Protein AF-A0A7S4S940-F1 (afdb_monomer_lite)

Sequence (431 aa):
SSNTNAGLVAYIKERRNKSLSKHGIVYELLHEGRHLAYKLRLAVQRGPHLPGPLRQLGRDTVDEEYGRVTMSMDFREGGGGRKRLHKMCDLLEEYGVPYVVRELKISDYVFFVGDKLAPILIERKSVDDVANSLADGRWERQQRNMRKAQYVLGGGQDRRCQLCYLIEGDASQRMVHGGNVGRRSWNQTLEDVENAIESLPSKGFSVMRTKSIMGSMVLLSKIARDVSWKAKNGSIDATLTYENFLGQWRRCNDEVGDEPTLRRHQYPAAPIVDSTNIQFEHPTDSLDRNGITGDNDADVSANGNVPNEEEKECCTVAMDISPNRPAHVRAAGSDDAEELNKLSIAELKKKCKDRDEKQSGTKKELIFCLLKPRKPEILITRSRRKQYVPKVPSCNAALMVALLLNHKPGIDGLSKEKLMMLAEETGVSKD

InterPro domains:
  IPR003034 SAP domain [PF02037] (340-367)
  IPR006166 ERCC4 domain [PF02732] (87-216)
  IPR006166 ERCC4 domain [SM00891] (70-171)
  IPR011335 Restriction endonuclease type II-like [SSF52980] (69-224)
  IPR033309 Crossover junction endonuclease Mus81 [PTHR13451] (64-362)
  IPR036361 SAP domain superfamily [G3DSA:1.10.720.30] (325-376)

Radius of gyration: 28.76 Å; chains: 1; bounding box: 80×59×68 Å

Secondary structure (DSSP, 8-state):
---THHHHTTTEEEEE-TTTSTTSEEEEEPHHHHHHHHHHHHHHHT-S---TT-SS--TT---GGGTTEEEEEETTTTTSSSHHHHHHHHHHHHTT--EEEE--SS-SEEEEETTEEEEEEEEEEEHHHHHHHHHTTHHHHHHHHHHHHHHHHTTGGG--SEEEEEEES-SGGGB-TTSBBS-TT---BHHHHHHHHHTTTTTT-EEEEESSHHHHHHHHHHHHHHHHHHHHTT------BHHHHHHHHHHS-GGGGSPP-SGGGSSPPPP---GGG-----S-S-S-----------------------------------------S-S-SSHHHHHHHHS-HHHHHHHHHHTT----S-HHHHHHHHHSPPPPHHHHHHHHTT----SSHHHHHHHHHHHHHH--TTSPPPPHHHHHHHHHHTT----

Organism: NCBI:txid49249

pLDDT: mean 76.96, std 22.17, range [28.0, 98.31]

Foldseek 3Di:
DPDPCVVVVQFKDWDQAVVPDVVRIDIDTDPVNVVVVVVVVVCVVVPPPPCQLDLAPDPFDDDPVLQQKEKEFEPCPPPVPPPVVVVLVVLCSVLVGHYYYDHDPAAGIWMGRGQFTWLEGEHEAELLRLLVCVQVVVLLVNLLLVLLLLCLFVVHPNSPRAAEYEYEADQVVQADPPQAGPDPPRPHHSCNSVVSQVCVQQQQHHYHYYHDSSRVSVQVSLLSSLSSVCSVVVNTDGDDGPVRSVVVSVVDDSVSSDGDPDCVSGRDDDRDRPPVPPPPPDPDPPDDDDDDDDDDPDDDDDDDDDDDDDDDDDDDDDDDDDDDDDDDPPPPDDPLLVVLVVDDLVVLLVLCVQLVHDSDDDSVVSSVSVSDDRDPVVLVVCVVVVADHDPQPLVNVLLVVLCVVDDDPPDDDDHPVVSVVSSVVVVSDSD

Structure (mmCIF, N/CA/C/O backbone):
data_AF-A0A7S4S940-F1
#
_entry.id   AF-A0A7S4S940-F1
#
loop_
_atom_site.group_PDB
_atom_site.id
_atom_site.type_symbol
_atom_site.label_atom_id
_atom_site.label_alt_id
_atom_site.label_comp_id
_atom_site.label_asym_id
_atom_site.label_entity_id
_atom_site.label_seq_id
_atom_site.pdbx_PDB_ins_code
_atom_site.Cartn_x
_atom_site.Cartn_y
_atom_site.Cartn_z
_atom_site.occupancy
_atom_site.B_iso_or_equiv
_atom_site.auth_seq_id
_atom_site.auth_comp_id
_atom_site.auth_asym_id
_atom_site.auth_atom_id
_atom_site.pdbx_PDB_model_num
ATOM 1 N N . SER A 1 1 ? 26.728 16.597 -3.918 1.00 38.91 1 SER A N 1
ATOM 2 C CA . SER A 1 1 ? 26.581 16.508 -2.448 1.00 38.91 1 SER A CA 1
ATOM 3 C C . SER A 1 1 ? 25.917 17.778 -1.941 1.00 38.91 1 SER A C 1
ATOM 5 O O . SER A 1 1 ? 26.564 18.813 -1.852 1.00 38.91 1 SER A O 1
ATOM 7 N N . SER A 1 2 ? 24.609 17.731 -1.676 1.00 33.34 2 SER A N 1
ATOM 8 C CA . SER A 1 2 ? 23.869 18.841 -1.065 1.00 33.34 2 SER A CA 1
ATOM 9 C C . SER A 1 2 ? 24.488 19.164 0.293 1.00 33.34 2 SER A C 1
ATOM 11 O O . SER A 1 2 ? 24.544 18.305 1.174 1.00 33.34 2 SER A O 1
ATOM 13 N N . ASN A 1 3 ? 25.016 20.376 0.427 1.00 35.91 3 ASN A N 1
ATOM 14 C CA . ASN A 1 3 ? 25.698 20.854 1.618 1.00 35.91 3 ASN A CA 1
ATOM 15 C C . ASN A 1 3 ? 24.693 20.885 2.783 1.00 35.91 3 ASN A C 1
ATOM 17 O O . ASN A 1 3 ? 23.912 21.824 2.898 1.00 35.91 3 ASN A O 1
ATOM 21 N N . THR A 1 4 ? 24.687 19.857 3.634 1.00 39.31 4 THR A N 1
ATOM 22 C CA . THR A 1 4 ? 23.830 19.764 4.832 1.00 39.31 4 THR A CA 1
ATOM 23 C C . THR A 1 4 ? 24.023 20.949 5.783 1.00 39.31 4 THR A C 1
ATOM 25 O O . THR A 1 4 ? 23.141 21.248 6.582 1.00 39.31 4 THR A O 1
ATOM 28 N N . ASN A 1 5 ? 25.123 21.696 5.643 1.00 45.31 5 ASN A N 1
ATOM 29 C CA . ASN A 1 5 ? 25.350 22.935 6.378 1.00 45.31 5 ASN A CA 1
ATOM 30 C C . ASN A 1 5 ? 24.513 24.122 5.881 1.00 45.31 5 ASN A C 1
ATOM 32 O O . ASN A 1 5 ? 24.368 25.084 6.627 1.00 45.31 5 ASN A O 1
ATOM 36 N N . ALA A 1 6 ? 23.944 24.091 4.670 1.00 48.34 6 ALA A N 1
ATOM 37 C CA . ALA A 1 6 ? 23.208 25.237 4.129 1.00 48.34 6 ALA A CA 1
ATOM 38 C C . ALA A 1 6 ? 21.984 25.607 4.989 1.00 48.34 6 ALA A C 1
ATOM 40 O O . ALA A 1 6 ? 21.700 26.787 5.165 1.00 48.34 6 ALA A O 1
ATOM 41 N N . GLY A 1 7 ? 21.314 24.614 5.589 1.00 54.25 7 GLY A N 1
ATOM 42 C CA . GLY A 1 7 ? 20.216 24.854 6.531 1.00 54.25 7 GLY A CA 1
ATOM 43 C C . GLY A 1 7 ? 20.695 25.293 7.918 1.00 54.25 7 GLY A C 1
ATOM 44 O O . GLY A 1 7 ? 20.137 26.211 8.505 1.00 54.25 7 GLY A O 1
ATOM 45 N N . LEU A 1 8 ? 21.770 24.689 8.435 1.00 56.78 8 LEU A N 1
ATOM 46 C CA . LEU A 1 8 ? 22.303 24.985 9.775 1.00 56.78 8 LEU A CA 1
ATOM 47 C C . LEU A 1 8 ? 22.871 26.406 9.897 1.00 56.78 8 LEU A C 1
ATOM 49 O O . LEU A 1 8 ? 22.696 27.045 10.935 1.00 56.78 8 LEU A O 1
ATOM 53 N N . VAL A 1 9 ? 23.495 26.922 8.833 1.00 74.06 9 VAL A N 1
ATOM 54 C CA . VAL A 1 9 ? 24.082 28.274 8.810 1.00 74.06 9 VAL A CA 1
ATOM 55 C C . VAL A 1 9 ? 23.017 29.370 8.961 1.00 74.06 9 VAL A C 1
ATOM 57 O O . VAL A 1 9 ? 23.338 30.457 9.435 1.00 74.06 9 VAL A O 1
ATOM 60 N N . ALA A 1 10 ? 21.748 29.096 8.636 1.00 77.31 10 ALA A N 1
ATOM 61 C CA . ALA A 1 10 ? 20.656 30.049 8.845 1.00 77.31 10 ALA A CA 1
ATOM 62 C C . ALA A 1 10 ? 20.304 30.243 10.335 1.00 77.31 10 ALA A C 1
ATOM 64 O O . ALA A 1 10 ? 19.824 31.306 10.727 1.00 77.31 10 ALA A O 1
ATOM 65 N N . TYR A 1 11 ? 20.572 29.244 11.183 1.00 78.44 11 TYR A N 1
ATOM 66 C CA . TYR A 1 11 ? 20.115 29.226 12.576 1.00 78.44 11 TYR A CA 1
ATOM 67 C C . TYR A 1 11 ? 21.240 29.432 13.592 1.00 78.44 11 TYR A C 1
ATOM 69 O O . TYR A 1 11 ? 21.019 30.054 14.633 1.00 78.44 11 TYR A O 1
ATOM 77 N N . ILE A 1 12 ? 22.447 28.938 13.310 1.00 83.62 12 ILE A N 1
ATOM 78 C CA . ILE A 1 12 ? 23.584 28.999 14.233 1.00 83.62 12 ILE A CA 1
ATOM 79 C C . ILE A 1 12 ? 24.844 29.520 13.547 1.00 83.62 12 ILE A C 1
ATOM 81 O O . ILE A 1 12 ? 25.134 29.209 12.395 1.00 83.62 12 ILE A O 1
ATOM 85 N N . LYS A 1 13 ? 25.630 30.295 14.294 1.00 90.62 13 LYS A N 1
ATOM 86 C CA . LYS A 1 13 ? 26.921 30.831 13.870 1.00 90.62 13 LYS A CA 1
ATOM 87 C C . LYS A 1 13 ? 28.009 30.412 14.843 1.00 90.62 13 LYS A C 1
ATOM 89 O O . LYS A 1 13 ? 27.939 30.705 16.033 1.00 90.62 13 LYS A O 1
ATOM 94 N N . GLU A 1 14 ? 29.046 29.765 14.332 1.00 89.88 14 GLU A N 1
ATOM 95 C CA . GLU A 1 14 ? 30.241 29.463 15.115 1.00 89.88 14 GLU A CA 1
ATOM 96 C C . GLU A 1 14 ? 31.013 30.755 15.448 1.00 89.88 14 GLU A C 1
ATOM 98 O O . GLU A 1 14 ? 31.216 31.631 14.602 1.00 89.88 14 GLU A O 1
ATOM 103 N N . ARG A 1 15 ? 31.459 30.882 16.696 1.00 89.38 15 ARG A N 1
ATOM 104 C CA . ARG A 1 15 ? 32.305 31.961 17.206 1.00 89.38 15 ARG A CA 1
ATOM 105 C C . ARG A 1 15 ? 33.505 31.359 17.919 1.00 89.38 15 ARG A C 1
ATOM 107 O O . ARG A 1 15 ? 33.391 30.363 18.630 1.00 89.38 15 ARG A O 1
ATOM 114 N N . ARG A 1 16 ? 34.660 32.009 17.788 1.00 89.94 16 ARG A N 1
ATOM 115 C CA . ARG A 1 16 ? 35.858 31.626 18.534 1.00 89.94 16 ARG A CA 1
ATOM 116 C C . ARG A 1 16 ? 35.975 32.466 19.798 1.00 89.94 16 ARG A C 1
ATOM 118 O O . ARG A 1 16 ? 36.214 33.665 19.711 1.00 89.94 16 ARG A O 1
ATOM 125 N N . ASN A 1 17 ? 35.803 31.847 20.962 1.00 87.75 17 ASN A N 1
ATOM 126 C CA . ASN A 1 17 ? 35.999 32.496 22.252 1.00 87.75 17 ASN A CA 1
ATOM 127 C C . ASN A 1 17 ? 36.615 31.533 23.282 1.00 87.75 17 ASN A C 1
ATOM 129 O O . ASN A 1 17 ? 35.937 30.657 23.818 1.00 87.75 17 ASN A O 1
ATOM 133 N N . LYS A 1 18 ? 37.912 31.720 23.565 1.00 87.44 18 LYS A N 1
ATOM 134 C CA . LYS A 1 18 ? 38.718 30.873 24.464 1.00 87.44 18 LYS A CA 1
ATOM 135 C C . LYS A 1 18 ? 38.322 30.969 25.940 1.00 87.44 18 LYS A C 1
ATOM 137 O O . LYS A 1 18 ? 38.663 30.060 26.688 1.00 87.44 18 LYS A O 1
ATOM 142 N N . SER A 1 19 ? 37.623 32.024 26.366 1.00 91.56 19 SER A N 1
ATOM 143 C CA . SER A 1 19 ? 37.204 32.164 27.769 1.00 91.56 19 SER A CA 1
ATOM 144 C C . SER A 1 19 ? 35.919 31.400 28.093 1.00 91.56 19 SER A C 1
ATOM 146 O O . SER A 1 19 ? 35.710 31.025 29.241 1.00 91.56 19 SER A O 1
ATOM 148 N N . LEU A 1 20 ? 35.071 31.141 27.091 1.00 80.38 20 LEU A N 1
ATOM 149 C CA . LEU A 1 20 ? 33.745 30.543 27.283 1.00 80.38 20 LEU A CA 1
ATOM 150 C C . LEU A 1 20 ? 33.705 29.028 27.041 1.00 80.38 20 LEU A C 1
ATOM 152 O O . LEU A 1 20 ? 32.759 28.368 27.464 1.00 80.38 20 LEU A O 1
ATOM 156 N N . SER A 1 21 ? 34.707 28.451 26.372 1.00 85.94 21 SER A N 1
ATOM 157 C CA . SER A 1 21 ? 34.823 26.996 26.244 1.00 85.94 21 SER A CA 1
ATOM 158 C C . SER A 1 21 ? 36.278 26.539 26.207 1.00 85.94 21 SER A C 1
ATOM 160 O O . SER A 1 21 ? 37.148 27.230 25.677 1.00 85.94 21 SER A O 1
ATOM 162 N N . LYS A 1 22 ? 36.547 25.329 26.721 1.00 82.19 22 LYS A N 1
ATOM 163 C CA . LYS A 1 22 ? 37.895 24.722 26.744 1.00 82.19 22 LYS A CA 1
ATOM 164 C C . LYS A 1 22 ? 38.525 24.585 25.352 1.00 82.19 22 LYS A C 1
ATOM 166 O O . LYS A 1 22 ? 39.744 24.529 25.234 1.00 82.19 22 LYS A O 1
ATOM 171 N N . HIS A 1 23 ? 37.701 24.522 24.308 1.00 83.75 23 HIS A N 1
ATOM 172 C CA . HIS A 1 23 ? 38.142 24.402 22.917 1.00 83.75 23 HIS A CA 1
ATOM 173 C C . HIS A 1 23 ? 38.136 25.741 22.171 1.00 83.75 23 HIS A C 1
ATOM 175 O O . HIS A 1 23 ? 38.530 25.799 21.010 1.00 83.75 23 HIS A O 1
ATOM 181 N N . GLY A 1 24 ? 37.702 26.819 22.827 1.00 87.12 24 GLY A N 1
ATOM 182 C CA . GLY A 1 24 ? 37.613 28.149 22.248 1.00 87.12 24 GLY A CA 1
ATOM 183 C C . GLY A 1 24 ? 36.595 28.285 21.126 1.00 87.12 24 GLY A C 1
ATOM 184 O O . GLY A 1 24 ? 36.670 29.261 20.392 1.00 87.12 24 GLY A O 1
ATOM 185 N N . ILE A 1 25 ? 35.668 27.339 20.987 1.00 84.62 25 ILE A N 1
ATOM 186 C CA . ILE A 1 25 ? 34.563 27.376 20.027 1.00 84.62 25 ILE A CA 1
ATOM 187 C C . ILE A 1 25 ? 33.259 27.467 20.816 1.00 84.62 25 ILE A C 1
ATOM 189 O O . ILE A 1 25 ? 33.042 26.686 21.747 1.00 84.62 25 ILE A O 1
ATOM 193 N N . VAL A 1 26 ? 32.411 28.424 20.455 1.00 83.44 26 VAL A N 1
ATOM 194 C CA . VAL A 1 26 ? 31.050 28.595 20.973 1.00 83.44 26 VAL A CA 1
ATOM 195 C C . VAL A 1 26 ? 30.100 28.831 19.804 1.00 83.44 26 VAL A C 1
ATOM 197 O O . VAL A 1 26 ? 30.498 29.399 18.792 1.00 83.44 26 VAL A O 1
ATOM 200 N N . TYR A 1 27 ? 28.849 28.397 19.920 1.00 87.19 27 TYR A N 1
ATOM 201 C CA . TYR A 1 27 ? 27.835 28.614 18.887 1.00 87.19 27 TYR A CA 1
ATOM 202 C C . TYR A 1 27 ? 26.854 29.685 19.354 1.00 87.19 27 TYR A C 1
ATOM 204 O O . TYR A 1 27 ? 26.337 29.630 20.468 1.00 87.19 27 TYR A O 1
ATOM 212 N N . GLU A 1 28 ? 26.619 30.671 18.500 1.00 89.94 28 GLU A N 1
ATOM 213 C CA . GLU A 1 28 ? 25.654 31.741 18.707 1.00 89.94 28 GLU A CA 1
ATOM 214 C C . GLU A 1 28 ? 24.396 31.446 17.885 1.00 89.94 28 GLU A C 1
ATOM 216 O O . GLU A 1 28 ? 24.482 31.220 16.678 1.00 89.94 28 GLU A O 1
ATOM 221 N N . LEU A 1 29 ? 23.221 31.479 18.515 1.00 87.25 29 LEU A N 1
ATOM 222 C CA . LEU A 1 29 ? 21.956 31.442 17.781 1.00 87.25 29 LEU A CA 1
ATOM 223 C C . LEU A 1 29 ? 21.755 32.766 17.030 1.00 87.25 29 LEU A C 1
ATOM 225 O O . LEU A 1 29 ? 21.718 33.844 17.641 1.00 87.25 29 LEU A O 1
ATOM 229 N N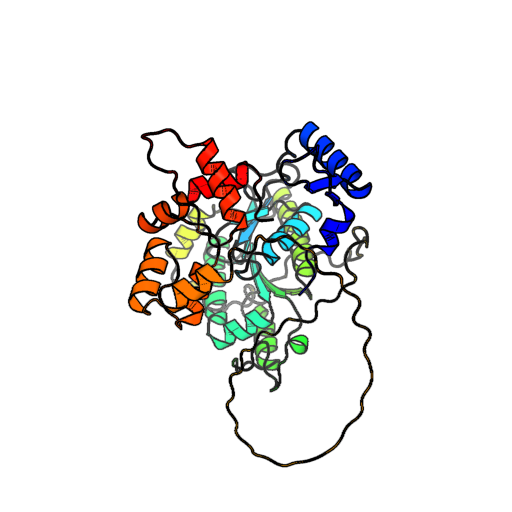 . LEU A 1 30 ? 21.589 32.674 15.711 1.00 90.44 30 LEU A N 1
ATOM 230 C CA . LEU A 1 30 ? 21.181 33.786 14.851 1.00 90.44 30 LEU A CA 1
ATOM 231 C C . LEU A 1 30 ? 19.705 34.131 15.078 1.00 90.44 30 LEU A C 1
ATOM 233 O O . LEU A 1 30 ? 19.009 33.422 15.799 1.00 90.44 30 LEU A O 1
ATOM 237 N N . HIS A 1 31 ? 19.217 35.223 14.484 1.00 88.38 31 HIS A N 1
ATOM 238 C CA . HIS A 1 31 ? 17.835 35.681 14.676 1.00 88.38 31 HIS A CA 1
ATOM 239 C C . HIS A 1 31 ? 16.807 34.569 14.402 1.00 88.38 31 HIS A C 1
ATOM 241 O O . HIS A 1 31 ? 16.006 34.254 15.282 1.00 88.38 31 HIS A O 1
ATOM 247 N N . GLU A 1 32 ? 16.920 33.890 13.257 1.00 78.50 32 GLU A N 1
ATOM 248 C CA . GLU A 1 32 ? 16.057 32.753 12.912 1.00 78.50 32 GLU A CA 1
ATOM 249 C C . GLU A 1 32 ? 16.215 31.580 13.882 1.00 78.50 32 GLU A C 1
ATOM 251 O O . GLU A 1 32 ? 15.236 30.953 14.280 1.00 78.50 32 GLU A O 1
ATOM 256 N N . GLY A 1 33 ? 17.444 31.309 14.335 1.00 86.12 33 GLY A N 1
ATOM 257 C CA . GLY A 1 33 ? 17.711 30.279 15.338 1.00 86.12 33 GLY A CA 1
ATOM 258 C C . GLY A 1 33 ? 17.087 30.599 16.693 1.00 86.12 33 GLY A C 1
ATOM 259 O O . GLY A 1 33 ? 16.549 29.708 17.342 1.00 86.12 33 GLY A O 1
ATOM 260 N N . ARG A 1 34 ? 17.098 31.868 17.116 1.00 88.19 34 ARG A N 1
ATOM 261 C CA . ARG A 1 34 ? 16.435 32.325 18.349 1.00 88.19 34 ARG A CA 1
ATOM 262 C C . ARG A 1 34 ? 14.922 32.239 18.221 1.00 88.19 34 ARG A C 1
ATOM 264 O O . ARG A 1 34 ? 14.274 31.812 19.169 1.00 88.19 34 ARG A O 1
ATOM 271 N N . HIS A 1 35 ? 14.369 32.610 17.069 1.00 79.12 35 HIS A N 1
ATOM 272 C CA . HIS A 1 35 ? 12.938 32.508 16.803 1.00 79.12 35 HIS A CA 1
ATOM 273 C C . HIS A 1 35 ? 12.472 31.043 16.800 1.00 79.12 35 HIS A C 1
ATOM 275 O O . HIS A 1 35 ? 11.492 30.709 17.467 1.00 79.12 35 HIS A O 1
ATOM 281 N N . LEU A 1 36 ? 13.223 30.146 16.153 1.00 72.69 36 LEU A N 1
ATOM 282 C CA . LEU A 1 36 ? 12.973 28.705 16.192 1.00 72.69 36 LEU A CA 1
ATOM 283 C C . LEU A 1 36 ? 13.134 28.135 17.607 1.00 72.69 36 LEU A C 1
ATOM 285 O O . LEU A 1 36 ? 12.258 27.415 18.073 1.00 72.69 36 LEU A O 1
ATOM 289 N N . ALA A 1 37 ? 14.199 28.495 18.327 1.00 72.94 37 ALA A N 1
ATOM 290 C CA . ALA A 1 37 ? 14.409 28.071 19.711 1.00 72.94 37 ALA A CA 1
ATOM 291 C C . ALA A 1 37 ? 13.297 28.576 20.642 1.00 72.94 37 ALA A C 1
ATOM 293 O O . ALA A 1 37 ? 12.869 27.851 21.535 1.00 72.94 37 ALA A O 1
ATOM 294 N N . TYR A 1 38 ? 12.787 29.790 20.424 1.00 79.81 38 TYR A N 1
ATOM 295 C CA . TYR A 1 38 ? 11.638 30.331 21.146 1.00 79.81 38 TYR A CA 1
ATOM 296 C C . TYR A 1 38 ? 10.358 29.551 20.829 1.00 79.81 38 TYR A C 1
ATOM 298 O O . TYR A 1 38 ? 9.648 29.175 21.760 1.00 79.81 38 TYR A O 1
ATOM 306 N N . LYS A 1 39 ? 10.098 29.227 19.554 1.00 69.00 39 LYS A N 1
ATOM 307 C CA . LYS A 1 39 ? 8.984 28.355 19.146 1.00 69.00 39 LYS A CA 1
ATOM 308 C C . LYS A 1 39 ? 9.089 26.963 19.768 1.00 69.00 39 LYS A C 1
ATOM 310 O O . LYS A 1 39 ? 8.105 26.486 20.318 1.00 69.00 39 LYS A O 1
ATOM 315 N N . LEU A 1 40 ? 10.272 26.348 19.751 1.00 67.56 40 LEU A N 1
ATOM 316 C CA . LEU A 1 40 ? 10.533 25.050 20.382 1.00 67.56 40 LEU A CA 1
ATOM 317 C C . LEU A 1 40 ? 10.362 25.119 21.900 1.00 67.56 40 LEU A C 1
ATOM 319 O O . LEU A 1 40 ? 9.756 24.235 22.490 1.00 67.56 40 LEU A O 1
ATOM 323 N N . ARG A 1 41 ? 10.832 26.191 22.545 1.00 72.56 41 ARG A N 1
ATOM 324 C CA . ARG A 1 41 ? 10.642 26.403 23.983 1.00 72.56 41 ARG A CA 1
ATOM 325 C C . ARG A 1 41 ? 9.167 26.572 24.333 1.00 72.56 41 ARG A C 1
ATOM 327 O O . ARG A 1 41 ? 8.723 25.982 25.308 1.00 72.56 41 ARG A O 1
ATOM 334 N N . LEU A 1 42 ? 8.416 27.343 23.544 1.00 71.44 42 LEU A N 1
ATOM 335 C CA . LEU A 1 42 ? 6.964 27.463 23.689 1.00 71.44 42 LEU A CA 1
ATOM 336 C C . LEU A 1 42 ? 6.267 26.118 23.459 1.00 71.44 42 LEU A C 1
ATOM 338 O O . LEU A 1 42 ? 5.341 25.798 24.195 1.00 71.44 42 LEU A O 1
ATOM 342 N N . ALA A 1 43 ? 6.717 25.328 22.482 1.00 54.19 43 ALA A N 1
ATOM 343 C CA . ALA A 1 43 ? 6.194 23.991 22.225 1.00 54.19 43 ALA A CA 1
ATOM 344 C C . ALA A 1 43 ? 6.441 23.059 23.421 1.00 54.19 43 ALA A C 1
ATOM 346 O O . ALA A 1 43 ? 5.498 22.454 23.898 1.00 54.19 43 ALA A O 1
ATOM 347 N N . VAL A 1 44 ? 7.655 23.029 23.982 1.00 59.06 44 VAL A N 1
ATOM 348 C CA . VAL A 1 44 ? 8.000 22.226 25.173 1.00 59.06 44 VAL A CA 1
ATOM 349 C C . VAL A 1 44 ? 7.262 22.702 26.432 1.00 59.06 44 VAL A C 1
ATOM 351 O O . VAL A 1 44 ? 6.846 21.887 27.251 1.00 59.06 44 VAL A O 1
ATOM 354 N N . GLN A 1 45 ? 7.076 24.017 26.605 1.00 66.75 45 GLN A N 1
ATOM 355 C CA . GLN A 1 45 ? 6.324 24.593 27.732 1.00 66.75 45 GLN A CA 1
ATOM 356 C C . GLN A 1 45 ? 4.827 24.284 27.673 1.00 66.75 45 GLN A C 1
ATOM 358 O O . GLN A 1 45 ? 4.179 24.236 28.715 1.00 66.75 45 GLN A O 1
ATOM 363 N N . ARG A 1 46 ? 4.282 24.040 26.477 1.00 61.78 46 ARG A N 1
ATOM 364 C CA . ARG A 1 46 ? 2.914 23.540 26.283 1.00 61.78 46 ARG A CA 1
ATOM 365 C C . ARG A 1 46 ? 2.774 22.050 26.644 1.00 61.78 46 ARG A C 1
ATOM 367 O O . ARG A 1 46 ? 1.702 21.489 26.450 1.00 61.78 46 ARG A O 1
ATOM 374 N N . GLY A 1 47 ? 3.821 21.441 27.210 1.00 49.81 47 GLY A N 1
ATOM 375 C CA . GLY A 1 47 ? 3.953 19.999 27.388 1.00 49.81 47 GLY A CA 1
ATOM 376 C C . GLY A 1 47 ? 4.491 19.351 26.111 1.00 49.81 47 GLY A C 1
ATOM 377 O O . GLY A 1 47 ? 4.667 20.038 25.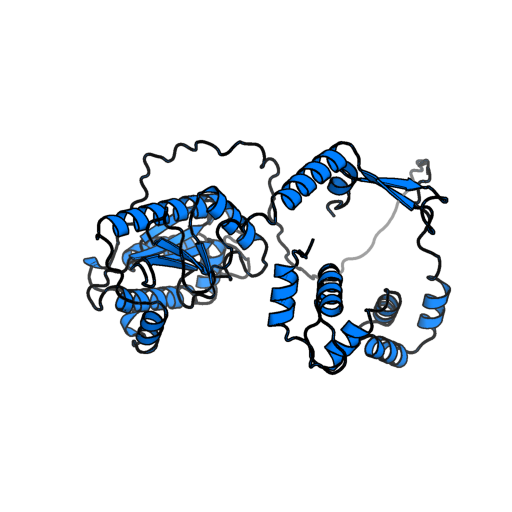107 1.00 49.81 47 GLY A O 1
ATOM 378 N N . PRO A 1 48 ? 4.772 18.036 26.092 1.00 52.50 48 PRO A N 1
ATOM 379 C CA . PRO A 1 48 ? 4.867 17.345 24.811 1.00 52.50 48 PRO A CA 1
ATOM 380 C C . PRO A 1 48 ? 3.625 17.728 24.001 1.00 52.50 48 PRO A C 1
ATOM 382 O O . PRO A 1 48 ? 2.522 17.741 24.556 1.00 52.50 48 PRO A O 1
ATOM 385 N N . HIS A 1 49 ? 3.784 18.058 22.714 1.00 41.66 49 HIS A N 1
ATOM 386 C CA . HIS A 1 49 ? 2.633 17.981 21.822 1.00 41.66 49 HIS A CA 1
ATOM 387 C C . HIS A 1 49 ? 1.999 16.625 22.120 1.00 41.66 49 HIS A C 1
ATOM 389 O O . HIS A 1 49 ? 2.704 15.613 22.038 1.00 41.66 49 HIS A O 1
ATOM 395 N N . LEU A 1 50 ? 0.729 16.616 22.557 1.00 39.53 50 LEU A N 1
ATOM 396 C CA . LEU A 1 50 ? -0.056 15.385 22.555 1.00 39.53 50 LEU A CA 1
ATOM 397 C C . LEU A 1 50 ? 0.270 14.750 21.210 1.00 39.53 50 LEU A C 1
ATOM 399 O O . LEU A 1 50 ? 0.137 15.479 20.220 1.00 39.53 50 LEU A O 1
ATOM 403 N N . PRO A 1 51 ? 0.835 13.528 21.169 1.00 40.78 51 PRO A N 1
ATOM 404 C CA . PRO A 1 51 ? 1.208 12.915 19.908 1.00 40.78 51 PRO A CA 1
ATOM 405 C C . PRO A 1 51 ? 0.006 13.093 18.990 1.00 40.78 51 PRO A C 1
ATOM 407 O O . PRO A 1 51 ? -1.070 12.577 19.300 1.00 40.78 51 PRO A O 1
ATOM 410 N N . GLY A 1 52 ? 0.157 13.938 17.958 1.00 42.22 52 GLY A N 1
ATOM 411 C CA . GLY A 1 52 ? -0.922 14.197 17.007 1.00 42.22 52 GLY A CA 1
ATOM 412 C C . GLY A 1 52 ? -1.423 12.837 16.539 1.00 42.22 52 GLY A C 1
ATOM 413 O O . GLY A 1 52 ? -0.575 11.947 16.453 1.00 42.22 52 GLY A O 1
ATOM 414 N N . PRO A 1 53 ? -2.744 12.645 16.369 1.00 39.78 53 PRO A N 1
ATOM 415 C CA . PRO A 1 53 ? -3.448 11.360 16.409 1.00 39.78 53 PRO A CA 1
ATOM 416 C C . PRO A 1 53 ? -2.629 10.210 15.800 1.00 39.78 53 PRO A C 1
ATOM 418 O O . PRO A 1 53 ? -2.655 9.908 14.617 1.00 39.78 53 PRO A O 1
ATOM 421 N N . LEU A 1 54 ? -1.825 9.663 16.704 1.00 46.09 54 LEU A N 1
ATOM 422 C CA . LEU A 1 54 ? -0.839 8.599 16.687 1.00 46.09 54 LEU A CA 1
ATOM 423 C C . LEU A 1 54 ? -0.515 7.865 15.369 1.00 46.09 54 LEU A C 1
ATOM 425 O O . LEU A 1 54 ? -1.258 7.012 14.893 1.00 46.09 54 LEU A O 1
ATOM 429 N N . ARG A 1 55 ? 0.779 7.933 15.022 1.00 50.09 55 ARG A N 1
ATOM 430 C CA . ARG A 1 55 ? 1.551 6.903 14.290 1.00 50.09 55 ARG A CA 1
ATOM 431 C C . ARG A 1 55 ? 1.630 5.522 14.977 1.00 50.09 55 ARG A C 1
ATOM 433 O O . ARG A 1 55 ? 2.313 4.634 14.477 1.00 50.09 55 ARG A O 1
ATOM 440 N N . GLN A 1 56 ? 0.920 5.298 16.079 1.00 47.75 56 GLN A N 1
ATOM 441 C CA . GLN A 1 56 ? 0.575 3.979 16.619 1.00 47.75 56 GLN A CA 1
ATOM 442 C C . GLN A 1 56 ? -0.435 4.172 17.757 1.00 47.75 56 GLN A C 1
ATOM 444 O O . GLN A 1 56 ? -0.046 4.492 18.877 1.00 47.75 56 GLN A O 1
ATOM 449 N N . LEU A 1 57 ? -1.738 4.013 17.505 1.00 41.50 57 LEU A N 1
ATOM 450 C CA . LEU A 1 57 ? -2.685 3.872 18.613 1.00 41.50 57 LEU A CA 1
ATOM 451 C C . LEU A 1 57 ? -2.356 2.565 19.338 1.00 41.50 57 LEU A C 1
ATOM 453 O O . LEU A 1 57 ? -2.346 1.487 18.732 1.00 41.50 57 LEU A O 1
ATOM 457 N N . GLY A 1 58 ? -2.059 2.679 20.639 1.00 41.91 58 GLY A N 1
ATOM 458 C CA . GLY A 1 58 ? -2.157 1.558 21.570 1.00 41.91 58 GLY A CA 1
ATOM 459 C C . GLY A 1 58 ? -3.476 0.828 21.321 1.00 41.91 58 GLY A C 1
ATOM 460 O O . GLY A 1 58 ? -4.452 1.461 20.936 1.00 41.91 58 GLY A O 1
ATOM 461 N N . ARG A 1 59 ? -3.451 -0.499 21.452 1.00 43.00 59 ARG A N 1
ATOM 462 C CA . ARG A 1 59 ? -4.255 -1.478 20.699 1.00 43.00 59 ARG A CA 1
ATOM 463 C C . ARG A 1 59 ? -5.727 -1.173 20.349 1.00 43.00 59 ARG A C 1
ATOM 465 O O . ARG A 1 59 ? -6.172 -1.794 19.391 1.00 43.00 59 ARG A O 1
ATOM 472 N N . ASP A 1 60 ? -6.463 -0.263 20.989 1.00 42.59 60 ASP A N 1
ATOM 473 C CA . ASP A 1 60 ? -7.923 -0.394 21.058 1.00 42.59 60 ASP A CA 1
ATOM 474 C C . ASP A 1 60 ? -8.787 0.884 20.922 1.00 42.59 60 ASP A C 1
ATOM 476 O O . ASP A 1 60 ? -10.000 0.769 21.085 1.00 42.59 60 ASP A O 1
ATOM 480 N N . THR A 1 61 ? -8.275 2.088 20.618 1.00 45.22 61 THR A N 1
ATOM 481 C CA . THR A 1 61 ? -9.159 3.284 20.523 1.00 45.22 61 THR A CA 1
ATOM 482 C C . THR A 1 61 ? -8.903 4.176 19.309 1.00 45.22 61 THR A C 1
ATOM 484 O O . THR A 1 61 ? -7.791 4.244 18.809 1.00 45.22 61 THR A O 1
ATOM 487 N N . VAL A 1 62 ? -9.964 4.824 18.812 1.00 51.00 62 VAL A N 1
ATOM 488 C CA . VAL A 1 62 ? -10.020 5.706 17.628 1.00 51.00 62 VAL A CA 1
ATOM 489 C C . VAL A 1 62 ? -10.702 7.012 18.046 1.00 51.00 62 VAL A C 1
ATOM 491 O O . VAL A 1 62 ? -11.598 6.971 18.887 1.00 51.00 62 VAL A O 1
ATOM 494 N N . ASP A 1 63 ? -10.300 8.141 17.459 1.00 44.94 63 ASP A N 1
ATOM 495 C CA . ASP A 1 63 ? -10.915 9.460 17.670 1.00 44.94 63 ASP A CA 1
ATOM 496 C C . ASP A 1 63 ? -12.421 9.471 17.309 1.00 44.94 63 ASP A C 1
ATOM 498 O O . ASP A 1 63 ? -12.839 8.915 16.284 1.00 44.94 63 ASP A O 1
ATOM 502 N N . GLU A 1 64 ? -13.249 10.088 18.158 1.00 46.88 64 GLU A N 1
ATOM 503 C CA . GLU A 1 64 ? -14.715 10.073 18.058 1.00 46.88 64 GLU A CA 1
ATOM 504 C C . GLU A 1 64 ? -15.235 10.856 16.838 1.00 46.88 64 GLU A C 1
ATOM 506 O O . GLU A 1 64 ? -16.258 10.476 16.256 1.00 46.88 64 GLU A O 1
ATOM 511 N N . GLU A 1 65 ? -14.510 11.885 16.381 1.00 44.22 65 GLU A N 1
ATOM 512 C CA . GLU A 1 65 ? -14.930 12.759 15.270 1.00 44.22 65 GLU A CA 1
ATOM 513 C C . GLU A 1 65 ? -15.059 11.999 13.930 1.00 44.22 65 GLU A C 1
ATOM 515 O O . GLU A 1 65 ? -15.979 12.228 13.131 1.00 44.22 65 GLU A O 1
ATOM 520 N N . TYR A 1 66 ? -14.218 10.982 13.723 1.00 48.84 66 TYR A N 1
ATOM 521 C CA . TYR A 1 66 ? -14.200 10.165 12.504 1.00 48.84 66 TYR A CA 1
ATOM 522 C C . TYR A 1 66 ? -15.123 8.941 12.542 1.00 48.84 66 TYR A C 1
ATOM 524 O O . TYR A 1 66 ? -15.143 8.132 11.606 1.00 48.84 66 TYR A O 1
ATOM 532 N N . GLY A 1 67 ? -15.968 8.829 13.571 1.00 54.84 67 GLY A N 1
ATOM 533 C CA . GLY A 1 67 ? -17.108 7.912 13.571 1.00 54.84 67 GLY A CA 1
ATOM 534 C C . GLY A 1 67 ? -16.722 6.435 13.556 1.00 54.84 67 GLY A C 1
ATOM 535 O O . GLY A 1 67 ? -17.247 5.674 12.747 1.00 54.84 67 GLY A O 1
ATOM 536 N N . ARG A 1 68 ? -15.818 6.023 14.455 1.00 76.50 68 ARG A N 1
ATOM 537 C CA . ARG A 1 68 ? -15.288 4.648 14.569 1.00 76.50 68 ARG A CA 1
ATOM 538 C C . ARG A 1 68 ? -14.477 4.172 13.358 1.00 76.50 68 ARG A C 1
ATOM 540 O O . ARG A 1 68 ? -14.066 3.015 13.365 1.00 76.50 68 ARG A O 1
ATOM 547 N N . VAL A 1 69 ? -14.245 5.003 12.336 1.00 89.94 69 VAL A N 1
ATOM 548 C CA . VAL A 1 69 ? -13.499 4.582 11.145 1.00 89.94 69 VAL A CA 1
ATOM 549 C C . VAL A 1 69 ? -12.011 4.870 11.272 1.00 89.94 69 VAL A C 1
ATOM 551 O O . VAL A 1 69 ? -11.606 5.965 11.644 1.00 89.94 69 VAL A O 1
ATOM 554 N N . THR A 1 70 ? -11.174 3.884 10.953 1.00 90.75 70 THR A N 1
ATOM 555 C CA . THR A 1 70 ? -9.712 4.039 10.905 1.00 90.75 70 THR A CA 1
ATOM 556 C C . THR A 1 70 ? -9.132 3.310 9.714 1.00 90.75 70 THR A C 1
ATOM 558 O O . THR A 1 70 ? -9.417 2.133 9.497 1.00 90.75 70 THR A O 1
ATOM 561 N N . MET A 1 71 ? -8.275 3.991 8.962 1.00 94.25 71 MET A N 1
ATOM 562 C CA . MET A 1 71 ? -7.518 3.376 7.881 1.00 94.25 71 MET A CA 1
ATOM 563 C C . MET A 1 71 ? -6.281 2.672 8.448 1.00 94.25 71 MET A C 1
ATOM 565 O O . MET A 1 71 ? -5.469 3.279 9.130 1.00 94.25 71 MET A O 1
ATOM 569 N N . SER A 1 72 ? -6.080 1.389 8.176 1.00 92.12 72 SER A N 1
ATOM 570 C CA . SER A 1 72 ? -4.781 0.754 8.415 1.00 92.12 72 SER A CA 1
ATOM 571 C C . SER A 1 72 ? -3.985 0.696 7.121 1.00 92.12 72 SER A C 1
ATOM 573 O O . SER A 1 72 ? -4.517 0.269 6.100 1.00 92.12 72 SER A O 1
ATOM 575 N N . MET A 1 73 ? -2.722 1.109 7.186 1.00 93.25 73 MET A N 1
ATOM 576 C CA . MET A 1 73 ? -1.772 1.126 6.073 1.00 93.25 73 MET A CA 1
ATOM 577 C C . MET A 1 73 ? -0.616 0.162 6.360 1.00 93.25 73 MET A C 1
ATOM 579 O O . MET A 1 73 ? -0.121 0.106 7.491 1.00 93.25 73 MET A O 1
ATOM 583 N N . ASP A 1 74 ? -0.172 -0.593 5.356 1.00 92.06 74 ASP A N 1
ATOM 584 C CA . ASP A 1 74 ? 0.966 -1.502 5.4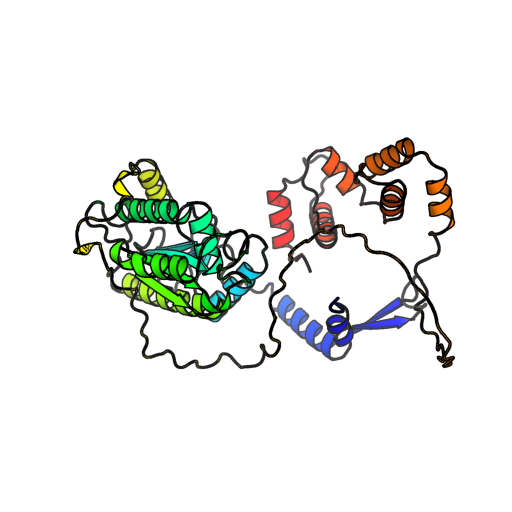95 1.00 92.06 74 ASP A CA 1
ATOM 585 C C . ASP A 1 74 ? 2.286 -0.731 5.691 1.00 92.06 74 ASP A C 1
ATOM 587 O O . ASP A 1 74 ? 2.582 0.230 4.987 1.00 92.06 74 ASP A O 1
ATOM 591 N N . PHE A 1 75 ? 3.128 -1.151 6.638 1.00 85.56 75 PHE A N 1
ATOM 592 C CA . PHE A 1 75 ? 4.393 -0.467 6.940 1.00 85.56 75 PHE A CA 1
ATOM 593 C C . PHE A 1 75 ? 5.436 -0.553 5.813 1.00 85.56 75 PHE A C 1
ATOM 595 O O . PHE A 1 75 ? 6.448 0.153 5.856 1.00 85.56 75 PHE A O 1
ATOM 602 N N . ARG A 1 76 ? 5.247 -1.451 4.837 1.00 85.75 76 ARG A N 1
ATOM 603 C CA . ARG A 1 76 ? 6.101 -1.556 3.648 1.00 85.75 76 ARG A CA 1
ATOM 604 C C . ARG A 1 76 ? 5.733 -0.515 2.595 1.00 85.75 76 ARG A C 1
ATOM 606 O O . ARG A 1 76 ? 6.533 -0.320 1.670 1.00 85.75 76 ARG A O 1
ATOM 613 N N . GLU A 1 77 ? 4.606 0.184 2.759 1.00 84.44 77 GLU A N 1
ATOM 614 C CA . GLU A 1 77 ? 4.247 1.314 1.911 1.00 84.44 77 GLU A CA 1
ATOM 615 C C . GLU A 1 77 ? 5.392 2.335 1.868 1.00 84.44 77 GLU A C 1
ATOM 617 O O . GLU A 1 77 ? 6.099 2.597 2.844 1.00 84.44 77 GLU A O 1
ATOM 622 N N . GLY A 1 78 ? 5.645 2.876 0.677 1.00 70.75 78 GLY A N 1
ATOM 623 C CA . GLY A 1 78 ? 6.767 3.786 0.454 1.00 70.75 78 GLY A CA 1
ATOM 624 C C . GLY A 1 78 ? 8.125 3.121 0.170 1.00 70.75 78 GLY A C 1
ATOM 625 O O . GLY A 1 78 ? 9.145 3.817 0.156 1.00 70.75 78 GLY A O 1
ATOM 626 N N . GLY A 1 79 ? 8.155 1.812 -0.110 1.00 63.59 79 GLY A N 1
ATOM 627 C CA . GLY A 1 79 ? 9.248 1.168 -0.853 1.00 63.59 79 GLY A CA 1
ATOM 628 C C . GLY A 1 79 ? 10.454 0.723 -0.025 1.00 63.59 79 GLY A C 1
ATOM 629 O O . GLY A 1 79 ? 11.587 0.853 -0.483 1.00 63.59 79 GLY A O 1
ATOM 630 N N . GLY A 1 80 ? 10.251 0.236 1.206 1.00 54.78 80 GLY A N 1
ATOM 631 C CA . GLY A 1 80 ? 11.296 -0.390 2.046 1.00 54.78 80 GLY A CA 1
ATOM 632 C C . GLY A 1 80 ? 12.419 0.543 2.540 1.00 54.78 80 GLY A C 1
ATOM 633 O O . GLY A 1 80 ? 13.109 0.238 3.513 1.00 54.78 80 GLY A O 1
ATOM 634 N N . GLY A 1 81 ? 12.564 1.718 1.927 1.00 52.25 81 GLY A N 1
ATOM 635 C CA . GLY A 1 81 ? 13.553 2.748 2.219 1.00 52.25 81 GLY A CA 1
ATOM 636 C C . GLY A 1 81 ? 13.038 3.880 3.106 1.00 52.25 81 GLY A C 1
ATOM 637 O O . GLY A 1 81 ? 13.554 4.979 2.987 1.00 52.25 81 GLY A O 1
ATOM 638 N N . ARG A 1 82 ? 12.029 3.650 3.961 1.00 55.25 82 ARG A N 1
ATOM 639 C CA . ARG A 1 82 ? 11.506 4.518 5.053 1.00 55.25 82 ARG A CA 1
ATOM 640 C C . ARG A 1 82 ? 11.130 5.985 4.750 1.00 55.25 82 ARG A C 1
ATOM 642 O O . ARG A 1 82 ? 10.418 6.573 5.547 1.00 55.25 82 ARG A O 1
ATOM 649 N N . LYS A 1 83 ? 11.553 6.608 3.646 1.00 65.19 83 LYS A N 1
ATOM 650 C CA . LYS A 1 83 ? 11.384 8.054 3.416 1.00 65.19 83 LYS A CA 1
ATOM 651 C C . LYS A 1 83 ? 9.983 8.433 2.933 1.00 65.19 83 LYS A C 1
ATOM 653 O O . LYS A 1 83 ? 9.492 9.492 3.297 1.00 65.19 83 LYS A O 1
ATOM 658 N N . ARG A 1 84 ? 9.337 7.593 2.116 1.00 81.94 84 ARG A N 1
ATOM 659 C CA . ARG A 1 84 ? 8.032 7.930 1.517 1.00 81.94 84 ARG A CA 1
ATOM 660 C C . ARG A 1 84 ? 6.858 7.702 2.466 1.00 81.94 84 ARG A C 1
ATOM 662 O O . ARG A 1 84 ? 5.925 8.491 2.433 1.00 81.94 84 ARG A O 1
ATOM 669 N N . LEU A 1 85 ? 6.944 6.695 3.337 1.00 85.25 85 LEU A N 1
ATOM 670 C CA . LEU A 1 85 ? 5.900 6.396 4.319 1.00 85.25 85 LEU A CA 1
ATOM 671 C C . LEU A 1 85 ? 5.611 7.594 5.228 1.00 85.25 85 LEU A C 1
ATOM 673 O O . LEU A 1 85 ? 4.458 7.945 5.423 1.00 85.25 85 LEU A O 1
ATOM 677 N N . HIS A 1 86 ? 6.657 8.263 5.723 1.00 83.88 86 HIS A N 1
ATOM 678 C CA . HIS A 1 86 ? 6.498 9.464 6.545 1.00 83.88 86 HIS A CA 1
ATOM 679 C C . HIS A 1 86 ? 5.772 10.581 5.790 1.00 83.88 86 HIS A C 1
ATOM 681 O O . HIS A 1 86 ? 4.827 11.134 6.325 1.00 83.88 86 HIS A O 1
ATOM 687 N N . LYS A 1 87 ? 6.119 10.826 4.519 1.00 87.06 87 LYS A N 1
ATOM 688 C CA . LYS A 1 87 ? 5.408 11.815 3.695 1.00 87.06 87 LYS A CA 1
ATOM 689 C C . LYS A 1 87 ? 3.929 11.452 3.498 1.00 87.06 87 LYS A C 1
ATOM 691 O O . LYS A 1 87 ? 3.084 12.333 3.464 1.00 87.06 87 LYS A O 1
ATOM 696 N N . MET A 1 88 ? 3.612 10.165 3.356 1.00 90.88 88 MET A N 1
ATOM 697 C CA . MET A 1 88 ? 2.227 9.690 3.240 1.00 90.88 88 MET A CA 1
ATOM 698 C C . MET A 1 88 ? 1.458 9.893 4.546 1.00 90.88 88 MET A C 1
ATOM 700 O O . MET A 1 88 ? 0.349 10.410 4.519 1.00 90.88 88 MET A O 1
ATOM 704 N N . CYS A 1 89 ? 2.073 9.553 5.679 1.00 88.25 89 CYS A N 1
ATOM 705 C CA . CYS A 1 89 ? 1.566 9.855 7.014 1.00 88.25 89 CYS A CA 1
ATOM 706 C C . CYS A 1 89 ? 1.270 11.348 7.191 1.00 88.25 89 CYS A C 1
ATOM 708 O O . CYS A 1 89 ? 0.155 11.690 7.559 1.00 88.25 89 CYS A O 1
ATOM 710 N N . ASP A 1 90 ? 2.228 12.217 6.866 1.00 85.06 90 ASP A N 1
ATOM 711 C CA . ASP A 1 90 ? 2.084 13.669 7.020 1.00 85.06 90 ASP A CA 1
ATOM 712 C C . ASP A 1 90 ? 0.906 14.203 6.185 1.00 85.06 90 ASP A C 1
ATOM 714 O O . ASP A 1 90 ? 0.110 15.000 6.669 1.00 85.06 90 ASP A O 1
ATOM 718 N N . LEU A 1 91 ? 0.732 13.700 4.956 1.00 88.81 91 LEU A N 1
ATOM 719 C CA . LEU A 1 91 ? -0.411 14.048 4.104 1.00 88.81 91 LEU A CA 1
ATOM 720 C C . LEU A 1 91 ? -1.747 13.562 4.685 1.00 88.81 91 LEU A C 1
ATOM 722 O O . LEU A 1 91 ? -2.754 14.255 4.591 1.00 88.81 91 LEU A O 1
ATOM 726 N N . LEU A 1 92 ? -1.791 12.364 5.271 1.00 88.12 92 LEU A N 1
ATOM 727 C CA . LEU A 1 92 ? -3.004 11.855 5.917 1.00 88.12 92 LEU A CA 1
ATOM 728 C C . LEU A 1 92 ? -3.353 12.652 7.179 1.00 88.12 92 LEU A C 1
ATOM 730 O O . LEU A 1 92 ? -4.534 12.883 7.427 1.00 88.12 92 LEU A O 1
ATOM 734 N N . GLU A 1 93 ? -2.349 13.102 7.936 1.00 83.38 93 GLU A N 1
ATOM 735 C CA . GLU A 1 93 ? -2.526 14.023 9.066 1.00 83.38 93 GLU A CA 1
ATOM 736 C C . GLU A 1 93 ? -3.087 15.366 8.585 1.00 83.38 93 GLU A C 1
ATOM 738 O O . GLU A 1 93 ? -4.076 15.846 9.135 1.00 83.38 93 GLU A O 1
ATOM 743 N N . GLU A 1 94 ? -2.524 15.924 7.511 1.00 81.75 94 GLU A N 1
ATOM 744 C CA . GLU A 1 94 ? -2.997 17.166 6.889 1.00 81.75 94 GLU A CA 1
ATOM 745 C C . GLU A 1 94 ? -4.451 17.059 6.405 1.00 81.75 94 GLU A C 1
ATOM 747 O O . GLU A 1 94 ? -5.244 17.981 6.596 1.00 81.75 94 GLU A O 1
ATOM 752 N N . TYR A 1 95 ? -4.841 15.917 5.829 1.00 84.00 95 TYR A N 1
ATOM 753 C CA . TYR A 1 95 ? -6.220 15.682 5.389 1.00 84.00 95 TYR A CA 1
ATOM 754 C C . TYR A 1 95 ? -7.190 15.306 6.510 1.00 84.00 95 TYR A C 1
ATOM 756 O O . TYR A 1 95 ? -8.385 15.135 6.222 1.00 84.00 95 TYR A O 1
ATOM 764 N N . GLY A 1 96 ? -6.697 15.161 7.744 1.00 81.62 96 GLY A N 1
ATOM 765 C CA . GLY A 1 96 ? -7.479 14.671 8.867 1.00 81.62 96 GLY A CA 1
ATOM 766 C C . GLY A 1 96 ? -8.014 13.272 8.572 1.00 81.62 96 GLY A C 1
ATOM 767 O O . GLY A 1 96 ? -9.208 13.068 8.413 1.00 81.62 96 GLY A O 1
ATOM 768 N N . VAL A 1 97 ? -7.146 12.288 8.382 1.00 86.38 97 VAL A N 1
ATOM 769 C CA . VAL A 1 97 ? -7.562 10.889 8.229 1.00 86.38 97 VAL A CA 1
ATOM 770 C C . VAL A 1 97 ? -7.022 10.116 9.421 1.00 86.38 97 VAL A C 1
ATOM 772 O O . VAL A 1 97 ? -5.807 10.067 9.578 1.00 86.38 97 VAL A O 1
ATOM 775 N N . PRO A 1 98 ? -7.855 9.460 10.244 1.00 86.94 98 PRO A N 1
ATOM 776 C CA . PRO A 1 98 ? -7.349 8.545 11.255 1.00 86.94 98 PRO A CA 1
ATOM 777 C C . PRO A 1 98 ? -6.719 7.353 10.562 1.00 86.94 98 PRO A C 1
ATOM 779 O O . PRO A 1 98 ? -7.389 6.626 9.813 1.00 86.94 98 PRO A O 1
ATOM 782 N N . TYR A 1 99 ? -5.439 7.132 10.829 1.00 88.56 99 TYR A N 1
ATOM 783 C CA . TYR A 1 99 ? -4.734 5.994 10.279 1.00 88.56 99 TYR A CA 1
ATOM 784 C C . TYR A 1 99 ? -3.861 5.292 11.317 1.00 88.56 99 TYR A C 1
ATOM 786 O O . TYR A 1 99 ? -3.462 5.868 12.323 1.00 88.56 99 TYR A O 1
ATOM 794 N N . VAL A 1 100 ? -3.545 4.023 11.059 1.00 83.38 100 VAL A N 1
ATOM 795 C CA . VAL A 1 100 ? -2.546 3.266 11.816 1.00 83.38 100 VAL A CA 1
ATOM 796 C C . VAL A 1 100 ? -1.642 2.519 10.848 1.00 83.38 100 VAL A C 1
ATOM 798 O O . VAL A 1 100 ? -2.109 1.843 9.934 1.00 83.38 100 VAL A O 1
ATOM 801 N N . VAL A 1 101 ? -0.335 2.595 11.072 1.00 84.56 101 VAL A N 1
ATOM 802 C CA . VAL A 1 101 ? 0.642 1.812 10.311 1.00 84.56 101 VAL A CA 1
ATOM 803 C C . VAL A 1 101 ? 0.812 0.441 10.962 1.00 84.56 101 VAL A C 1
ATOM 805 O O . VAL A 1 101 ? 1.089 0.345 12.159 1.00 84.56 101 VAL A O 1
ATOM 808 N N . ARG A 1 102 ? 0.629 -0.638 10.195 1.00 84.25 102 ARG A N 1
ATOM 809 C CA . ARG A 1 102 ? 0.682 -2.027 10.687 1.00 84.25 102 ARG A CA 1
ATOM 810 C C . ARG A 1 102 ? 1.360 -2.942 9.671 1.00 84.25 102 ARG A C 1
ATOM 812 O O . ARG A 1 102 ? 1.621 -2.552 8.544 1.00 84.25 102 ARG A O 1
ATOM 819 N N . GLU A 1 103 ? 1.640 -4.181 10.059 1.00 84.25 103 GLU A N 1
ATOM 820 C CA . GLU A 1 103 ? 1.924 -5.239 9.087 1.00 84.25 103 GLU A CA 1
ATOM 821 C C . GLU A 1 103 ? 0.606 -5.851 8.616 1.00 84.25 103 GLU A C 1
ATOM 823 O O . GLU A 1 103 ? -0.062 -6.555 9.378 1.00 84.25 103 GLU A O 1
ATOM 828 N N . LEU A 1 104 ? 0.242 -5.592 7.363 1.00 90.38 104 LEU A N 1
ATOM 829 C CA . LEU A 1 104 ? -0.931 -6.176 6.736 1.00 90.38 104 LEU A CA 1
ATOM 830 C C . LEU A 1 104 ? -0.516 -7.416 5.945 1.00 90.38 104 LEU A C 1
ATOM 832 O O . LEU A 1 104 ? 0.474 -7.449 5.214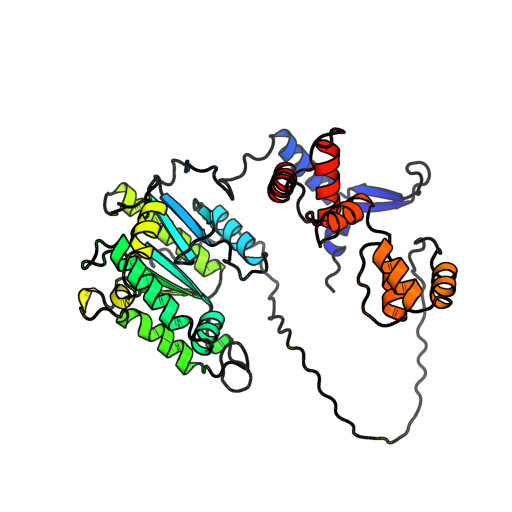 1.00 90.38 104 LEU A O 1
ATOM 836 N N . LYS A 1 105 ? -1.272 -8.500 6.109 1.00 94.19 105 LYS A N 1
ATOM 837 C CA . LYS A 1 105 ? -1.014 -9.743 5.366 1.00 94.19 105 LYS A CA 1
ATOM 838 C C . LYS A 1 105 ? -1.634 -9.731 3.972 1.00 94.19 105 LYS A C 1
ATOM 840 O O . LYS A 1 105 ? -1.229 -10.530 3.132 1.00 94.19 105 LYS A O 1
ATOM 845 N N . ILE A 1 106 ? -2.615 -8.860 3.749 1.00 95.06 106 ILE A N 1
ATOM 846 C CA . ILE A 1 106 ? -3.407 -8.753 2.525 1.00 95.06 106 ILE A CA 1
ATOM 847 C C . ILE A 1 106 ? -3.697 -7.273 2.305 1.00 95.06 106 ILE A C 1
ATOM 849 O O . ILE A 1 106 ? -4.194 -6.632 3.234 1.00 95.06 106 ILE A O 1
ATOM 853 N N . SER A 1 107 ? -3.477 -6.800 1.074 1.00 96.50 107 SER A N 1
ATOM 854 C CA . SER A 1 107 ? -3.663 -5.406 0.666 1.00 96.50 107 SER A CA 1
ATOM 855 C C . SER A 1 107 ? -2.714 -4.425 1.359 1.00 96.50 107 SER A C 1
ATOM 857 O O . SER A 1 107 ? -2.161 -4.713 2.423 1.00 96.50 107 SER A O 1
ATOM 859 N N . ASP A 1 108 ? -2.578 -3.238 0.778 1.00 97.12 108 ASP A N 1
ATOM 860 C CA . ASP A 1 108 ? -1.772 -2.155 1.351 1.00 97.12 108 ASP A CA 1
ATOM 861 C C . ASP A 1 108 ? -2.596 -1.241 2.264 1.00 97.12 108 ASP A C 1
ATOM 863 O O . ASP A 1 108 ? -2.058 -0.664 3.210 1.00 97.12 108 ASP A O 1
ATOM 867 N N . TYR A 1 109 ? -3.908 -1.142 2.016 1.00 97.75 109 TYR A N 1
ATOM 868 C CA . TYR A 1 109 ? -4.840 -0.372 2.837 1.00 97.75 109 TYR A CA 1
ATOM 869 C C . TYR A 1 109 ? -6.113 -1.163 3.115 1.00 97.75 109 TYR A C 1
ATOM 871 O O . TYR A 1 109 ? -6.718 -1.760 2.218 1.00 97.75 109 TYR A O 1
ATOM 879 N N . VAL A 1 110 ? -6.544 -1.112 4.371 1.00 96.94 110 VAL A N 1
ATOM 880 C CA . VAL A 1 110 ? -7.830 -1.635 4.843 1.00 96.94 110 VAL A CA 1
ATOM 881 C C . VAL A 1 110 ? -8.481 -0.614 5.765 1.00 96.94 110 VAL A C 1
ATOM 883 O O . VAL A 1 110 ? -7.800 0.238 6.333 1.00 96.94 110 VAL A O 1
ATOM 886 N N . PHE A 1 111 ? -9.792 -0.704 5.955 1.00 96.25 111 PHE A N 1
ATOM 887 C CA . PHE A 1 111 ? -10.520 0.190 6.853 1.00 96.25 111 PHE A CA 1
ATOM 888 C C . PHE A 1 111 ? -11.174 -0.609 7.972 1.00 96.25 111 PHE A C 1
ATOM 890 O O . PHE A 1 111 ? -11.676 -1.710 7.756 1.00 96.25 111 PHE A O 1
ATOM 897 N N . PHE A 1 112 ? -11.169 -0.043 9.169 1.00 93.38 112 PHE A N 1
ATOM 898 C CA . PHE A 1 112 ? -11.852 -0.572 10.338 1.00 93.38 112 PHE A CA 1
ATOM 899 C C . PHE A 1 112 ? -13.049 0.303 10.670 1.00 93.38 112 PHE A C 1
ATOM 901 O O . PHE A 1 112 ? -12.963 1.513 10.512 1.00 93.38 112 PHE A O 1
ATOM 908 N N . VAL A 1 113 ? -14.137 -0.311 11.130 1.00 92.88 113 VAL A N 1
ATOM 909 C CA . VAL A 1 113 ? -15.303 0.325 11.747 1.00 92.88 113 VAL A CA 1
ATOM 910 C C . VAL A 1 113 ? -15.411 -0.254 13.158 1.00 92.88 113 VAL A C 1
ATOM 912 O O . VAL A 1 113 ? -15.894 -1.370 13.351 1.00 92.88 113 VAL A O 1
ATOM 915 N N . GLY A 1 114 ? -14.896 0.472 14.148 1.00 88.69 114 GLY A N 1
ATOM 916 C CA . GLY A 1 114 ? -14.607 -0.075 15.473 1.00 88.69 114 GLY A CA 1
ATOM 917 C C . GLY A 1 114 ? -13.461 -1.084 15.391 1.00 88.69 114 GLY A C 1
ATOM 918 O O . GLY A 1 114 ? -12.396 -0.779 14.865 1.00 88.69 114 GLY A O 1
ATOM 919 N N . ASP A 1 115 ? -13.690 -2.301 15.875 1.00 85.94 115 ASP A N 1
ATOM 920 C CA . ASP A 1 115 ? -12.740 -3.421 15.843 1.00 85.94 115 ASP A CA 1
ATOM 921 C C . ASP A 1 115 ? -12.902 -4.336 14.610 1.00 85.94 115 ASP A C 1
ATOM 923 O O . ASP A 1 115 ? -12.141 -5.294 14.424 1.00 85.94 115 ASP A O 1
ATOM 927 N N . LYS A 1 116 ? -13.886 -4.051 13.748 1.00 93.38 116 LYS A N 1
ATOM 928 C CA . LYS A 1 116 ? -14.243 -4.881 12.590 1.00 93.38 116 LYS A CA 1
ATOM 929 C C . LYS A 1 116 ? -13.764 -4.273 11.283 1.00 93.38 116 LYS A C 1
ATOM 931 O O . LYS A 1 116 ? -13.751 -3.061 11.116 1.00 93.38 116 LYS A O 1
ATOM 936 N N . LEU A 1 117 ? -13.409 -5.124 10.332 1.00 94.81 117 LEU A N 1
ATOM 937 C CA . LEU A 1 117 ? -13.024 -4.734 8.986 1.00 94.81 117 LEU A CA 1
ATOM 938 C C . LEU A 1 117 ? -14.235 -4.295 8.168 1.00 94.81 117 LEU A C 1
ATOM 940 O O . LEU A 1 117 ? -15.213 -5.031 8.031 1.00 94.81 117 LEU A O 1
ATOM 944 N N . ALA A 1 118 ? -14.113 -3.127 7.553 1.00 96.62 118 ALA A N 1
ATOM 945 C CA . ALA A 1 118 ? -14.947 -2.733 6.436 1.00 96.62 118 ALA A CA 1
ATOM 946 C C . ALA A 1 118 ? -14.671 -3.650 5.227 1.00 96.62 118 ALA A C 1
ATOM 948 O O . ALA A 1 118 ? -13.508 -3.975 4.970 1.00 96.62 118 ALA A O 1
ATOM 949 N N . PRO A 1 119 ? -15.694 -4.031 4.440 1.00 96.88 119 PRO A N 1
ATOM 950 C CA . PRO A 1 119 ? -15.552 -4.891 3.269 1.00 96.88 119 PRO A CA 1
ATOM 951 C C . PRO A 1 119 ? -14.998 -4.118 2.055 1.00 96.88 119 PRO A C 1
ATOM 953 O O . PRO A 1 119 ? -15.627 -4.041 1.002 1.00 96.88 119 PRO A O 1
ATOM 956 N N . ILE A 1 120 ? -13.813 -3.525 2.212 1.00 97.56 120 ILE A N 1
ATOM 957 C CA . ILE A 1 120 ? -13.061 -2.808 1.178 1.00 97.56 120 ILE A CA 1
ATOM 958 C C . ILE A 1 120 ? -11.559 -3.074 1.351 1.00 97.56 120 ILE A C 1
ATOM 960 O O . ILE A 1 120 ? -11.003 -2.893 2.434 1.00 97.56 120 ILE A O 1
ATOM 964 N N . LEU A 1 121 ? -10.904 -3.506 0.273 1.00 97.94 121 LEU A N 1
ATOM 965 C CA . LEU A 1 121 ? -9.467 -3.781 0.214 1.00 97.94 121 LEU A CA 1
ATOM 966 C C . LEU A 1 121 ? -8.850 -2.963 -0.920 1.00 97.94 121 LEU A C 1
ATOM 968 O O . LEU A 1 121 ? -9.352 -3.010 -2.046 1.00 97.94 121 LEU A O 1
ATOM 972 N N . ILE A 1 122 ? -7.776 -2.226 -0.634 1.00 98.31 122 ILE A N 1
ATOM 973 C CA . ILE A 1 122 ? -7.072 -1.409 -1.631 1.00 98.31 122 ILE A CA 1
ATOM 974 C C . ILE A 1 122 ? -5.612 -1.855 -1.732 1.00 98.31 122 ILE A C 1
ATOM 976 O O . ILE A 1 122 ? -4.883 -1.839 -0.737 1.00 98.31 122 ILE A O 1
ATOM 980 N N . GLU A 1 123 ? -5.186 -2.276 -2.918 1.00 98.06 123 GLU A N 1
ATOM 981 C CA . GLU A 1 123 ? -3.778 -2.521 -3.259 1.00 98.06 123 GLU A CA 1
ATOM 982 C C . GLU A 1 123 ? -3.277 -1.308 -4.042 1.00 98.06 123 GLU A C 1
ATOM 984 O O . GLU A 1 123 ? -3.830 -0.959 -5.091 1.00 98.06 123 GLU A O 1
ATOM 989 N N . ARG A 1 124 ? -2.244 -0.636 -3.537 1.00 97.19 124 ARG A N 1
ATOM 990 C CA . ARG A 1 124 ? -1.601 0.466 -4.246 1.00 97.19 124 ARG A CA 1
ATOM 991 C C . ARG A 1 124 ? -0.412 -0.084 -5.008 1.00 97.19 124 ARG A C 1
ATOM 993 O O . ARG A 1 124 ? 0.444 -0.775 -4.471 1.00 97.19 124 ARG A O 1
ATOM 1000 N N . LYS A 1 125 ? -0.307 0.277 -6.280 1.00 96.31 125 LYS A N 1
ATOM 1001 C CA . LYS A 1 125 ? 0.794 -0.194 -7.110 1.00 96.31 125 LYS A CA 1
ATOM 1002 C C . LYS A 1 125 ? 1.271 0.911 -8.032 1.00 96.31 125 LYS A C 1
ATOM 1004 O O . LYS A 1 125 ? 0.479 1.492 -8.765 1.00 96.31 125 LYS A O 1
ATOM 1009 N N . SER A 1 126 ? 2.563 1.229 -7.983 1.00 95.56 126 SER A N 1
ATOM 1010 C CA . SER A 1 126 ? 3.129 2.116 -8.998 1.00 95.56 126 SER A CA 1
ATOM 1011 C C . SER A 1 126 ? 3.169 1.398 -10.347 1.00 95.56 126 SER A C 1
ATOM 1013 O O . SER A 1 126 ? 3.261 0.172 -10.383 1.00 95.56 126 SER A O 1
ATOM 1015 N N . VAL A 1 127 ? 3.132 2.132 -11.457 1.00 96.69 127 VAL A N 1
ATOM 1016 C CA . VAL A 1 127 ? 3.287 1.536 -12.800 1.00 96.69 127 VAL A CA 1
ATOM 1017 C C . VAL A 1 127 ? 4.598 0.739 -12.941 1.00 96.69 127 VAL A C 1
ATOM 1019 O O . VAL A 1 127 ? 4.608 -0.320 -13.565 1.00 96.69 127 VAL A O 1
ATOM 1022 N N . ASP A 1 128 ? 5.671 1.167 -12.263 1.00 94.38 128 ASP A N 1
ATOM 1023 C CA . ASP A 1 128 ? 6.941 0.427 -12.194 1.00 94.38 128 ASP A CA 1
ATOM 1024 C C . ASP A 1 128 ? 6.768 -0.901 -11.439 1.00 94.38 128 ASP A C 1
ATOM 1026 O O . ASP A 1 128 ? 7.291 -1.940 -11.841 1.00 94.38 128 ASP A O 1
ATOM 1030 N N . ASP A 1 129 ? 6.005 -0.886 -10.344 1.00 95.69 129 ASP A N 1
ATOM 1031 C CA . ASP A 1 129 ? 5.697 -2.084 -9.568 1.00 95.69 129 ASP A CA 1
ATOM 1032 C C . ASP A 1 129 ? 4.741 -3.029 -10.308 1.00 95.69 129 ASP A C 1
ATOM 1034 O O . ASP A 1 129 ? 4.831 -4.239 -10.088 1.00 95.69 129 ASP A O 1
ATOM 1038 N N . VAL A 1 130 ? 3.854 -2.524 -11.179 1.00 97.50 130 VAL A N 1
ATOM 1039 C CA . VAL A 1 130 ? 3.052 -3.361 -12.092 1.00 97.50 130 VAL A CA 1
ATOM 1040 C C . VAL A 1 130 ? 3.995 -4.117 -13.026 1.00 97.50 130 VAL A C 1
ATOM 1042 O O . VAL A 1 130 ? 3.987 -5.347 -13.008 1.00 97.50 130 VAL A O 1
ATOM 1045 N N . ALA A 1 131 ? 4.869 -3.409 -13.751 1.00 97.44 131 ALA A N 1
ATOM 1046 C CA . ALA A 1 131 ? 5.847 -4.015 -14.659 1.00 97.44 131 ALA A CA 1
ATOM 1047 C C . ALA A 1 131 ? 6.737 -5.050 -13.946 1.00 97.44 131 ALA A C 1
ATOM 1049 O O . ALA A 1 131 ? 6.896 -6.178 -14.413 1.00 97.44 131 ALA A O 1
ATOM 1050 N N . ASN A 1 132 ? 7.252 -4.714 -12.762 1.00 96.44 132 ASN A N 1
ATOM 1051 C CA . ASN A 1 132 ? 8.048 -5.636 -11.952 1.00 96.44 132 ASN A CA 1
ATOM 1052 C C . ASN A 1 132 ? 7.256 -6.891 -11.540 1.00 96.44 132 ASN A C 1
ATOM 1054 O O . ASN A 1 132 ? 7.783 -7.998 -11.575 1.00 96.44 132 ASN A O 1
ATOM 1058 N N . SER A 1 133 ? 5.984 -6.723 -11.160 1.00 97.31 133 SER A N 1
ATOM 1059 C CA . SER A 1 133 ? 5.126 -7.835 -10.722 1.00 97.31 133 SER A CA 1
ATOM 1060 C C . SER A 1 133 ? 4.673 -8.728 -11.880 1.00 97.31 133 SER A C 1
ATOM 1062 O O . SER A 1 133 ? 4.388 -9.905 -11.663 1.00 97.31 133 SER A O 1
ATOM 1064 N N . LEU A 1 134 ? 4.575 -8.181 -13.095 1.00 97.69 134 LEU A N 1
ATOM 1065 C CA . LEU A 1 134 ? 4.367 -8.956 -14.319 1.00 97.69 134 LEU A CA 1
ATOM 1066 C C . LEU A 1 134 ? 5.618 -9.778 -14.643 1.00 97.69 134 LEU A C 1
ATOM 1068 O O . LEU A 1 134 ? 5.522 -10.975 -14.893 1.00 97.69 134 LEU A O 1
ATOM 1072 N N . ALA A 1 135 ? 6.798 -9.157 -14.559 1.00 96.50 135 ALA A N 1
ATOM 1073 C CA . ALA A 1 135 ? 8.068 -9.810 -14.860 1.00 96.50 135 ALA A CA 1
ATOM 1074 C C . ALA A 1 135 ? 8.395 -10.991 -13.927 1.00 96.50 135 ALA A C 1
ATOM 1076 O O . ALA A 1 135 ? 9.016 -11.954 -14.371 1.00 96.50 135 ALA A O 1
ATOM 1077 N N . ASP A 1 136 ? 7.991 -10.935 -12.653 1.00 96.38 136 ASP A N 1
ATOM 1078 C CA . ASP A 1 136 ? 8.268 -11.988 -11.663 1.00 96.38 136 ASP A CA 1
ATOM 1079 C C . ASP A 1 136 ? 7.051 -12.860 -11.292 1.00 96.38 136 ASP A C 1
ATOM 1081 O O . ASP A 1 136 ? 7.128 -13.680 -10.372 1.00 96.38 136 ASP A O 1
ATOM 1085 N N . GLY A 1 137 ? 5.927 -12.695 -11.996 1.00 95.88 137 GLY A N 1
ATOM 1086 C CA . GLY A 1 137 ? 4.705 -13.481 -11.801 1.00 95.88 137 GLY A CA 1
ATOM 1087 C C . GLY A 1 137 ? 3.927 -13.173 -10.514 1.00 95.88 137 GLY A C 1
ATOM 1088 O O . GLY A 1 137 ? 2.933 -13.844 -10.218 1.00 95.88 137 GLY A O 1
ATOM 1089 N N . ARG A 1 138 ? 4.318 -12.163 -9.721 1.00 97.12 138 ARG A N 1
ATOM 1090 C CA . ARG A 1 138 ? 3.557 -11.773 -8.519 1.00 97.12 138 ARG A CA 1
ATOM 1091 C C . ARG A 1 138 ? 2.189 -11.182 -8.839 1.00 97.12 138 ARG A C 1
ATOM 1093 O O . ARG A 1 138 ? 1.304 -11.287 -7.990 1.00 97.12 138 ARG A O 1
ATOM 1100 N N . TRP A 1 139 ? 2.012 -10.583 -10.016 1.00 97.75 139 TRP A N 1
ATOM 1101 C CA . TRP A 1 139 ? 0.790 -9.871 -10.405 1.00 97.75 139 TRP A CA 1
ATOM 1102 C C . TRP A 1 139 ? -0.471 -10.729 -10.235 1.00 97.75 139 TRP A C 1
ATOM 1104 O O . TRP A 1 139 ? -1.382 -10.367 -9.488 1.00 97.75 139 TRP A O 1
ATOM 1114 N N . GLU A 1 140 ? -0.491 -11.918 -10.834 1.00 97.19 140 GLU A N 1
ATOM 1115 C CA . GLU A 1 140 ? -1.644 -12.823 -10.776 1.00 97.19 140 GLU A CA 1
ATOM 1116 C C . GLU A 1 140 ? -1.852 -13.406 -9.376 1.00 97.19 140 GLU A C 1
ATOM 1118 O O . GLU A 1 140 ? -2.979 -13.485 -8.880 1.00 97.19 140 GLU A O 1
ATOM 1123 N N . ARG A 1 141 ? -0.759 -13.766 -8.691 1.00 97.25 141 ARG A N 1
ATOM 1124 C CA . ARG A 1 141 ? -0.816 -14.319 -7.333 1.00 97.25 141 ARG A CA 1
ATOM 1125 C C . ARG A 1 141 ? -1.421 -13.327 -6.341 1.00 97.25 141 ARG A C 1
ATOM 1127 O O . ARG A 1 141 ? -2.200 -13.725 -5.474 1.00 97.25 141 ARG A O 1
ATOM 1134 N N . GLN A 1 142 ? -1.070 -12.048 -6.450 1.00 97.25 142 GLN A N 1
ATOM 1135 C CA . GLN A 1 142 ? -1.638 -10.998 -5.605 1.00 97.25 142 GLN A CA 1
ATOM 1136 C C . GLN A 1 142 ? -3.137 -10.823 -5.863 1.00 97.25 142 GLN A C 1
ATOM 1138 O O . GLN A 1 142 ? -3.913 -10.836 -4.907 1.00 97.25 142 GLN A O 1
ATOM 1143 N N . GLN A 1 143 ? -3.561 -10.772 -7.129 1.00 98.00 143 GLN A N 1
ATOM 1144 C CA . GLN A 1 143 ? -4.983 -10.700 -7.485 1.00 98.00 143 GLN A CA 1
ATOM 1145 C C . GLN A 1 143 ? -5.771 -11.897 -6.948 1.00 98.00 143 GLN A C 1
ATOM 1147 O O . GLN A 1 143 ? -6.835 -11.724 -6.348 1.00 98.00 143 GLN A O 1
ATOM 1152 N N . ARG A 1 144 ? -5.227 -13.112 -7.095 1.00 98.00 144 ARG A N 1
ATOM 1153 C CA . ARG A 1 144 ? -5.831 -14.337 -6.556 1.00 98.00 144 ARG A CA 1
ATOM 1154 C C . ARG A 1 144 ? -6.011 -14.250 -5.039 1.00 98.00 144 ARG A C 1
ATOM 1156 O O . ARG A 1 144 ? -7.088 -14.538 -4.519 1.00 98.00 144 ARG A O 1
ATOM 1163 N N . ASN A 1 145 ? -4.993 -13.770 -4.324 1.00 97.94 145 ASN A N 1
ATOM 1164 C CA . ASN A 1 145 ? -5.057 -13.578 -2.873 1.00 97.94 145 ASN A CA 1
ATOM 1165 C C . ASN A 1 145 ? -6.104 -12.535 -2.454 1.00 97.94 145 ASN A C 1
ATOM 1167 O O . ASN A 1 145 ? -6.807 -12.752 -1.463 1.00 97.94 145 ASN A O 1
ATOM 1171 N N . MET A 1 146 ? -6.239 -11.432 -3.199 1.00 98.12 146 MET A N 1
ATOM 1172 C CA . MET A 1 146 ? -7.269 -10.419 -2.947 1.00 98.12 146 MET A CA 1
ATOM 1173 C C . MET A 1 146 ? -8.678 -10.963 -3.203 1.00 98.12 146 MET A C 1
ATOM 1175 O O . MET A 1 146 ? -9.565 -10.756 -2.381 1.00 98.12 146 MET A O 1
ATOM 1179 N N . ARG A 1 147 ? -8.896 -11.736 -4.273 1.00 97.94 147 ARG A N 1
ATOM 1180 C CA . ARG A 1 147 ? -10.189 -12.400 -4.533 1.00 97.94 147 ARG A CA 1
ATOM 1181 C C . ARG A 1 147 ? -10.532 -13.460 -3.490 1.00 97.94 147 ARG A C 1
ATOM 1183 O O . ARG A 1 147 ? -11.697 -13.602 -3.121 1.00 97.94 147 ARG A O 1
ATOM 1190 N N . LYS A 1 148 ? -9.531 -14.163 -2.961 1.00 97.88 148 LYS A N 1
ATOM 1191 C CA . LYS A 1 148 ? -9.701 -15.069 -1.818 1.00 97.88 148 LYS A CA 1
ATOM 1192 C C . LYS A 1 148 ? -10.128 -14.301 -0.565 1.00 97.88 148 LYS A C 1
ATOM 1194 O O . LYS A 1 148 ? -11.022 -14.731 0.157 1.00 97.88 148 LYS A O 1
ATOM 1199 N N . ALA A 1 149 ? -9.527 -13.139 -0.319 1.00 97.75 149 ALA A N 1
ATOM 1200 C CA . ALA A 1 149 ? -9.927 -12.252 0.769 1.00 97.75 149 ALA A CA 1
ATOM 1201 C C . ALA A 1 149 ? -11.343 -11.689 0.578 1.00 97.75 149 ALA A C 1
ATOM 1203 O O . ALA A 1 149 ? -12.109 -11.637 1.538 1.00 97.75 149 ALA A O 1
ATOM 1204 N N . GLN A 1 150 ? -11.715 -11.358 -0.659 1.00 97.25 150 GLN A N 1
ATOM 1205 C CA . GLN A 1 150 ? -13.057 -10.912 -1.028 1.00 97.25 150 GLN A CA 1
ATOM 1206 C C . GLN A 1 150 ? -14.128 -11.942 -0.686 1.00 97.25 150 GLN A C 1
ATOM 1208 O O . GLN A 1 150 ? -15.196 -11.574 -0.211 1.00 97.25 150 GLN A O 1
ATOM 1213 N N . TYR A 1 151 ? -13.844 -13.223 -0.928 1.00 96.62 151 TYR A N 1
ATOM 1214 C CA . TYR A 1 151 ? -14.748 -14.313 -0.580 1.00 96.62 151 TYR A CA 1
ATOM 1215 C C . TYR A 1 151 ? -15.009 -14.338 0.930 1.00 96.62 151 TYR A C 1
ATOM 1217 O O . TYR A 1 151 ? -16.153 -14.363 1.364 1.00 96.62 151 TYR A O 1
ATOM 1225 N N . VAL A 1 152 ? -13.957 -14.252 1.747 1.00 97.06 152 VAL A N 1
ATOM 1226 C CA . VAL A 1 152 ? -14.092 -14.267 3.213 1.00 97.06 152 VAL A CA 1
ATOM 1227 C C . VAL A 1 152 ? -14.827 -13.030 3.723 1.00 97.06 152 VAL A C 1
ATOM 1229 O O . VAL A 1 152 ? -15.787 -13.144 4.479 1.00 97.06 152 VAL A O 1
ATOM 1232 N N . LEU A 1 153 ? -14.386 -11.844 3.306 1.00 95.44 153 LEU A N 1
ATOM 1233 C CA . LEU A 1 153 ? -14.896 -10.580 3.835 1.00 95.44 153 LEU A CA 1
ATOM 1234 C C . LEU A 1 153 ? -16.249 -10.181 3.220 1.00 95.44 153 LEU A C 1
ATOM 1236 O O . LEU A 1 153 ? -16.997 -9.409 3.805 1.00 95.44 153 LEU A O 1
ATOM 1240 N N . GLY A 1 154 ? -16.573 -10.713 2.042 1.00 94.06 154 GLY A N 1
ATOM 1241 C CA . GLY A 1 154 ? -17.768 -10.394 1.265 1.00 94.06 154 GLY A CA 1
ATOM 1242 C C . GLY A 1 154 ? -18.947 -11.351 1.449 1.00 94.06 154 GLY A C 1
ATOM 1243 O O . GLY A 1 154 ? -19.892 -11.269 0.666 1.00 94.06 154 GLY A O 1
ATOM 1244 N N . GLY A 1 155 ? -18.909 -12.251 2.437 1.00 93.25 155 GLY A N 1
ATOM 1245 C CA . GLY A 1 155 ? -20.004 -13.195 2.700 1.00 93.25 155 GLY A CA 1
ATOM 1246 C C . GLY A 1 155 ? -20.017 -14.415 1.773 1.00 93.25 155 GLY A C 1
ATOM 1247 O O . GLY A 1 155 ? -21.075 -14.870 1.353 1.00 93.25 155 GLY A O 1
ATOM 1248 N N . GLY A 1 156 ? -18.847 -14.945 1.424 1.00 93.25 156 GLY A N 1
ATOM 1249 C CA . GLY A 1 156 ? -18.704 -16.125 0.579 1.00 93.25 156 GLY A CA 1
ATOM 1250 C C . GLY A 1 156 ? -18.989 -15.825 -0.890 1.00 93.25 156 GLY A C 1
ATOM 1251 O O . GLY A 1 156 ? -18.330 -14.986 -1.508 1.00 93.25 156 GLY A O 1
ATOM 1252 N N . GLN A 1 157 ? -19.970 -16.529 -1.459 1.00 92.19 157 GLN A N 1
ATOM 1253 C CA . GLN A 1 157 ? -20.309 -16.444 -2.885 1.00 92.19 157 GLN A CA 1
ATOM 1254 C C . GLN A 1 157 ? -20.880 -15.084 -3.297 1.00 92.19 157 GLN A C 1
ATOM 1256 O O . GLN A 1 157 ? -20.817 -14.729 -4.472 1.00 92.19 157 GLN A O 1
ATOM 1261 N N . ASP A 1 158 ? -21.393 -14.299 -2.348 1.00 90.38 158 ASP A N 1
ATOM 1262 C CA . ASP A 1 158 ? -21.919 -12.968 -2.647 1.00 90.38 158 ASP A CA 1
ATOM 1263 C C . ASP A 1 158 ? -20.811 -11.952 -2.953 1.00 90.38 158 ASP A C 1
ATOM 1265 O O . ASP A 1 158 ? -21.070 -10.965 -3.643 1.00 90.38 158 ASP A O 1
ATOM 1269 N N . ARG A 1 159 ? -19.575 -12.195 -2.481 1.00 90.31 159 ARG A N 1
ATOM 1270 C CA . ARG A 1 159 ? -18.381 -11.371 -2.754 1.00 90.31 159 ARG A CA 1
ATOM 1271 C C . ARG A 1 159 ? -18.623 -9.863 -2.587 1.00 90.31 159 ARG A C 1
ATOM 1273 O O . ARG A 1 159 ? -18.107 -9.055 -3.352 1.00 90.31 159 ARG A O 1
ATOM 1280 N N . ARG A 1 160 ? -19.375 -9.464 -1.557 1.00 92.19 160 ARG A N 1
ATOM 1281 C CA . ARG A 1 160 ? -19.765 -8.060 -1.303 1.00 92.19 160 ARG A CA 1
ATOM 1282 C C . ARG A 1 160 ? -18.594 -7.131 -0.959 1.00 92.19 160 ARG A C 1
ATOM 1284 O O . ARG A 1 160 ? -18.772 -5.919 -0.908 1.00 92.19 160 ARG A O 1
ATOM 1291 N N . CYS A 1 161 ? -17.403 -7.684 -0.730 1.00 95.94 161 CYS A N 1
ATOM 1292 C CA . CYS A 1 161 ? -16.195 -6.906 -0.502 1.00 95.94 161 CYS A CA 1
ATOM 1293 C C . CYS A 1 161 ? -15.724 -6.221 -1.790 1.00 95.94 161 CYS A C 1
ATOM 1295 O O . CYS A 1 161 ? -15.564 -6.859 -2.832 1.00 95.94 161 CYS A O 1
ATOM 1297 N N . GLN A 1 162 ? -15.451 -4.924 -1.700 1.00 96.56 162 GLN A N 1
ATOM 1298 C CA . GLN A 1 162 ? -14.893 -4.139 -2.794 1.00 96.56 162 GLN A CA 1
ATOM 1299 C C . GLN A 1 162 ? -13.385 -4.378 -2.883 1.00 96.56 162 GLN A C 1
ATOM 1301 O O . GLN A 1 162 ? -12.673 -4.241 -1.889 1.00 96.56 162 GLN A O 1
ATOM 1306 N N . LEU A 1 163 ? -12.897 -4.737 -4.069 1.00 97.69 163 LEU A N 1
ATOM 1307 C CA . LEU A 1 163 ? -11.469 -4.851 -4.352 1.00 97.69 163 LEU A CA 1
ATOM 1308 C C . LEU A 1 163 ? -11.051 -3.685 -5.230 1.00 97.69 163 LEU A C 1
ATOM 1310 O O . LEU A 1 163 ? -11.626 -3.486 -6.296 1.00 97.69 163 LEU A O 1
ATOM 1314 N N . CYS A 1 164 ? -10.051 -2.932 -4.795 1.00 98.06 164 CYS A N 1
ATOM 1315 C CA . CYS A 1 164 ? -9.600 -1.744 -5.497 1.00 98.06 164 CYS A CA 1
ATOM 1316 C C . CYS A 1 164 ? -8.102 -1.818 -5.783 1.00 98.06 164 CYS A C 1
ATOM 1318 O O . CYS A 1 164 ? -7.313 -2.128 -4.893 1.00 98.06 164 CYS A O 1
ATOM 1320 N N . TYR A 1 165 ? -7.712 -1.460 -7.001 1.00 98.12 165 TYR A N 1
ATOM 1321 C CA . TYR A 1 165 ? -6.338 -1.115 -7.335 1.00 98.12 165 TYR A CA 1
ATOM 1322 C C . TYR A 1 165 ? -6.196 0.402 -7.412 1.00 98.12 165 TYR A C 1
ATOM 1324 O O . TYR A 1 165 ? -6.915 1.063 -8.162 1.00 98.12 165 TYR A O 1
ATOM 1332 N N . LEU A 1 166 ? -5.248 0.944 -6.652 1.00 97.75 166 LEU A N 1
ATOM 1333 C CA . LEU A 1 166 ? -4.793 2.324 -6.750 1.00 97.75 166 LEU A CA 1
ATOM 1334 C C . LEU A 1 166 ? -3.484 2.356 -7.545 1.00 97.75 166 LEU A C 1
ATOM 1336 O O . LEU A 1 166 ? -2.407 2.115 -7.001 1.00 97.75 166 LEU A O 1
ATOM 1340 N N . ILE A 1 167 ? -3.590 2.613 -8.846 1.00 97.75 167 ILE A N 1
ATOM 1341 C CA . ILE A 1 167 ? -2.456 2.650 -9.767 1.00 97.75 167 ILE A CA 1
ATOM 1342 C C . ILE A 1 167 ? -1.845 4.047 -9.778 1.00 97.75 167 ILE A C 1
ATOM 1344 O O . ILE A 1 167 ? -2.513 5.024 -10.111 1.00 97.75 167 ILE A O 1
ATOM 1348 N N . GLU A 1 168 ? -0.568 4.135 -9.426 1.00 96.00 168 GLU A N 1
ATOM 1349 C CA . GLU A 1 168 ? 0.150 5.401 -9.305 1.00 96.00 168 GLU A CA 1
ATOM 1350 C C . GLU A 1 168 ? 1.195 5.586 -10.413 1.00 96.00 168 GLU A C 1
ATOM 1352 O O . GLU A 1 168 ? 2.067 4.740 -10.628 1.00 96.00 168 GLU A O 1
ATOM 1357 N N . GLY A 1 169 ? 1.169 6.755 -11.047 1.00 95.44 169 GLY A N 1
ATOM 1358 C CA . GLY A 1 169 ? 2.094 7.168 -12.094 1.00 95.44 169 GLY A CA 1
ATOM 1359 C C . GLY A 1 169 ? 1.536 6.977 -13.502 1.00 95.44 169 GLY A C 1
ATOM 1360 O O . GLY A 1 169 ? 0.385 6.597 -13.699 1.00 95.44 169 GLY A O 1
ATOM 1361 N N . ASP A 1 170 ? 2.381 7.283 -14.479 1.00 94.44 170 ASP A N 1
ATOM 1362 C CA . ASP A 1 170 ? 2.097 7.167 -15.906 1.00 94.44 170 ASP A CA 1
ATOM 1363 C C . ASP A 1 170 ? 3.158 6.254 -16.527 1.00 94.44 170 ASP A C 1
ATOM 1365 O O . ASP A 1 170 ? 4.355 6.541 -16.431 1.00 94.44 170 ASP A O 1
ATOM 1369 N N . ALA A 1 171 ? 2.732 5.133 -17.114 1.00 94.69 171 ALA A N 1
ATOM 1370 C CA . ALA A 1 171 ? 3.641 4.137 -17.670 1.00 94.69 171 ALA A CA 1
ATOM 1371 C C . ALA A 1 171 ? 4.460 4.702 -18.843 1.00 94.69 171 ALA A C 1
ATOM 1373 O O . ALA A 1 171 ? 5.636 4.361 -18.989 1.00 94.69 171 ALA A O 1
ATOM 1374 N N . SER A 1 172 ? 3.896 5.639 -19.615 1.00 94.88 172 SER A N 1
ATOM 1375 C CA . SER A 1 172 ? 4.600 6.293 -20.726 1.00 94.88 172 SER A CA 1
ATOM 1376 C C . SER A 1 172 ? 5.796 7.123 -20.243 1.00 94.88 172 SER A C 1
ATOM 1378 O O . SER A 1 172 ? 6.849 7.145 -20.877 1.00 94.88 172 SER A O 1
ATOM 1380 N N . GLN A 1 173 ? 5.686 7.730 -19.056 1.00 94.44 173 GLN A N 1
ATOM 1381 C CA . GLN A 1 173 ? 6.762 8.501 -18.423 1.00 94.44 173 GLN A CA 1
ATOM 1382 C C . GLN A 1 173 ? 7.844 7.619 -17.786 1.00 94.44 173 GLN A C 1
ATOM 1384 O O . GLN A 1 173 ? 8.862 8.125 -17.309 1.00 94.44 173 GLN A O 1
ATOM 1389 N N . ARG A 1 174 ? 7.623 6.303 -17.744 1.00 91.94 174 ARG A N 1
ATOM 1390 C CA . ARG A 1 174 ? 8.508 5.308 -17.128 1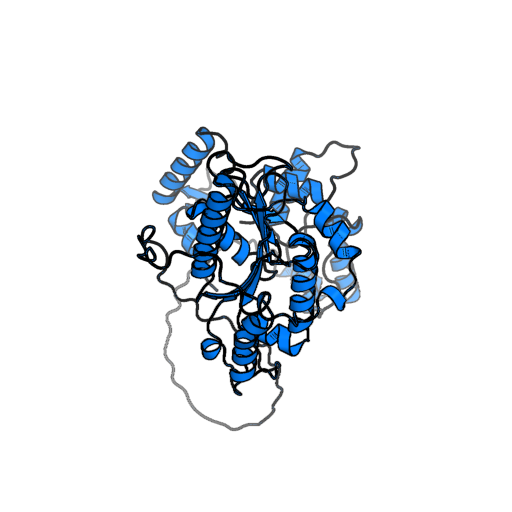.00 91.94 174 ARG A CA 1
ATOM 1391 C C . ARG A 1 174 ? 9.175 4.387 -18.141 1.00 91.94 174 ARG A C 1
ATOM 1393 O O . ARG A 1 174 ? 9.832 3.423 -17.751 1.00 91.94 174 ARG A O 1
ATOM 1400 N N . MET A 1 175 ? 9.034 4.675 -19.430 1.00 93.38 175 MET A N 1
ATOM 1401 C CA . MET A 1 175 ? 9.707 3.917 -20.475 1.00 93.38 175 MET A CA 1
ATOM 1402 C C . MET A 1 175 ? 11.225 4.126 -20.418 1.00 93.38 175 MET A C 1
ATOM 1404 O O . MET A 1 175 ? 11.717 5.252 -20.342 1.00 93.38 175 MET A O 1
ATOM 1408 N N . VAL A 1 176 ? 11.977 3.032 -20.493 1.00 92.12 176 VAL A N 1
ATOM 1409 C CA . VAL A 1 176 ? 13.435 3.041 -20.639 1.00 92.12 176 VAL A CA 1
ATOM 1410 C C . VAL A 1 176 ? 13.847 2.764 -22.083 1.00 92.12 176 VAL A C 1
ATOM 1412 O O . VAL A 1 176 ? 13.053 2.329 -22.920 1.00 92.12 176 VAL A O 1
ATOM 1415 N N . HIS A 1 177 ? 15.125 2.998 -22.391 1.00 85.44 177 HIS A N 1
ATOM 1416 C CA . HIS A 1 177 ? 15.677 2.729 -23.715 1.00 85.44 177 HIS A CA 1
ATOM 1417 C C . HIS A 1 177 ? 15.493 1.247 -24.104 1.00 85.44 177 HIS A C 1
ATOM 1419 O O . HIS A 1 177 ? 16.057 0.353 -23.464 1.00 85.44 177 HIS A O 1
ATOM 1425 N N . GLY A 1 178 ? 14.700 1.009 -25.153 1.00 86.56 178 GLY A N 1
ATOM 1426 C CA . GLY A 1 178 ? 14.252 -0.321 -25.585 1.00 86.56 178 GLY A CA 1
ATOM 1427 C C . GLY A 1 178 ? 12.736 -0.547 -25.513 1.00 86.56 178 GLY A C 1
ATOM 1428 O O . GLY A 1 178 ? 12.288 -1.605 -25.928 1.00 86.56 178 GLY A O 1
ATOM 1429 N N . GLY A 1 179 ? 11.949 0.420 -25.023 1.00 90.62 179 GLY A N 1
ATOM 1430 C CA . GLY A 1 179 ? 10.477 0.349 -25.024 1.00 90.62 179 GLY A CA 1
ATOM 1431 C C . GLY A 1 179 ? 9.854 -0.338 -23.802 1.00 90.62 179 GLY A C 1
ATOM 1432 O O . GLY A 1 179 ? 8.632 -0.367 -23.676 1.00 90.62 179 GLY A O 1
ATOM 1433 N N . ASN A 1 180 ? 10.683 -0.840 -22.883 1.00 94.25 180 ASN A N 1
ATOM 1434 C CA . ASN A 1 180 ? 10.239 -1.474 -21.642 1.00 94.25 180 ASN A CA 1
ATOM 1435 C C . ASN A 1 180 ? 9.869 -0.426 -20.580 1.00 94.25 180 ASN A C 1
ATOM 1437 O O . ASN A 1 180 ? 10.455 0.656 -20.552 1.00 94.25 180 ASN A O 1
ATOM 1441 N N . VAL A 1 181 ? 8.955 -0.754 -19.669 1.00 93.25 181 VAL A N 1
ATOM 1442 C CA . VAL A 1 181 ? 8.575 0.099 -18.529 1.00 93.25 181 VAL A CA 1
ATOM 1443 C C . VAL A 1 181 ? 9.426 -0.241 -17.299 1.00 93.25 181 VAL A C 1
ATOM 1445 O O . VAL A 1 181 ? 9.591 -1.407 -16.941 1.00 93.25 181 VAL A O 1
ATOM 1448 N N . GLY A 1 182 ? 9.965 0.775 -16.620 1.00 91.69 182 GLY A N 1
ATOM 1449 C CA . GLY A 1 182 ? 10.690 0.629 -15.357 1.00 91.69 182 GLY A CA 1
ATOM 1450 C C . GLY A 1 182 ? 12.170 0.278 -15.531 1.00 91.69 182 GLY A C 1
ATOM 1451 O O . GLY A 1 182 ? 13.015 1.168 -15.579 1.00 91.69 182 GLY A O 1
ATOM 1452 N N . ARG A 1 183 ? 12.532 -1.013 -15.582 1.00 89.81 183 ARG A N 1
ATOM 1453 C CA . ARG A 1 183 ? 13.933 -1.457 -15.753 1.00 89.81 183 ARG A CA 1
ATOM 1454 C C . ARG A 1 183 ? 14.146 -2.128 -17.097 1.00 89.81 183 ARG A C 1
ATOM 1456 O O . ARG A 1 183 ? 13.325 -2.914 -17.545 1.00 89.81 183 ARG A O 1
ATOM 1463 N N . ARG A 1 184 ? 15.337 -1.938 -17.673 1.00 88.56 184 ARG A N 1
ATOM 1464 C CA . ARG A 1 184 ? 15.726 -2.563 -18.950 1.00 88.56 184 ARG A CA 1
ATOM 1465 C C . ARG A 1 184 ? 15.693 -4.092 -18.910 1.00 88.56 184 ARG A C 1
ATOM 1467 O O . ARG A 1 184 ? 15.410 -4.716 -19.921 1.00 88.56 184 ARG A O 1
ATOM 1474 N N . SER A 1 185 ? 15.978 -4.676 -17.746 1.00 90.50 185 SER A N 1
ATOM 1475 C CA . SER A 1 185 ? 15.938 -6.125 -17.518 1.00 90.50 185 SER A CA 1
ATOM 1476 C C . SER A 1 185 ? 14.523 -6.705 -17.472 1.00 90.50 185 SER A C 1
ATOM 1478 O O . SER A 1 185 ? 14.377 -7.923 -17.464 1.00 90.50 185 SER A O 1
ATOM 1480 N N . TRP A 1 186 ? 13.490 -5.867 -17.356 1.00 91.00 186 TRP A N 1
ATOM 1481 C CA . TRP A 1 186 ? 12.103 -6.311 -17.407 1.00 91.00 186 TRP A CA 1
ATOM 1482 C C . TRP A 1 186 ? 11.654 -6.289 -18.865 1.00 91.00 186 TRP A C 1
ATOM 1484 O O . TRP A 1 186 ? 11.732 -5.252 -19.512 1.00 91.00 186 TRP A O 1
ATOM 1494 N N . ASN A 1 187 ? 11.180 -7.421 -19.383 1.00 93.38 187 ASN A N 1
ATOM 1495 C CA . ASN A 1 187 ? 10.681 -7.539 -20.760 1.00 93.38 187 ASN A CA 1
ATOM 1496 C C . ASN A 1 187 ? 9.207 -7.109 -20.876 1.00 93.38 187 ASN A C 1
ATOM 1498 O O . ASN A 1 187 ? 8.453 -7.735 -21.607 1.00 93.38 187 ASN A O 1
ATOM 1502 N N . GLN A 1 188 ? 8.781 -6.117 -20.089 1.00 97.06 188 GLN A N 1
ATOM 1503 C CA . GLN A 1 188 ? 7.393 -5.652 -20.050 1.00 97.06 188 GLN A CA 1
ATOM 1504 C C . GLN A 1 188 ? 7.293 -4.324 -20.786 1.00 97.06 188 GLN A C 1
ATOM 1506 O O . GLN A 1 188 ? 7.899 -3.332 -20.367 1.00 97.06 188 GLN A O 1
ATOM 1511 N N . THR A 1 189 ? 6.558 -4.322 -21.889 1.00 96.56 189 THR A N 1
ATOM 1512 C CA . THR A 1 189 ? 6.323 -3.144 -22.724 1.00 96.56 189 THR A CA 1
ATOM 1513 C C . THR A 1 189 ? 5.266 -2.224 -22.107 1.00 96.56 189 THR A C 1
ATOM 1515 O O . THR A 1 189 ? 4.585 -2.581 -21.142 1.00 96.56 189 THR A O 1
ATOM 1518 N N . LEU A 1 190 ? 5.115 -1.017 -22.664 1.00 96.62 190 LEU A N 1
ATOM 1519 C CA . LEU A 1 190 ? 4.009 -0.120 -22.306 1.00 96.62 190 LEU A CA 1
ATOM 1520 C C . LEU A 1 190 ? 2.648 -0.804 -22.500 1.00 96.62 190 LEU A C 1
ATOM 1522 O O . LEU A 1 190 ? 1.780 -0.700 -21.637 1.00 96.62 190 LEU A O 1
ATOM 1526 N N . GLU A 1 191 ? 2.493 -1.523 -23.611 1.00 97.38 191 GLU A N 1
ATOM 1527 C CA . GLU A 1 191 ? 1.269 -2.245 -23.950 1.00 97.38 191 GLU A CA 1
ATOM 1528 C C . GLU A 1 191 ? 0.977 -3.365 -22.944 1.00 97.38 191 GLU A C 1
ATOM 1530 O O . GLU A 1 191 ? -0.151 -3.468 -22.472 1.00 97.38 191 GLU A O 1
ATOM 1535 N N . ASP A 1 192 ? 1.986 -4.139 -22.528 1.00 97.56 192 ASP A N 1
ATOM 1536 C CA . ASP A 1 192 ? 1.805 -5.193 -21.518 1.00 97.56 192 ASP A CA 1
ATOM 1537 C C . ASP A 1 192 ? 1.279 -4.629 -20.190 1.00 97.56 192 ASP A C 1
ATOM 1539 O O . ASP A 1 192 ? 0.365 -5.188 -19.578 1.00 97.56 192 ASP A O 1
ATOM 1543 N N . VAL A 1 193 ? 1.841 -3.500 -19.746 1.00 97.88 193 VAL A N 1
ATOM 1544 C CA . VAL A 1 193 ? 1.455 -2.845 -18.488 1.00 97.88 193 VAL A CA 1
ATOM 1545 C C . VAL A 1 193 ? 0.044 -2.265 -18.576 1.00 97.88 193 VAL A C 1
ATOM 1547 O O . VAL A 1 193 ? -0.756 -2.487 -17.665 1.00 97.88 193 VAL A O 1
ATOM 1550 N N . GLU A 1 194 ? -0.284 -1.548 -19.652 1.00 97.56 194 GLU A N 1
ATOM 1551 C CA . GLU A 1 194 ? -1.618 -0.963 -19.822 1.00 97.56 194 GLU A CA 1
ATOM 1552 C C . GLU A 1 194 ? -2.686 -2.047 -19.997 1.00 97.56 194 GLU A C 1
ATOM 1554 O O . GLU A 1 194 ? -3.682 -2.015 -19.276 1.00 97.56 194 GLU A O 1
ATOM 1559 N N . ASN A 1 195 ? -2.442 -3.080 -20.811 1.00 98.19 195 ASN A N 1
ATOM 1560 C CA . ASN A 1 195 ? -3.349 -4.223 -20.955 1.00 98.19 195 ASN A CA 1
ATOM 1561 C C . ASN A 1 195 ? -3.574 -4.942 -19.615 1.00 98.19 195 ASN A C 1
ATOM 1563 O O . ASN A 1 195 ? -4.699 -5.320 -19.273 1.00 98.19 195 ASN A O 1
ATOM 1567 N N . ALA A 1 196 ? -2.519 -5.105 -18.807 1.00 98.19 196 ALA A N 1
ATOM 1568 C CA . ALA A 1 196 ? -2.641 -5.691 -17.478 1.00 98.19 196 ALA A CA 1
ATOM 1569 C C . ALA A 1 196 ? -3.551 -4.857 -16.563 1.00 98.19 196 ALA A C 1
ATOM 1571 O O . ALA A 1 196 ? -4.392 -5.434 -15.867 1.00 98.19 196 ALA A O 1
ATOM 1572 N N . ILE A 1 197 ? -3.422 -3.526 -16.579 1.00 97.88 197 ILE A N 1
ATOM 1573 C CA . ILE A 1 197 ? -4.265 -2.609 -15.797 1.00 97.88 197 ILE A CA 1
ATOM 1574 C C . ILE A 1 197 ? -5.704 -2.589 -16.337 1.00 97.88 197 ILE A C 1
ATOM 1576 O O . ILE A 1 197 ? -6.650 -2.663 -15.554 1.00 97.88 197 ILE A O 1
ATOM 1580 N N . GLU A 1 198 ? -5.890 -2.525 -17.655 1.00 97.19 198 GLU A N 1
ATOM 1581 C CA . GLU A 1 198 ? -7.199 -2.512 -18.322 1.00 97.19 198 GLU A CA 1
ATOM 1582 C C . GLU A 1 198 ? -7.975 -3.823 -18.142 1.00 97.19 198 GLU A C 1
ATOM 1584 O O . GLU A 1 198 ? -9.206 -3.817 -18.156 1.00 97.19 198 GLU A O 1
ATOM 1589 N N . SER A 1 199 ? -7.283 -4.939 -17.892 1.00 97.31 199 SER A N 1
ATOM 1590 C CA . SER A 1 199 ? -7.914 -6.228 -17.576 1.00 97.31 199 SER A CA 1
ATOM 1591 C C . SER A 1 199 ? -8.460 -6.329 -16.142 1.00 97.31 199 SER A C 1
ATOM 1593 O O . SER A 1 199 ? -9.247 -7.223 -15.841 1.00 97.31 199 SER A O 1
ATOM 1595 N N . LEU A 1 200 ? -8.069 -5.442 -15.220 1.00 97.31 200 LEU A N 1
ATOM 1596 C CA . LEU A 1 200 ? -8.468 -5.538 -13.808 1.00 97.31 200 LEU A CA 1
ATOM 1597 C C . LEU A 1 200 ? -9.996 -5.480 -13.582 1.00 97.31 200 LEU A C 1
ATOM 1599 O O . LEU A 1 200 ? -10.499 -6.288 -12.792 1.00 97.31 200 LEU A O 1
ATOM 1603 N N . PRO A 1 201 ? -10.773 -4.615 -14.267 1.00 96.00 201 PRO A N 1
ATOM 1604 C CA . PRO A 1 201 ? -12.227 -4.596 -14.133 1.00 96.00 201 PRO A CA 1
ATOM 1605 C C . PRO A 1 201 ? -12.898 -5.919 -14.495 1.00 96.00 201 PRO A C 1
ATOM 1607 O O . PRO A 1 201 ? -13.728 -6.397 -13.720 1.00 96.00 201 PRO A O 1
ATOM 1610 N N . SER A 1 202 ? -12.513 -6.570 -15.599 1.00 94.88 202 SER A N 1
ATOM 1611 C CA . SER A 1 202 ? -13.090 -7.874 -15.973 1.00 94.88 202 SER A CA 1
ATOM 1612 C C . SER A 1 202 ? -12.768 -8.966 -14.947 1.00 94.88 202 SER A C 1
ATOM 1614 O O . SER A 1 202 ? -13.530 -9.915 -14.789 1.00 94.88 202 SER A O 1
ATOM 1616 N N . LYS A 1 203 ? -11.694 -8.779 -14.175 1.00 96.19 203 LYS A N 1
ATOM 1617 C CA . LYS A 1 203 ? -11.256 -9.655 -13.081 1.00 96.19 203 LYS A CA 1
ATOM 1618 C C . LYS A 1 203 ? -11.878 -9.332 -11.719 1.00 96.19 203 LYS A C 1
ATOM 1620 O O . LYS A 1 203 ? -11.519 -9.976 -10.729 1.00 96.19 203 LYS A O 1
ATOM 1625 N N . GLY A 1 204 ? -12.795 -8.365 -11.660 1.00 95.81 204 GLY A N 1
ATOM 1626 C CA . GLY A 1 204 ? -13.532 -8.004 -10.449 1.00 95.81 204 GLY A CA 1
ATOM 1627 C C . GLY A 1 204 ? -12.857 -6.955 -9.565 1.00 95.81 204 GLY A C 1
ATOM 1628 O O . GLY A 1 204 ? -13.116 -6.931 -8.363 1.00 95.81 204 GLY A O 1
ATOM 1629 N N . PHE A 1 205 ? -12.004 -6.098 -10.133 1.00 97.62 205 PHE A N 1
ATOM 1630 C CA . PHE A 1 205 ? -11.355 -5.000 -9.411 1.00 97.62 205 PHE A CA 1
ATOM 1631 C C . PHE A 1 205 ? -11.819 -3.632 -9.907 1.00 97.62 205 PHE A C 1
ATOM 1633 O O . PHE A 1 205 ? -11.877 -3.377 -11.107 1.00 97.62 205 PHE A O 1
ATOM 1640 N N . SER A 1 206 ? -12.059 -2.712 -8.981 1.00 96.44 206 SER A N 1
ATOM 1641 C CA . SER A 1 206 ? -12.202 -1.293 -9.294 1.00 96.44 206 SER A CA 1
ATOM 1642 C C . SER A 1 206 ? -10.812 -0.686 -9.479 1.00 96.44 206 SER A C 1
ATOM 1644 O O . SER A 1 206 ? -9.928 -0.910 -8.654 1.00 96.44 206 SER A O 1
ATOM 1646 N N . VAL A 1 207 ? -10.598 0.093 -10.538 1.00 96.69 207 VAL A N 1
ATOM 1647 C CA . VAL A 1 207 ? -9.293 0.712 -10.820 1.00 96.69 207 VAL A CA 1
ATOM 1648 C C . VAL A 1 207 ? -9.380 2.216 -10.626 1.00 96.69 207 VAL A C 1
ATOM 1650 O O . VAL A 1 207 ? -10.233 2.883 -11.205 1.00 96.69 207 VAL A O 1
ATOM 1653 N N . MET A 1 208 ? -8.465 2.754 -9.831 1.00 96.75 208 MET A N 1
ATOM 1654 C CA . MET A 1 208 ? -8.279 4.182 -9.620 1.00 96.75 208 MET A CA 1
ATOM 1655 C C . MET A 1 208 ? -6.867 4.552 -10.057 1.00 96.75 208 MET A C 1
ATOM 1657 O O . MET A 1 208 ? -5.914 3.896 -9.647 1.00 96.75 208 MET A O 1
ATOM 1661 N N . ARG A 1 209 ? -6.719 5.594 -10.878 1.00 96.56 209 ARG A N 1
ATOM 1662 C CA . ARG A 1 209 ? -5.411 6.064 -11.353 1.00 96.56 209 ARG A CA 1
ATOM 1663 C C . ARG A 1 209 ? -5.062 7.406 -10.714 1.00 96.56 209 ARG A C 1
ATOM 1665 O O . ARG A 1 209 ? -5.890 8.313 -10.683 1.00 96.56 209 ARG A O 1
ATOM 1672 N N . THR A 1 210 ? -3.832 7.554 -10.242 1.00 96.69 210 THR A N 1
ATOM 1673 C CA . THR A 1 210 ? -3.288 8.810 -9.709 1.00 96.69 210 THR A CA 1
ATOM 1674 C C . THR A 1 210 ? -1.935 9.096 -10.343 1.00 96.69 210 THR A C 1
ATOM 1676 O O . THR A 1 210 ? -1.202 8.189 -10.715 1.00 96.69 210 THR A O 1
ATOM 1679 N N . LYS A 1 211 ? -1.569 10.374 -10.483 1.00 94.62 211 LYS A N 1
ATOM 1680 C CA . LYS A 1 211 ? -0.271 10.756 -11.073 1.00 94.62 211 LYS A CA 1
ATOM 1681 C C . LYS A 1 211 ? 0.872 10.781 -10.055 1.00 94.62 211 LYS A C 1
ATOM 1683 O O . LYS A 1 211 ? 2.036 10.824 -10.437 1.00 94.62 211 LYS A O 1
ATOM 1688 N N . SER A 1 212 ? 0.555 10.818 -8.761 1.00 92.62 212 SER A N 1
ATOM 1689 C CA . SER A 1 212 ? 1.531 11.034 -7.694 1.00 92.62 212 SER A CA 1
ATOM 1690 C C . SER A 1 212 ? 1.045 10.483 -6.357 1.00 92.62 212 SER A C 1
ATOM 1692 O O . SER A 1 212 ? -0.153 10.296 -6.150 1.00 92.62 212 SER A O 1
ATOM 1694 N N . ILE A 1 213 ? 1.984 10.323 -5.420 1.00 91.88 213 ILE A N 1
ATOM 1695 C CA . ILE A 1 213 ? 1.708 9.946 -4.024 1.00 91.88 213 ILE A CA 1
ATOM 1696 C C . ILE A 1 213 ? 0.716 10.913 -3.374 1.00 91.88 213 ILE A C 1
ATOM 1698 O O . ILE A 1 213 ? -0.180 10.481 -2.659 1.00 91.88 213 ILE A O 1
ATOM 1702 N N . MET A 1 214 ? 0.839 12.215 -3.645 1.00 93.81 214 MET A N 1
ATOM 1703 C CA . MET A 1 214 ? -0.102 13.212 -3.132 1.00 93.81 214 MET A CA 1
ATOM 1704 C C . MET A 1 214 ? -1.518 12.948 -3.649 1.00 93.81 214 MET A C 1
ATOM 1706 O O . MET A 1 214 ? -2.452 12.883 -2.857 1.00 93.81 214 MET A O 1
ATOM 1710 N N . GLY A 1 215 ? -1.671 12.692 -4.954 1.00 95.00 215 GLY A N 1
ATOM 1711 C CA . GLY A 1 215 ? -2.959 12.300 -5.531 1.00 95.00 215 GLY A CA 1
ATOM 1712 C C . GLY A 1 215 ? -3.514 11.013 -4.913 1.00 95.00 215 GLY A C 1
ATOM 1713 O O . GLY A 1 215 ? -4.706 10.937 -4.631 1.00 95.00 215 GLY A O 1
ATOM 1714 N N . SER A 1 216 ? -2.648 10.032 -4.640 1.00 95.69 216 SER A N 1
ATOM 1715 C CA . SER A 1 216 ? -3.005 8.799 -3.927 1.00 95.69 216 SER A CA 1
ATOM 1716 C C . SER A 1 216 ? -3.535 9.081 -2.518 1.00 95.69 216 SER A C 1
ATOM 1718 O O . SER A 1 216 ? -4.578 8.549 -2.150 1.00 95.69 216 SER A O 1
ATOM 1720 N N . MET A 1 217 ? -2.873 9.945 -1.742 1.00 95.50 217 MET A N 1
ATOM 1721 C CA . MET A 1 217 ? -3.307 10.277 -0.376 1.00 95.50 217 MET A CA 1
ATOM 1722 C C . MET A 1 217 ? -4.609 11.085 -0.359 1.00 95.50 217 MET A C 1
ATOM 1724 O O . MET A 1 217 ? -5.487 10.795 0.451 1.00 95.50 217 MET A O 1
ATOM 1728 N N . VAL A 1 218 ? -4.783 12.033 -1.289 1.00 94.44 218 VAL A N 1
ATOM 1729 C CA . VAL A 1 218 ? -6.059 12.751 -1.482 1.00 94.44 218 VAL A CA 1
ATOM 1730 C C . VAL A 1 218 ? -7.187 11.772 -1.792 1.00 94.44 218 VAL A C 1
ATOM 1732 O O . VAL A 1 218 ? -8.301 11.908 -1.293 1.00 94.44 218 VAL A O 1
ATOM 1735 N N . LEU A 1 219 ? -6.925 10.776 -2.636 1.00 95.75 219 LEU A N 1
ATOM 1736 C CA . LEU A 1 219 ? -7.944 9.804 -2.994 1.00 95.75 219 LEU A CA 1
ATOM 1737 C C . LEU A 1 219 ? -8.316 8.910 -1.807 1.00 95.75 219 LEU A C 1
ATOM 1739 O O . LEU A 1 219 ? -9.498 8.716 -1.531 1.00 95.75 219 LEU A O 1
ATOM 1743 N N . LEU A 1 220 ? -7.318 8.420 -1.070 1.00 96.12 220 LEU A N 1
ATOM 1744 C CA . LEU A 1 220 ? -7.534 7.626 0.139 1.00 96.12 220 LEU A CA 1
ATOM 1745 C C . LEU A 1 220 ? -8.287 8.408 1.220 1.00 96.12 220 LEU A C 1
ATOM 1747 O O . LEU A 1 220 ? -9.152 7.829 1.873 1.00 96.12 220 LEU A O 1
ATOM 1751 N N . SER A 1 221 ? -8.034 9.712 1.382 1.00 93.00 221 SER A N 1
ATOM 1752 C CA . SER A 1 221 ? -8.774 10.534 2.348 1.00 93.00 221 SER A CA 1
ATOM 1753 C C . SER A 1 221 ? -10.255 10.659 1.986 1.00 93.00 221 SER A C 1
ATOM 1755 O O . SER A 1 221 ? -11.119 10.575 2.860 1.00 93.00 221 SER A O 1
ATOM 1757 N N . LYS A 1 222 ? -10.580 10.760 0.693 1.00 93.75 222 LYS A N 1
ATOM 1758 C CA . LYS A 1 222 ? -11.971 10.735 0.216 1.00 93.75 222 LYS A CA 1
ATOM 1759 C C . LYS A 1 222 ? -12.636 9.384 0.455 1.00 93.75 222 LYS A C 1
ATOM 1761 O O . LYS A 1 222 ? -13.768 9.352 0.929 1.00 93.75 222 LYS A O 1
ATOM 1766 N N . ILE A 1 223 ? -11.927 8.284 0.199 1.00 95.38 223 ILE A N 1
ATOM 1767 C CA . ILE A 1 223 ? -12.433 6.936 0.488 1.00 95.38 223 ILE A CA 1
ATOM 1768 C C . ILE A 1 223 ? -12.674 6.768 1.992 1.00 95.38 223 ILE A C 1
ATOM 1770 O O . ILE A 1 223 ? -13.716 6.258 2.385 1.00 95.38 223 ILE A O 1
ATOM 1774 N N . ALA A 1 224 ? -11.769 7.255 2.846 1.00 93.62 224 ALA A N 1
ATOM 1775 C CA . ALA A 1 224 ? -11.951 7.221 4.296 1.00 93.62 224 ALA A CA 1
ATOM 1776 C C . ALA A 1 224 ? -13.236 7.948 4.734 1.00 93.62 224 ALA A C 1
ATOM 1778 O O . ALA A 1 224 ? -13.989 7.435 5.565 1.00 93.62 224 ALA A O 1
ATOM 1779 N N . ARG A 1 225 ? -13.522 9.116 4.140 1.00 90.56 225 ARG A N 1
ATOM 1780 C CA . ARG A 1 225 ? -14.756 9.879 4.390 1.00 90.56 225 ARG A CA 1
ATOM 1781 C C . ARG A 1 225 ? -16.004 9.138 3.904 1.00 90.56 225 ARG A C 1
ATOM 1783 O O . ARG A 1 225 ? -16.978 9.080 4.649 1.00 90.56 225 ARG A O 1
ATOM 1790 N N . ASP A 1 226 ? -15.966 8.529 2.718 1.00 93.56 226 ASP A N 1
ATOM 1791 C CA . ASP A 1 226 ? -17.060 7.692 2.195 1.00 93.56 226 ASP A CA 1
ATOM 1792 C C . ASP A 1 226 ? -17.331 6.481 3.104 1.00 93.56 226 ASP A C 1
ATOM 1794 O O . ASP A 1 226 ? -18.473 6.224 3.482 1.00 93.56 226 ASP A O 1
ATOM 1798 N N . VAL A 1 227 ? -16.282 5.782 3.550 1.00 94.25 227 VAL A N 1
ATOM 1799 C CA . VAL A 1 227 ? -16.398 4.668 4.505 1.00 94.25 227 VAL A CA 1
ATOM 1800 C C . VAL A 1 227 ? -17.005 5.142 5.830 1.00 94.25 227 VAL A C 1
ATOM 1802 O O . VAL A 1 227 ? -17.902 4.481 6.351 1.00 94.25 227 VAL A O 1
ATOM 1805 N N . SER A 1 228 ? -16.575 6.295 6.355 1.00 90.81 228 SER A N 1
ATOM 1806 C CA . SER A 1 228 ? -17.155 6.898 7.567 1.00 90.81 228 SER A CA 1
ATOM 1807 C C . SER A 1 228 ? -18.634 7.240 7.390 1.00 90.81 228 SER A C 1
ATOM 1809 O O . SER A 1 228 ? -19.455 6.897 8.241 1.00 90.81 228 SER A O 1
ATOM 1811 N N . TRP A 1 229 ? -19.011 7.839 6.259 1.00 91.94 229 TRP A N 1
ATOM 1812 C CA . TRP A 1 229 ? -20.407 8.141 5.942 1.00 91.94 229 TRP A CA 1
ATOM 1813 C C . TRP A 1 229 ? -21.259 6.867 5.836 1.00 91.94 229 TRP A C 1
ATOM 1815 O O . TRP A 1 229 ? -22.312 6.772 6.470 1.00 91.94 229 TRP A O 1
ATOM 1825 N N . LYS A 1 230 ? -20.775 5.840 5.122 1.00 93.44 230 LYS A N 1
ATOM 1826 C CA . LYS A 1 230 ? -21.446 4.532 5.017 1.00 93.44 230 LYS A CA 1
ATOM 1827 C C . LYS A 1 230 ? -21.594 3.858 6.378 1.00 93.44 230 LYS A C 1
ATOM 1829 O O . LYS A 1 230 ? -22.645 3.284 6.649 1.00 93.44 230 LYS A O 1
ATOM 1834 N N . ALA A 1 231 ? -20.580 3.950 7.238 1.00 92.50 231 ALA A N 1
ATOM 1835 C CA . ALA A 1 231 ? -20.634 3.426 8.598 1.00 92.50 231 ALA A CA 1
ATOM 1836 C C . ALA A 1 231 ? -21.703 4.124 9.445 1.00 92.50 231 ALA A C 1
ATOM 1838 O O . ALA A 1 231 ? -22.517 3.448 10.074 1.00 92.50 231 ALA A O 1
ATOM 1839 N N . LYS A 1 232 ? -21.754 5.461 9.411 1.00 90.94 232 LYS A N 1
ATOM 1840 C CA . LYS A 1 232 ? -22.752 6.259 10.142 1.00 90.94 232 LYS A CA 1
ATOM 1841 C C . LYS A 1 232 ? -24.187 5.952 9.697 1.00 90.94 232 LYS A C 1
ATOM 1843 O O . LYS A 1 232 ? -25.083 5.922 10.533 1.00 90.94 232 LYS A O 1
ATOM 1848 N N . ASN A 1 233 ? -24.389 5.650 8.414 1.00 93.50 233 ASN A N 1
ATOM 1849 C CA . ASN A 1 233 ? -25.705 5.341 7.844 1.00 93.50 233 ASN A CA 1
ATOM 1850 C C . ASN A 1 233 ? -26.052 3.844 7.823 1.00 93.50 233 ASN A C 1
ATOM 1852 O O . ASN A 1 233 ? -27.005 3.450 7.153 1.00 93.50 233 ASN A O 1
ATOM 1856 N N . GLY A 1 234 ? -25.268 2.984 8.484 1.00 93.44 234 GLY A N 1
ATOM 1857 C CA . GLY A 1 234 ? -25.522 1.537 8.503 1.00 93.44 234 GLY A CA 1
ATOM 1858 C C . GLY A 1 234 ? -25.435 0.863 7.126 1.00 93.44 234 GLY A C 1
ATOM 1859 O O . GLY A 1 234 ? -25.970 -0.222 6.932 1.00 93.44 234 GLY A O 1
ATOM 1860 N N . SER A 1 235 ? -24.767 1.502 6.163 1.00 93.31 235 SER A N 1
ATOM 1861 C CA . SER A 1 235 ? -24.593 1.018 4.786 1.00 93.31 235 SER A CA 1
ATOM 1862 C C . SER A 1 235 ? -23.309 0.202 4.596 1.00 93.31 235 SER A C 1
ATOM 1864 O O . SER A 1 235 ? -22.950 -0.134 3.468 1.00 93.31 235 SER A O 1
ATOM 1866 N N . ILE A 1 236 ? -22.589 -0.097 5.682 1.00 93.06 236 ILE A N 1
ATOM 1867 C CA . ILE A 1 236 ? -21.377 -0.914 5.667 1.00 93.06 236 ILE A CA 1
ATOM 1868 C C . ILE A 1 236 ? -21.561 -2.167 6.522 1.00 93.06 236 ILE A C 1
ATOM 1870 O O . ILE A 1 236 ? -21.919 -2.091 7.695 1.00 93.06 236 ILE A O 1
ATOM 1874 N N . ASP A 1 237 ? -21.297 -3.329 5.930 1.00 92.56 237 ASP A N 1
ATOM 1875 C CA . ASP A 1 237 ? -21.455 -4.626 6.591 1.00 92.56 237 ASP A CA 1
ATOM 1876 C C . ASP A 1 237 ? -20.112 -5.100 7.171 1.00 92.56 237 ASP A C 1
ATOM 1878 O O . ASP A 1 237 ? -19.440 -5.976 6.624 1.00 92.56 237 ASP A O 1
ATOM 1882 N N . ALA A 1 238 ? -19.664 -4.449 8.249 1.00 94.31 238 ALA A N 1
ATOM 1883 C CA . ALA A 1 238 ? -18.430 -4.808 8.948 1.00 94.31 238 ALA A CA 1
ATOM 1884 C C . ALA A 1 238 ? -18.708 -5.906 9.990 1.00 94.31 238 ALA A C 1
ATOM 1886 O O . ALA A 1 238 ? -19.217 -5.637 11.081 1.00 94.31 238 ALA A O 1
ATOM 1887 N N . THR A 1 239 ? -18.379 -7.158 9.661 1.00 95.25 239 THR A N 1
ATOM 1888 C CA . THR A 1 239 ? -18.745 -8.336 10.477 1.00 95.25 239 THR A CA 1
ATOM 1889 C C . THR A 1 239 ? -17.565 -9.012 11.170 1.00 95.25 239 THR A C 1
ATOM 1891 O O . THR A 1 239 ? -17.734 -9.557 12.262 1.00 95.25 239 THR A O 1
ATOM 1894 N N . LEU A 1 240 ? -16.369 -8.962 10.578 1.00 94.25 240 LEU A N 1
ATOM 1895 C CA . LEU A 1 240 ? -15.195 -9.708 11.035 1.00 94.25 240 LEU A CA 1
ATOM 1896 C C . LEU A 1 240 ? -14.136 -8.784 11.631 1.00 94.25 240 LEU A C 1
ATOM 1898 O O . LEU A 1 240 ? -13.783 -7.777 11.029 1.00 94.25 240 LEU A O 1
ATOM 1902 N N . THR A 1 241 ? -13.550 -9.171 12.762 1.00 93.75 241 THR A N 1
ATOM 1903 C CA . THR A 1 241 ? -12.273 -8.597 13.216 1.00 93.75 241 THR A CA 1
ATOM 1904 C C . THR A 1 241 ? -11.135 -9.035 12.286 1.00 93.75 241 THR A C 1
ATOM 1906 O O . THR A 1 241 ? -11.253 -10.039 11.574 1.00 93.75 241 THR A O 1
ATOM 1909 N N . TYR A 1 242 ? -10.001 -8.324 12.304 1.00 92.69 242 TYR A N 1
ATOM 1910 C CA . TYR A 1 242 ? -8.844 -8.671 11.460 1.00 92.69 242 TYR A CA 1
ATOM 1911 C C . TYR A 1 242 ? -8.323 -10.090 11.726 1.00 92.69 242 TYR A C 1
ATOM 1913 O O . TYR A 1 242 ? -8.013 -10.833 10.797 1.00 92.69 242 TYR A O 1
ATOM 1921 N N . GLU A 1 243 ? -8.264 -10.491 12.998 1.00 89.62 243 GLU A N 1
ATOM 1922 C CA . GLU A 1 243 ? -7.802 -11.821 13.398 1.00 89.62 243 GLU A CA 1
ATOM 1923 C C . GLU A 1 243 ? -8.732 -12.927 12.884 1.00 89.62 243 GLU A C 1
ATOM 1925 O O . GLU A 1 243 ? -8.262 -13.896 12.278 1.00 89.62 243 GLU A O 1
ATOM 1930 N N . ASN A 1 244 ? -10.048 -12.751 13.046 1.00 94.88 244 ASN A N 1
ATOM 1931 C CA . ASN A 1 244 ? -11.045 -13.697 12.546 1.00 94.88 244 ASN A CA 1
ATOM 1932 C C . ASN A 1 244 ? -10.982 -13.814 11.021 1.00 94.88 244 ASN A C 1
ATOM 1934 O O . ASN A 1 244 ? -10.981 -14.926 10.485 1.00 94.88 244 ASN A O 1
ATOM 1938 N N . PHE A 1 245 ? -10.858 -12.681 10.328 1.00 96.62 245 PHE A N 1
ATOM 1939 C CA . PHE A 1 245 ? -10.664 -12.632 8.883 1.00 96.62 245 PHE A CA 1
ATOM 1940 C C . PHE A 1 245 ? -9.418 -13.415 8.442 1.00 96.62 245 PHE A C 1
ATOM 1942 O O . PHE A 1 245 ? -9.525 -14.305 7.599 1.00 96.62 245 PHE A O 1
ATOM 1949 N N . LEU A 1 246 ? -8.248 -13.172 9.045 1.00 95.19 246 LEU A N 1
ATOM 1950 C CA . LEU A 1 246 ? -7.021 -13.904 8.705 1.00 95.19 246 LEU A CA 1
ATOM 1951 C C . LEU A 1 246 ? -7.105 -15.397 9.047 1.00 95.19 246 LEU A C 1
ATOM 1953 O O . LEU A 1 246 ? -6.500 -16.230 8.366 1.00 95.19 246 LEU A O 1
ATOM 1957 N N . GLY A 1 247 ? -7.823 -15.752 10.114 1.00 97.06 247 GLY A N 1
ATOM 1958 C CA . GLY A 1 247 ? -8.110 -17.137 10.473 1.00 97.06 247 GLY A CA 1
ATOM 1959 C C . GLY A 1 247 ? -8.911 -17.855 9.388 1.00 97.06 247 GLY A C 1
ATOM 1960 O O . GLY A 1 247 ? -8.538 -18.956 8.987 1.00 97.06 247 GLY A O 1
ATOM 1961 N N . GLN A 1 248 ? -9.966 -17.221 8.877 1.00 98.06 248 GLN A N 1
ATOM 1962 C CA . GLN A 1 248 ? -10.800 -17.773 7.806 1.00 98.06 248 GLN A CA 1
ATOM 1963 C C . GLN A 1 248 ? -10.082 -17.776 6.450 1.00 98.06 248 GLN A C 1
ATOM 1965 O O . GLN A 1 248 ? -10.109 -18.783 5.744 1.00 98.06 248 GLN A O 1
ATOM 1970 N N . TRP A 1 249 ? -9.366 -16.702 6.114 1.00 97.56 249 TRP A N 1
ATOM 1971 C CA . TRP A 1 249 ? -8.596 -16.592 4.874 1.00 97.56 249 TRP A CA 1
ATOM 1972 C C . TRP A 1 249 ? -7.522 -17.674 4.749 1.00 97.56 249 TRP A C 1
ATOM 1974 O O . TRP A 1 249 ? -7.375 -18.266 3.683 1.00 97.56 249 TRP A O 1
ATOM 1984 N N . ARG A 1 250 ? -6.826 -18.014 5.840 1.00 97.62 250 ARG A N 1
ATOM 1985 C CA . ARG A 1 250 ? -5.847 -19.116 5.838 1.00 97.62 250 ARG A CA 1
ATOM 1986 C C . ARG A 1 250 ? -6.473 -20.496 5.625 1.00 97.62 250 ARG A C 1
ATOM 1988 O O . ARG A 1 250 ? -5.800 -21.365 5.087 1.00 97.62 250 ARG A O 1
ATOM 1995 N N . ARG A 1 251 ? -7.722 -20.704 6.056 1.00 97.69 251 ARG A N 1
ATOM 1996 C CA . ARG A 1 251 ? -8.443 -21.984 5.908 1.00 97.69 251 ARG A CA 1
ATOM 1997 C C . ARG A 1 251 ? -9.143 -22.131 4.560 1.00 97.69 251 ARG A C 1
ATOM 1999 O O . ARG A 1 251 ? -9.513 -23.238 4.196 1.00 97.69 251 ARG A O 1
ATOM 2006 N N . CYS A 1 252 ? -9.365 -21.029 3.850 1.00 96.38 252 CYS A N 1
ATOM 2007 C CA . CYS A 1 252 ? -9.970 -21.064 2.528 1.00 96.38 252 CYS A CA 1
ATOM 2008 C C . CYS A 1 252 ? -9.021 -21.715 1.515 1.00 96.38 252 CYS A C 1
ATOM 2010 O O . CYS A 1 252 ? -7.813 -21.467 1.546 1.00 96.38 252 CYS A O 1
ATOM 2012 N N . ASN A 1 253 ? -9.572 -22.492 0.585 1.00 97.12 253 ASN A N 1
ATOM 2013 C CA . ASN A 1 253 ? -8.815 -23.038 -0.542 1.00 97.12 253 ASN A CA 1
ATOM 2014 C C . ASN A 1 253 ? -8.386 -21.913 -1.490 1.00 97.12 253 ASN A C 1
ATOM 2016 O O . ASN A 1 253 ? -9.043 -20.877 -1.563 1.00 97.12 253 ASN A O 1
ATOM 2020 N N . ASP A 1 254 ? -7.296 -22.100 -2.231 1.00 96.06 254 ASP A N 1
ATOM 2021 C CA . ASP A 1 254 ? -6.815 -21.074 -3.167 1.00 96.06 254 ASP A CA 1
ATOM 2022 C C . ASP A 1 254 ? -7.728 -20.909 -4.391 1.00 96.06 254 ASP A C 1
ATOM 2024 O O . ASP A 1 254 ? -7.802 -19.817 -4.948 1.00 96.06 254 ASP A O 1
ATOM 2028 N N . GLU A 1 255 ? -8.490 -21.948 -4.742 1.00 96.75 255 GLU A N 1
ATOM 2029 C CA . GLU A 1 255 ? -9.485 -21.955 -5.829 1.00 96.75 255 GLU A CA 1
ATOM 2030 C C . GLU A 1 255 ? -10.575 -20.889 -5.642 1.00 96.75 255 GLU A C 1
ATOM 2032 O O . GLU A 1 255 ? -11.089 -20.328 -6.604 1.00 96.75 255 GLU A O 1
ATOM 2037 N N . VAL A 1 256 ? -10.893 -20.503 -4.399 1.00 95.69 256 VAL A N 1
ATOM 2038 C CA . VAL A 1 256 ? -11.852 -19.405 -4.160 1.00 95.69 256 VAL A CA 1
ATOM 2039 C C . VAL A 1 256 ? -11.286 -18.034 -4.552 1.00 95.69 256 VAL A C 1
ATOM 2041 O O . VAL A 1 256 ? -12.023 -17.051 -4.628 1.00 95.69 256 VAL A O 1
ATOM 2044 N N . GLY A 1 257 ? -9.977 -17.946 -4.785 1.00 96.12 257 GLY A N 1
ATOM 2045 C CA . GLY A 1 257 ? -9.309 -16.771 -5.329 1.00 96.12 257 GLY A CA 1
ATOM 2046 C C . GLY A 1 257 ? -9.301 -16.713 -6.855 1.00 96.12 257 GLY A C 1
ATOM 2047 O O . GLY A 1 257 ? -8.798 -15.733 -7.410 1.00 96.12 257 GLY A O 1
ATOM 2048 N N . ASP A 1 258 ? -9.827 -17.724 -7.544 1.00 96.81 258 ASP A N 1
ATOM 2049 C CA . ASP A 1 258 ? -9.862 -17.747 -9.005 1.00 96.81 258 ASP A CA 1
ATOM 2050 C C . ASP A 1 258 ? -10.795 -16.655 -9.553 1.00 96.81 258 ASP A C 1
ATOM 2052 O O . ASP A 1 258 ? -11.556 -16.014 -8.816 1.00 96.81 258 ASP A O 1
ATOM 2056 N N . GLU A 1 259 ? -10.660 -16.356 -10.844 1.00 94.56 259 GLU A N 1
ATOM 2057 C CA . GLU A 1 259 ? -11.402 -15.264 -11.473 1.00 94.56 259 GLU A CA 1
ATOM 2058 C C . GLU A 1 259 ? -12.920 -15.501 -11.403 1.00 94.56 259 GLU A C 1
ATOM 2060 O O . GLU A 1 259 ? -13.390 -16.626 -11.601 1.00 94.56 259 GLU A O 1
ATOM 2065 N N . PRO A 1 260 ? -13.717 -14.460 -11.105 1.00 90.06 260 PRO A N 1
ATOM 2066 C CA . PRO A 1 260 ? -15.157 -14.615 -11.017 1.00 90.06 260 PRO A CA 1
ATOM 2067 C C . PRO A 1 260 ? -15.753 -14.912 -12.396 1.00 90.06 260 PRO A C 1
ATOM 2069 O O . PRO A 1 260 ? -15.568 -14.155 -13.347 1.00 90.06 260 PRO A O 1
ATOM 2072 N N . THR A 1 261 ? -16.547 -15.977 -12.481 1.00 90.75 261 THR A N 1
ATOM 2073 C CA . THR A 1 261 ? -17.282 -16.348 -13.700 1.00 90.75 261 THR A CA 1
ATOM 2074 C C . THR A 1 261 ? -18.593 -15.575 -13.857 1.00 90.75 261 THR A C 1
ATOM 2076 O O . THR A 1 261 ? -19.079 -15.378 -14.969 1.00 90.75 261 THR A O 1
ATOM 2079 N N . LEU A 1 262 ? -19.185 -15.111 -12.749 1.00 89.19 262 LEU A N 1
ATOM 2080 C CA . LEU A 1 262 ? -20.436 -14.355 -12.767 1.00 89.19 262 LEU A CA 1
ATOM 2081 C C . LEU A 1 262 ? -20.179 -12.876 -13.062 1.00 89.19 262 LEU A C 1
ATOM 2083 O O . LEU A 1 262 ? -19.497 -12.192 -12.297 1.00 89.19 262 LEU A O 1
ATOM 2087 N N . ARG A 1 263 ? -20.843 -12.351 -14.098 1.00 88.25 263 ARG A N 1
ATOM 2088 C CA . ARG A 1 263 ? -20.732 -10.951 -14.542 1.00 88.25 263 ARG A CA 1
ATOM 2089 C C . ARG A 1 263 ? -20.975 -9.919 -13.436 1.00 88.25 263 ARG A C 1
ATOM 2091 O O . ARG A 1 263 ? -20.343 -8.878 -13.445 1.00 88.25 263 ARG A O 1
ATOM 2098 N N . ARG A 1 264 ? -21.845 -10.205 -12.458 1.00 87.75 264 ARG A N 1
ATOM 2099 C CA . ARG A 1 264 ? -22.129 -9.302 -11.318 1.00 87.75 264 ARG A CA 1
ATOM 2100 C C . ARG A 1 264 ? -20.933 -9.075 -10.380 1.00 87.75 264 ARG A C 1
ATOM 2102 O O . ARG A 1 264 ? -20.958 -8.148 -9.583 1.00 87.75 264 ARG A O 1
ATOM 2109 N N . HIS A 1 265 ? -19.933 -9.955 -10.430 1.00 88.00 265 HIS A N 1
ATOM 2110 C CA . HIS A 1 265 ? -18.687 -9.839 -9.668 1.00 88.00 265 HIS A CA 1
ATOM 2111 C C . HIS A 1 265 ? -17.538 -9.298 -10.532 1.00 88.00 265 HIS A C 1
ATOM 2113 O O . HIS A 1 265 ? -16.434 -9.112 -10.030 1.00 88.00 265 HIS A O 1
ATOM 2119 N N . GLN A 1 266 ? -17.800 -9.054 -11.817 1.00 88.75 266 GLN A N 1
ATOM 2120 C CA . GLN A 1 266 ? -16.913 -8.370 -12.746 1.00 88.75 266 GLN A CA 1
ATOM 2121 C C . GLN A 1 266 ? -17.348 -6.902 -12.834 1.00 88.75 266 GLN A C 1
ATOM 2123 O O . GLN A 1 266 ? -18.520 -6.584 -12.643 1.00 88.75 266 GLN A O 1
ATOM 2128 N N . TYR A 1 267 ? -16.411 -6.009 -13.136 1.00 85.56 267 TYR A N 1
ATOM 2129 C CA . TYR A 1 267 ? -16.645 -4.568 -13.266 1.00 85.56 267 TYR A CA 1
ATOM 2130 C C . TYR A 1 267 ? -17.340 -3.941 -12.041 1.00 85.56 267 TYR A C 1
ATOM 2132 O O . TYR A 1 267 ? -18.372 -3.280 -12.190 1.00 85.56 267 TYR A O 1
ATOM 2140 N N . PRO A 1 268 ? -16.819 -4.150 -10.816 1.00 84.81 268 PRO A N 1
ATOM 2141 C CA . PRO A 1 268 ? -17.382 -3.499 -9.642 1.00 84.81 268 PRO A CA 1
ATOM 2142 C C . PRO A 1 268 ? -17.321 -1.976 -9.794 1.00 84.81 268 PRO A C 1
ATOM 2144 O O . PRO A 1 268 ? -16.380 -1.420 -10.365 1.00 84.81 268 PRO A O 1
ATOM 2147 N N . ALA A 1 269 ? -18.324 -1.289 -9.248 1.00 78.75 269 ALA A N 1
ATOM 2148 C CA . ALA A 1 269 ? -18.282 0.161 -9.152 1.00 78.75 269 ALA A CA 1
ATOM 2149 C C . ALA A 1 269 ? -17.073 0.584 -8.302 1.00 78.75 269 ALA A C 1
ATOM 2151 O O . ALA A 1 269 ? -16.767 -0.030 -7.272 1.00 78.75 269 ALA A O 1
ATOM 2152 N N . ALA A 1 270 ? -16.375 1.638 -8.722 1.00 78.38 270 ALA A N 1
ATOM 2153 C CA . ALA A 1 270 ? -15.374 2.260 -7.868 1.00 78.38 270 ALA A CA 1
ATOM 2154 C C . ALA A 1 270 ? -16.033 2.780 -6.577 1.00 78.38 270 ALA A C 1
ATOM 2156 O O . ALA A 1 270 ? -17.219 3.134 -6.599 1.00 78.38 270 ALA A O 1
ATOM 2157 N N . PRO A 1 271 ? -15.289 2.849 -5.456 1.00 80.19 271 PRO A N 1
ATOM 2158 C CA . PRO A 1 271 ? -15.718 3.642 -4.312 1.00 80.19 271 PRO A CA 1
ATOM 2159 C C . PRO A 1 271 ? -16.150 5.023 -4.806 1.00 80.19 271 PRO A C 1
ATOM 2161 O O . PRO A 1 271 ? -15.509 5.589 -5.694 1.00 80.19 271 PRO A O 1
ATOM 2164 N N . ILE A 1 272 ? -17.266 5.539 -4.292 1.00 74.44 272 ILE A N 1
ATOM 2165 C CA . ILE A 1 272 ? -17.805 6.811 -4.769 1.00 74.44 272 ILE A CA 1
ATOM 2166 C C . ILE A 1 272 ? -16.850 7.899 -4.296 1.00 74.44 272 ILE A C 1
ATOM 2168 O O . ILE A 1 272 ? -16.810 8.258 -3.122 1.00 74.44 272 ILE A O 1
ATOM 2172 N N . VAL A 1 273 ? -16.055 8.407 -5.228 1.00 71.19 273 VAL A N 1
ATOM 2173 C CA . VAL A 1 273 ? -15.215 9.573 -5.015 1.00 71.19 273 VAL A CA 1
ATOM 2174 C C . VAL A 1 273 ? -15.897 10.698 -5.760 1.00 71.19 273 VAL A C 1
ATOM 2176 O O . VAL A 1 273 ? -15.835 10.759 -6.989 1.00 71.19 273 VAL A O 1
ATOM 2179 N N . ASP A 1 274 ? -16.603 11.548 -5.019 1.00 61.91 274 ASP A N 1
ATOM 2180 C CA . ASP A 1 274 ? -17.335 12.660 -5.607 1.00 61.91 274 ASP A CA 1
ATOM 2181 C C . ASP A 1 274 ? -16.359 13.532 -6.413 1.00 61.91 274 ASP A C 1
ATOM 2183 O O . ASP A 1 274 ? -15.459 14.194 -5.877 1.00 61.91 274 ASP A O 1
ATOM 2187 N N . SER A 1 275 ? -16.459 13.418 -7.737 1.00 49.22 275 SER A N 1
ATOM 2188 C CA . SER A 1 275 ? -15.512 14.021 -8.680 1.00 49.22 275 SER A CA 1
ATOM 2189 C C . SER A 1 275 ? -15.774 15.519 -8.834 1.00 49.22 275 SER A C 1
ATOM 2191 O O . SER A 1 275 ? -14.926 16.251 -9.337 1.00 49.22 275 SER A O 1
ATOM 2193 N N . THR A 1 276 ? -16.933 15.982 -8.358 1.00 47.19 276 THR A N 1
ATOM 2194 C CA . THR A 1 276 ? -17.419 17.357 -8.496 1.00 47.19 276 THR A CA 1
ATOM 2195 C C . THR A 1 276 ? -16.746 18.350 -7.544 1.00 47.19 276 THR A C 1
ATOM 2197 O O . THR A 1 276 ? -16.749 19.541 -7.827 1.00 47.19 276 THR A O 1
ATOM 2200 N N . ASN A 1 277 ? -16.061 17.879 -6.494 1.00 43.97 277 ASN A N 1
ATOM 2201 C CA . ASN A 1 277 ? -15.327 18.719 -5.534 1.00 43.97 277 ASN A CA 1
ATOM 2202 C C . ASN A 1 277 ? -13.793 18.577 -5.638 1.00 43.97 277 ASN A C 1
ATOM 2204 O O . ASN A 1 277 ? -13.075 18.695 -4.648 1.00 43.97 277 ASN A O 1
ATOM 2208 N N . ILE A 1 278 ? -13.247 18.302 -6.831 1.00 47.56 278 ILE A N 1
ATOM 2209 C CA . ILE A 1 278 ? -11.798 18.441 -7.097 1.00 47.56 278 ILE A CA 1
ATOM 2210 C C . ILE A 1 278 ? -11.495 19.873 -7.571 1.00 47.56 278 ILE A C 1
ATOM 2212 O O . ILE A 1 278 ? -10.832 20.081 -8.583 1.00 47.56 278 ILE A O 1
ATOM 2216 N N . GLN A 1 279 ? -11.997 20.884 -6.865 1.00 42.72 279 GLN A N 1
ATOM 2217 C CA . GLN A 1 279 ? -11.341 22.186 -6.885 1.00 42.72 279 GLN A CA 1
ATOM 2218 C C . GLN A 1 279 ? -10.359 22.167 -5.722 1.00 42.72 279 GLN A C 1
ATOM 2220 O O . GLN A 1 279 ? -10.750 22.063 -4.563 1.00 42.72 279 GLN A O 1
ATOM 2225 N N . PHE A 1 280 ? -9.071 22.137 -6.056 1.00 44.66 280 PHE A N 1
ATOM 2226 C CA . PHE A 1 280 ? -7.998 22.257 -5.084 1.00 44.66 280 PHE A CA 1
ATOM 2227 C C . PHE A 1 280 ? -8.115 23.638 -4.430 1.00 44.66 280 PHE A C 1
ATOM 2229 O O . PHE A 1 280 ? -7.592 24.620 -4.951 1.00 44.66 280 PHE A O 1
ATOM 2236 N N . GLU A 1 281 ? -8.787 23.732 -3.284 1.00 41.59 281 GLU A N 1
ATOM 2237 C CA . GLU A 1 281 ? -8.406 24.740 -2.302 1.00 41.59 281 GLU A CA 1
ATOM 2238 C C . GLU A 1 281 ? -7.008 24.338 -1.844 1.00 41.59 281 GLU A C 1
ATOM 2240 O O . GLU A 1 281 ? -6.830 23.423 -1.043 1.00 41.59 281 GLU A O 1
ATOM 2245 N N . HIS A 1 282 ? -6.008 24.919 -2.503 1.00 41.28 282 HIS A N 1
ATOM 2246 C CA . HIS A 1 282 ? -4.606 24.675 -2.227 1.00 41.28 282 HIS A CA 1
ATOM 2247 C C . HIS A 1 282 ? -4.349 24.909 -0.732 1.00 41.28 282 HIS A C 1
ATOM 2249 O O . HIS A 1 282 ? -4.491 26.046 -0.268 1.00 41.28 282 HIS A O 1
ATOM 2255 N N . PRO A 1 283 ? -3.921 23.884 0.026 1.00 44.06 283 PRO A N 1
ATOM 2256 C CA . PRO A 1 283 ? -3.179 24.129 1.249 1.00 44.06 283 PRO A CA 1
ATOM 2257 C C . PRO A 1 283 ? -1.986 24.996 0.844 1.00 44.06 283 PRO A C 1
ATOM 2259 O O . PRO A 1 283 ? -1.310 24.704 -0.141 1.00 44.06 283 PRO A O 1
ATOM 2262 N N . THR A 1 284 ? -1.820 26.127 1.518 1.00 39.25 284 THR A N 1
ATOM 2263 C CA . THR A 1 284 ? -0.949 27.247 1.137 1.00 39.25 284 THR A CA 1
ATOM 2264 C C . THR A 1 284 ? 0.345 26.847 0.414 1.00 39.25 284 THR A C 1
ATOM 2266 O O . THR A 1 284 ? 1.169 26.103 0.943 1.00 39.25 284 THR A O 1
ATOM 2269 N N . ASP A 1 285 ? 0.520 27.420 -0.775 1.00 36.19 285 ASP A N 1
ATOM 2270 C CA . ASP A 1 285 ? 1.492 27.132 -1.839 1.00 36.19 285 ASP A CA 1
ATOM 2271 C C . ASP A 1 285 ? 2.971 27.461 -1.498 1.00 36.19 285 ASP A C 1
ATOM 2273 O O . ASP A 1 285 ? 3.711 28.021 -2.306 1.00 36.19 285 ASP A O 1
ATOM 2277 N N . SER A 1 286 ? 3.439 27.178 -0.276 1.00 39.19 286 SER A N 1
ATOM 2278 C CA . SER A 1 286 ? 4.782 27.592 0.173 1.00 39.19 286 SER A CA 1
ATOM 2279 C C . SER A 1 286 ? 5.888 26.541 0.029 1.00 39.19 286 SER A C 1
ATOM 2281 O O . SER A 1 286 ? 7.036 26.833 0.359 1.00 39.19 286 SER A O 1
ATOM 2283 N N . LEU A 1 287 ? 5.598 25.331 -0.452 1.00 42.03 287 LEU A N 1
ATOM 2284 C CA . LEU A 1 287 ? 6.587 24.251 -0.531 1.00 42.03 287 LEU A CA 1
ATOM 2285 C C . LEU A 1 287 ? 6.334 23.360 -1.752 1.00 42.03 287 LEU A C 1
ATOM 2287 O O . LEU A 1 287 ? 5.738 22.310 -1.594 1.00 42.03 287 LEU A O 1
ATOM 2291 N N . ASP A 1 288 ? 6.757 23.769 -2.952 1.00 39.94 288 ASP A N 1
ATOM 2292 C CA . ASP A 1 288 ? 7.287 22.847 -3.980 1.00 39.94 288 ASP A CA 1
ATOM 2293 C C . ASP A 1 288 ? 7.655 23.603 -5.273 1.00 39.94 288 ASP A C 1
ATOM 2295 O O . ASP A 1 288 ? 6.984 23.563 -6.302 1.00 39.94 288 ASP A O 1
ATOM 2299 N N . ARG A 1 289 ? 8.814 24.269 -5.247 1.00 36.03 289 ARG A N 1
ATOM 2300 C CA . ARG A 1 289 ? 9.583 24.588 -6.459 1.00 36.03 289 ARG A CA 1
ATOM 2301 C C . ARG A 1 289 ? 10.978 24.003 -6.295 1.00 36.03 289 ARG A C 1
ATOM 2303 O O . ARG A 1 289 ? 11.907 24.714 -5.950 1.00 36.03 289 ARG A O 1
ATOM 2310 N N . ASN A 1 290 ? 11.104 22.691 -6.470 1.00 35.62 290 ASN A N 1
ATOM 2311 C CA . ASN A 1 290 ? 12.342 22.052 -6.921 1.00 35.62 290 ASN A CA 1
ATOM 2312 C C . ASN A 1 290 ? 12.022 20.638 -7.412 1.00 35.62 290 ASN A C 1
ATOM 2314 O O . ASN A 1 290 ? 11.830 19.709 -6.629 1.00 35.62 290 ASN A O 1
ATOM 2318 N N . GLY A 1 291 ? 11.941 20.502 -8.736 1.00 34.81 291 GLY A N 1
ATOM 2319 C CA . GLY A 1 291 ? 11.771 19.226 -9.415 1.00 34.81 291 GLY A CA 1
ATOM 2320 C C . GLY A 1 291 ? 12.945 18.297 -9.123 1.00 34.81 291 GLY A C 1
ATOM 2321 O O . GLY A 1 291 ? 14.094 18.620 -9.411 1.00 34.81 291 GLY A O 1
ATOM 2322 N N . ILE A 1 292 ? 12.638 17.133 -8.559 1.00 37.38 292 ILE A N 1
ATOM 2323 C CA . ILE A 1 292 ? 13.570 16.015 -8.448 1.00 37.38 292 ILE A CA 1
ATOM 2324 C C . ILE A 1 292 ? 13.429 15.203 -9.736 1.00 37.38 292 ILE A C 1
ATOM 2326 O O . ILE A 1 292 ? 12.526 14.378 -9.877 1.00 37.38 292 ILE A O 1
ATOM 2330 N N . THR A 1 293 ? 14.311 15.474 -10.695 1.00 36.00 293 THR A N 1
ATOM 2331 C CA . THR A 1 293 ? 14.664 14.528 -11.757 1.00 36.00 293 THR A CA 1
ATOM 2332 C C . THR A 1 293 ? 15.136 13.223 -11.115 1.00 36.00 293 THR A C 1
ATOM 2334 O O . THR A 1 293 ? 15.918 13.254 -10.167 1.00 36.00 293 THR A O 1
ATOM 2337 N N . GLY A 1 294 ? 14.617 12.090 -11.592 1.00 36.97 294 GLY A N 1
ATOM 2338 C CA . GLY A 1 294 ? 14.848 10.771 -11.008 1.00 36.97 294 GLY A CA 1
ATOM 2339 C C . GLY A 1 294 ? 16.323 10.372 -10.942 1.00 36.97 294 GLY A C 1
ATOM 2340 O O . GLY A 1 294 ? 17.024 10.395 -11.951 1.00 36.97 294 GLY A O 1
ATOM 2341 N N . ASP A 1 295 ? 16.756 9.949 -9.756 1.00 32.12 295 ASP A N 1
ATOM 2342 C CA . ASP A 1 295 ? 18.015 9.235 -9.557 1.00 32.12 295 ASP A CA 1
ATOM 2343 C C . ASP A 1 295 ? 17.872 7.807 -10.110 1.00 32.12 295 ASP A C 1
ATOM 2345 O O . ASP A 1 295 ? 17.218 6.946 -9.515 1.00 32.12 295 ASP A O 1
ATOM 2349 N N . ASN A 1 296 ? 18.475 7.575 -11.277 1.00 39.03 296 ASN A N 1
ATOM 2350 C CA . ASN A 1 296 ? 18.745 6.250 -11.826 1.00 39.03 296 ASN A CA 1
ATOM 2351 C C . ASN A 1 296 ? 20.132 5.794 -11.350 1.00 39.03 296 ASN A C 1
ATOM 2353 O O . ASN A 1 296 ? 21.137 6.132 -11.969 1.00 39.03 296 ASN A O 1
ATOM 2357 N N . ASP A 1 297 ? 20.189 4.992 -10.288 1.00 32.03 297 ASP A N 1
ATOM 2358 C CA . ASP A 1 297 ? 21.388 4.217 -9.954 1.00 32.03 297 ASP A CA 1
ATOM 2359 C C . ASP A 1 297 ? 21.407 2.936 -10.805 1.00 32.03 297 ASP A C 1
ATOM 2361 O O . ASP A 1 297 ? 20.818 1.912 -10.444 1.00 32.03 297 ASP A O 1
ATOM 2365 N N . ALA A 1 298 ? 22.072 3.004 -11.961 1.00 37.59 298 ALA A N 1
ATOM 2366 C CA . ALA A 1 298 ? 22.466 1.840 -12.749 1.00 37.59 298 ALA A CA 1
ATOM 2367 C C . ALA A 1 298 ? 23.996 1.729 -12.756 1.00 37.59 298 ALA A C 1
ATOM 2369 O O . ALA A 1 298 ? 24.698 2.485 -13.424 1.00 37.59 298 ALA A O 1
ATOM 2370 N N . ASP A 1 299 ? 24.485 0.766 -11.983 1.00 34.31 299 ASP A N 1
ATOM 2371 C CA . ASP A 1 299 ? 25.868 0.309 -11.936 1.00 34.31 299 ASP A CA 1
ATOM 2372 C C . ASP A 1 299 ? 26.205 -0.401 -13.263 1.00 34.31 299 ASP A C 1
ATOM 2374 O O . ASP A 1 299 ? 25.653 -1.462 -13.569 1.00 34.31 299 ASP A O 1
ATOM 2378 N N . VAL A 1 300 ? 27.061 0.209 -14.088 1.00 35.81 300 VAL A N 1
ATOM 2379 C CA . VAL A 1 300 ? 27.593 -0.390 -15.322 1.00 35.81 300 VAL A CA 1
ATOM 2380 C C . VAL A 1 300 ? 29.110 -0.431 -15.217 1.00 35.81 300 VAL A C 1
ATOM 2382 O O . VAL A 1 300 ? 29.806 0.555 -15.444 1.00 35.81 300 VAL A O 1
ATOM 2385 N N . SER A 1 301 ? 29.620 -1.617 -14.899 1.00 37.91 301 SER A N 1
ATOM 2386 C CA . SER A 1 301 ? 30.999 -1.998 -15.180 1.00 37.91 301 SER A CA 1
ATOM 2387 C C . SER A 1 301 ? 31.112 -2.381 -16.656 1.00 37.91 301 SER A C 1
ATOM 2389 O O . SER A 1 301 ? 30.474 -3.339 -17.089 1.00 37.91 301 SER A O 1
ATOM 2391 N N . ALA A 1 302 ? 31.945 -1.675 -17.420 1.00 34.44 302 ALA A N 1
ATOM 2392 C CA . ALA A 1 302 ? 32.401 -2.135 -18.727 1.00 34.44 302 ALA A CA 1
ATOM 2393 C C . ALA A 1 302 ? 33.884 -1.793 -18.929 1.00 34.44 302 ALA A C 1
ATOM 2395 O O . ALA A 1 302 ? 34.278 -0.631 -18.990 1.00 34.44 302 ALA A O 1
ATOM 2396 N N . ASN A 1 303 ? 34.684 -2.856 -19.026 1.00 38.56 303 ASN A N 1
ATOM 2397 C CA . ASN A 1 303 ? 36.013 -2.878 -19.625 1.00 38.56 303 ASN A CA 1
ATOM 2398 C C . ASN A 1 303 ? 35.937 -2.494 -21.111 1.00 38.56 303 ASN A C 1
ATOM 2400 O O . ASN A 1 303 ? 35.029 -2.940 -21.811 1.00 38.56 303 ASN A O 1
ATOM 2404 N N . GLY A 1 304 ? 36.956 -1.793 -21.608 1.00 31.23 304 GLY A N 1
ATOM 2405 C CA . GLY A 1 304 ? 37.186 -1.619 -23.042 1.00 31.23 304 GLY A CA 1
ATOM 2406 C C . GLY A 1 304 ? 38.449 -0.811 -23.342 1.00 31.23 304 GLY A C 1
ATOM 2407 O O . GLY A 1 304 ? 38.427 0.410 -23.273 1.00 31.23 304 GLY A O 1
ATOM 2408 N N . ASN A 1 305 ? 39.537 -1.515 -23.667 1.00 38.38 305 ASN A N 1
ATOM 2409 C CA . ASN A 1 305 ? 40.778 -0.997 -24.261 1.00 38.38 305 ASN A CA 1
ATOM 2410 C C . ASN A 1 305 ? 40.533 -0.350 -25.634 1.00 38.38 305 ASN A C 1
ATOM 2412 O O . ASN A 1 305 ? 39.918 -1.027 -26.451 1.00 38.38 305 ASN A O 1
ATOM 2416 N N . VAL A 1 306 ? 41.153 0.807 -25.928 1.00 35.31 306 VAL A N 1
ATOM 2417 C CA . VAL A 1 306 ? 41.670 1.237 -27.260 1.00 35.31 306 VAL A CA 1
ATOM 2418 C C . VAL A 1 306 ? 42.820 2.271 -27.042 1.00 35.31 306 VAL A C 1
ATOM 2420 O O . VAL A 1 306 ? 42.759 2.979 -26.035 1.00 35.31 306 VAL A O 1
ATOM 2423 N N . PRO A 1 307 ? 43.885 2.334 -27.887 1.00 49.78 307 PRO A N 1
ATOM 2424 C CA . PRO A 1 307 ? 45.188 2.933 -27.555 1.00 49.78 307 PRO A CA 1
ATOM 2425 C C . PRO A 1 307 ? 45.478 4.342 -28.140 1.00 49.78 307 PRO A C 1
ATOM 2427 O O . PRO A 1 307 ? 44.718 4.853 -28.954 1.00 49.78 307 PRO A O 1
ATOM 2430 N N . ASN A 1 308 ? 46.612 4.889 -27.663 1.00 40.91 308 ASN A N 1
ATOM 2431 C CA . ASN A 1 308 ? 47.510 5.995 -28.077 1.00 40.91 308 ASN A CA 1
ATOM 2432 C C . ASN A 1 308 ? 47.242 6.854 -29.332 1.00 40.91 308 ASN A C 1
ATOM 2434 O O . ASN A 1 308 ? 46.970 6.320 -30.399 1.00 40.91 308 ASN A O 1
ATOM 2438 N N . GLU A 1 309 ? 47.525 8.163 -29.188 1.00 36.50 309 GLU A N 1
ATOM 2439 C CA . GLU A 1 309 ? 48.547 9.007 -29.884 1.00 36.50 309 GLU A CA 1
ATOM 2440 C C . GLU A 1 309 ? 48.100 10.488 -29.769 1.00 36.50 309 GLU A C 1
ATOM 2442 O O . GLU A 1 309 ? 46.951 10.810 -30.048 1.00 36.50 309 GLU A O 1
ATOM 2447 N N . GLU A 1 310 ? 48.786 11.358 -29.019 1.00 41.59 310 GLU A N 1
ATOM 2448 C CA . GLU A 1 310 ? 50.004 12.156 -29.296 1.00 41.59 310 GLU A CA 1
ATOM 2449 C C . GLU A 1 310 ? 49.686 13.651 -29.559 1.00 41.59 310 GLU A C 1
ATOM 2451 O O . GLU A 1 310 ? 48.808 13.994 -30.337 1.00 41.59 310 GLU A O 1
ATOM 2456 N N . GLU A 1 311 ? 50.437 14.503 -28.843 1.00 37.44 311 GLU A N 1
ATOM 2457 C CA . GLU A 1 311 ? 50.765 15.929 -29.063 1.00 37.44 311 GLU A CA 1
ATOM 2458 C C . GLU A 1 311 ? 49.650 17.006 -29.145 1.00 37.44 311 GLU A C 1
ATOM 2460 O O . GLU A 1 311 ? 48.878 17.072 -30.092 1.00 37.44 311 GLU A O 1
ATOM 2465 N N . LYS A 1 312 ? 49.652 18.010 -28.242 1.00 35.31 312 LYS A N 1
ATOM 2466 C CA . LYS A 1 312 ? 50.515 19.221 -28.306 1.00 35.31 312 LYS A CA 1
ATOM 2467 C C . LYS A 1 312 ? 50.007 20.405 -27.444 1.00 35.31 312 LYS A C 1
ATOM 2469 O O . LYS A 1 312 ? 48.828 20.725 -27.418 1.00 35.31 312 LYS A O 1
ATOM 2474 N N . GLU A 1 313 ? 50.977 21.053 -26.793 1.00 32.06 313 GLU A N 1
ATOM 2475 C CA . GLU A 1 313 ? 51.119 22.487 -26.448 1.00 32.06 313 GLU A CA 1
ATOM 2476 C C . GLU A 1 313 ? 50.072 23.285 -25.629 1.00 32.06 313 GLU A C 1
ATOM 2478 O O . GLU A 1 313 ? 49.048 23.757 -26.104 1.00 32.06 313 GLU A O 1
ATOM 2483 N N . CYS A 1 314 ? 50.495 23.571 -24.389 1.00 28.00 314 CYS A N 1
ATOM 2484 C CA . CYS A 1 314 ? 50.799 24.903 -23.840 1.00 28.00 314 CYS A CA 1
ATOM 2485 C C . CYS A 1 314 ? 49.759 26.034 -23.978 1.00 28.00 314 CYS A C 1
ATOM 2487 O O . CYS A 1 314 ? 49.703 26.736 -24.982 1.00 28.00 314 CYS A O 1
ATOM 2489 N N . CYS A 1 315 ? 49.089 26.352 -22.863 1.00 30.06 315 CYS A N 1
ATOM 2490 C CA . CYS A 1 315 ? 48.748 27.739 -22.550 1.00 30.06 315 CYS A CA 1
ATOM 2491 C C . CYS A 1 315 ? 48.748 27.960 -21.029 1.00 30.06 315 CYS A C 1
ATOM 2493 O O . CYS A 1 315 ? 47.914 27.442 -20.288 1.00 30.06 315 CYS A O 1
ATOM 2495 N N . THR A 1 316 ? 49.735 28.720 -20.566 1.00 33.78 316 THR A N 1
ATOM 2496 C CA . THR A 1 316 ? 49.891 29.229 -19.202 1.00 33.78 316 THR A CA 1
ATOM 2497 C C . THR A 1 316 ? 48.847 30.306 -18.915 1.00 33.78 316 THR A C 1
ATOM 2499 O O . THR A 1 316 ? 48.885 31.369 -19.533 1.00 33.78 316 THR A O 1
ATOM 2502 N N . VAL A 1 317 ? 47.965 30.075 -17.941 1.00 33.41 317 VAL A N 1
ATOM 2503 C CA . VAL A 1 317 ? 47.183 31.141 -17.299 1.00 33.41 317 VAL A CA 1
ATOM 2504 C C . VAL A 1 317 ? 47.319 30.992 -15.789 1.00 33.41 317 VAL A C 1
ATOM 2506 O O . VAL A 1 317 ? 46.973 29.965 -15.208 1.00 33.41 317 VAL A O 1
ATOM 2509 N N . ALA A 1 318 ? 47.893 32.025 -15.177 1.00 35.59 318 ALA A N 1
ATOM 2510 C CA . ALA A 1 318 ? 48.069 32.172 -13.745 1.00 35.59 318 ALA A CA 1
ATOM 2511 C C . ALA A 1 318 ? 46.710 32.166 -13.029 1.00 35.59 318 ALA A C 1
ATOM 2513 O O . ALA A 1 318 ? 45.829 32.959 -13.360 1.00 35.59 318 ALA A O 1
ATOM 2514 N N . MET A 1 319 ? 46.554 31.290 -12.035 1.00 34.81 319 MET A N 1
ATOM 2515 C CA . MET A 1 319 ? 45.459 31.360 -11.072 1.00 34.81 319 MET A CA 1
ATOM 2516 C C . MET A 1 319 ? 46.002 31.797 -9.715 1.00 34.81 319 MET A C 1
ATOM 2518 O O . MET A 1 319 ? 46.811 31.104 -9.098 1.00 34.8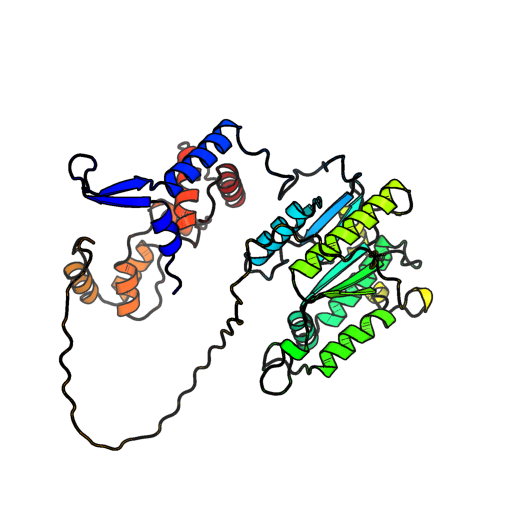1 319 MET A O 1
ATOM 2522 N N . ASP A 1 320 ? 45.516 32.955 -9.276 1.00 29.91 320 ASP A N 1
ATOM 2523 C CA . ASP A 1 320 ? 45.609 33.464 -7.916 1.00 29.91 320 ASP A CA 1
ATOM 2524 C C . ASP A 1 320 ? 45.047 32.440 -6.922 1.00 29.91 320 ASP A C 1
ATOM 2526 O O . ASP A 1 320 ? 43.853 32.132 -6.897 1.00 29.91 320 ASP A O 1
ATOM 2530 N N . ILE A 1 321 ? 45.927 31.920 -6.070 1.00 35.59 321 ILE A N 1
ATOM 2531 C CA . ILE A 1 321 ? 45.572 31.085 -4.926 1.00 35.59 321 ILE A CA 1
ATOM 2532 C C . ILE A 1 321 ? 45.418 32.016 -3.725 1.00 35.59 321 ILE A C 1
ATOM 2534 O O . ILE A 1 321 ? 46.408 32.452 -3.140 1.00 35.59 321 ILE A O 1
ATOM 2538 N N . SER A 1 322 ? 44.175 32.289 -3.322 1.00 29.97 322 SER A N 1
ATOM 2539 C CA . SER A 1 322 ? 43.889 32.886 -2.014 1.00 29.97 322 SER A CA 1
ATOM 2540 C C . SER A 1 322 ? 43.459 31.800 -1.011 1.00 29.97 322 SER A C 1
ATOM 2542 O O . SER A 1 322 ? 42.609 30.965 -1.339 1.00 29.97 322 SER A O 1
ATOM 2544 N N . PRO A 1 323 ? 44.045 31.752 0.201 1.00 41.28 323 PRO A N 1
ATOM 2545 C CA . PRO A 1 323 ? 43.933 30.622 1.112 1.00 41.28 323 PRO A CA 1
ATOM 2546 C C . PRO A 1 323 ? 42.766 30.804 2.087 1.00 41.28 323 PRO A C 1
ATOM 2548 O O . PRO A 1 323 ? 42.722 31.766 2.846 1.00 41.28 323 PRO A O 1
ATOM 2551 N N . ASN A 1 324 ? 41.855 29.834 2.160 1.00 31.17 324 ASN A N 1
ATOM 2552 C CA . ASN A 1 324 ? 40.974 29.703 3.323 1.00 31.17 324 ASN A CA 1
ATOM 2553 C C . ASN A 1 324 ? 40.750 28.232 3.671 1.00 31.17 324 ASN A C 1
ATOM 2555 O O . ASN A 1 324 ? 39.829 27.563 3.207 1.00 31.17 324 ASN A O 1
ATOM 2559 N N . ARG A 1 325 ? 41.657 27.729 4.509 1.00 39.81 325 ARG A N 1
ATOM 2560 C CA . ARG A 1 325 ? 41.636 26.396 5.112 1.00 39.81 325 ARG A CA 1
ATOM 2561 C C . ARG A 1 325 ? 41.150 26.553 6.560 1.00 39.81 325 ARG A C 1
ATOM 2563 O O . ARG A 1 325 ? 41.814 27.258 7.322 1.00 39.81 325 ARG A O 1
ATOM 2570 N N . PRO A 1 326 ? 40.056 25.912 7.006 1.00 33.16 326 PRO A N 1
ATOM 2571 C CA . PRO A 1 326 ? 39.752 25.870 8.428 1.00 33.16 326 PRO A CA 1
ATOM 2572 C C . PRO A 1 326 ? 40.696 24.875 9.117 1.00 33.16 326 PRO A C 1
ATOM 2574 O O . PRO A 1 326 ? 40.585 23.658 8.981 1.00 33.16 326 PRO A O 1
ATOM 2577 N N . ALA A 1 327 ? 41.659 25.420 9.858 1.00 36.38 327 ALA A N 1
ATOM 2578 C CA . ALA A 1 327 ? 42.500 24.686 10.790 1.00 36.38 327 ALA A CA 1
ATOM 2579 C C . ALA A 1 327 ? 41.706 24.318 12.058 1.00 36.38 327 ALA A C 1
ATOM 2581 O O . ALA A 1 327 ? 41.247 25.214 12.770 1.00 36.38 327 ALA A O 1
ATOM 2582 N N . HIS A 1 328 ? 41.541 23.009 12.298 1.00 37.94 328 HIS A N 1
ATOM 2583 C CA . HIS A 1 328 ? 41.828 22.280 13.551 1.00 37.94 328 HIS A CA 1
ATOM 2584 C C . HIS A 1 328 ? 41.027 20.963 13.655 1.00 37.94 328 HIS A C 1
ATOM 2586 O O . HIS A 1 328 ? 40.176 20.790 14.520 1.00 37.94 328 HIS A O 1
ATOM 2592 N N . VAL A 1 329 ? 41.382 19.977 12.827 1.00 42.62 329 VAL A N 1
ATOM 2593 C CA . VAL A 1 329 ? 41.425 18.580 13.287 1.00 42.62 329 VAL A CA 1
ATOM 2594 C C . VAL A 1 329 ? 42.877 18.349 13.689 1.00 42.62 329 VAL A C 1
ATOM 2596 O O . VAL A 1 329 ? 43.782 18.616 12.900 1.00 42.62 329 VAL A O 1
ATOM 2599 N N . ARG A 1 330 ? 43.118 17.979 14.951 1.00 42.34 330 ARG A N 1
ATOM 2600 C CA . ARG A 1 330 ? 44.466 17.711 15.472 1.00 42.34 330 ARG A CA 1
ATOM 2601 C C . ARG A 1 330 ? 45.187 16.717 14.553 1.00 42.34 330 ARG A C 1
ATOM 2603 O O . ARG A 1 330 ? 44.624 15.681 14.211 1.00 42.34 330 ARG A O 1
ATOM 2610 N N . ALA A 1 331 ? 46.419 17.054 14.183 1.00 41.53 331 ALA A N 1
ATOM 2611 C CA . ALA A 1 331 ? 47.341 16.236 13.406 1.00 41.53 331 ALA A CA 1
ATOM 2612 C C . ALA A 1 331 ? 47.800 15.002 14.207 1.00 41.53 331 ALA A C 1
ATOM 2614 O O . ALA A 1 331 ? 48.925 14.941 14.677 1.00 41.53 331 ALA A O 1
ATOM 2615 N N . ALA A 1 332 ? 46.901 14.036 14.383 1.00 50.47 332 ALA A N 1
ATOM 2616 C CA . ALA A 1 332 ? 47.203 12.685 14.861 1.00 50.47 332 ALA A CA 1
ATOM 2617 C C . ALA A 1 332 ? 47.230 11.678 13.687 1.00 50.47 332 ALA A C 1
ATOM 2619 O O . ALA A 1 332 ? 46.917 10.511 13.857 1.00 50.47 332 ALA A O 1
ATOM 2620 N N . GLY A 1 333 ? 47.478 12.149 12.457 1.00 59.06 333 GLY A N 1
ATOM 2621 C CA . GLY A 1 333 ? 47.148 11.394 11.243 1.00 59.06 333 GLY A CA 1
ATOM 2622 C C . GLY A 1 333 ? 48.319 10.859 10.418 1.00 59.06 333 GLY A C 1
ATOM 2623 O O . GLY A 1 333 ? 48.083 9.963 9.613 1.00 59.06 333 GLY A O 1
ATOM 2624 N N . SER A 1 334 ? 49.540 11.389 10.563 1.00 72.50 334 SER A N 1
ATOM 2625 C CA . SER A 1 334 ? 50.695 10.902 9.786 1.00 72.50 334 SER A CA 1
ATOM 2626 C C . SER A 1 334 ? 51.331 9.685 10.445 1.00 72.50 334 SER A C 1
ATOM 2628 O O . SER A 1 334 ? 51.439 8.635 9.818 1.00 72.50 334 SER A O 1
ATOM 2630 N N . ASP A 1 335 ? 51.659 9.798 11.728 1.00 85.44 335 ASP A N 1
ATOM 2631 C CA . ASP A 1 335 ? 52.514 8.822 12.406 1.00 85.44 335 ASP A CA 1
ATOM 2632 C C . ASP A 1 335 ? 51.759 7.500 12.630 1.00 85.44 335 ASP A C 1
ATOM 2634 O O . ASP A 1 335 ? 52.266 6.426 12.309 1.00 85.44 335 ASP A O 1
ATOM 2638 N N . ASP A 1 336 ? 50.481 7.577 13.020 1.00 90.25 336 ASP A N 1
ATOM 2639 C CA . ASP A 1 336 ? 49.593 6.414 13.153 1.00 90.25 336 ASP A CA 1
ATOM 2640 C C . ASP A 1 336 ? 49.400 5.680 11.814 1.00 90.25 336 ASP A C 1
ATOM 2642 O O . ASP A 1 336 ? 49.320 4.449 11.764 1.00 90.25 336 ASP A O 1
ATOM 2646 N N . ALA A 1 337 ? 49.327 6.416 10.701 1.00 92.81 337 ALA A N 1
ATOM 2647 C CA . ALA A 1 337 ? 49.174 5.819 9.378 1.00 92.81 337 ALA A CA 1
ATOM 2648 C C . ALA A 1 337 ? 50.464 5.118 8.926 1.00 92.81 337 ALA A C 1
ATOM 2650 O O . ALA A 1 337 ? 50.398 4.048 8.312 1.00 92.81 337 ALA A O 1
ATOM 2651 N N . GLU A 1 338 ? 51.630 5.682 9.237 1.00 95.25 338 GLU A N 1
ATOM 2652 C CA . GLU A 1 338 ? 52.932 5.070 8.963 1.00 95.25 338 GLU A CA 1
ATOM 2653 C C . GLU A 1 338 ? 53.171 3.820 9.818 1.00 95.25 338 GLU A C 1
ATOM 2655 O O . GLU A 1 338 ? 53.600 2.789 9.292 1.00 95.25 338 GLU A O 1
ATOM 2660 N N . GLU A 1 339 ? 52.825 3.850 11.107 1.00 96.06 339 GLU A N 1
ATOM 2661 C CA . GLU A 1 339 ? 52.894 2.678 11.985 1.00 96.06 339 GLU A CA 1
ATOM 2662 C C . GLU A 1 339 ? 51.963 1.553 11.521 1.00 96.06 339 GLU A C 1
ATOM 2664 O O . GLU A 1 339 ? 52.373 0.392 11.435 1.00 96.06 339 GLU A O 1
ATOM 2669 N N . LEU A 1 340 ? 50.720 1.877 11.149 1.00 96.69 340 LEU A N 1
ATOM 2670 C CA . LEU A 1 340 ? 49.779 0.895 10.607 1.00 96.69 340 LEU A CA 1
ATOM 2671 C C . LEU A 1 340 ? 50.234 0.340 9.247 1.00 96.69 340 LEU A C 1
ATOM 2673 O O . LEU A 1 340 ? 49.967 -0.825 8.942 1.00 96.69 340 LEU A O 1
ATOM 2677 N N . ASN A 1 341 ? 50.958 1.126 8.445 1.00 96.62 341 ASN A N 1
ATOM 2678 C CA . ASN A 1 341 ? 51.549 0.656 7.191 1.00 96.62 341 ASN A CA 1
ATOM 2679 C C . ASN A 1 341 ? 52.690 -0.348 7.398 1.00 96.62 341 ASN A C 1
ATOM 2681 O O . ASN A 1 341 ? 52.909 -1.179 6.514 1.00 96.62 341 ASN A O 1
ATOM 2685 N N . LYS A 1 342 ? 53.375 -0.342 8.547 1.00 97.69 342 LYS A N 1
ATOM 2686 C CA . LYS A 1 342 ? 54.417 -1.335 8.873 1.00 97.69 342 LYS A CA 1
ATOM 2687 C C . LYS A 1 342 ? 53.836 -2.709 9.235 1.00 97.69 342 LYS A C 1
ATOM 2689 O O . LYS A 1 342 ? 54.520 -3.713 9.074 1.00 97.69 342 LYS A O 1
ATOM 2694 N N . LEU A 1 343 ? 52.569 -2.777 9.654 1.00 97.62 343 LEU A N 1
ATOM 2695 C CA . LEU A 1 343 ? 51.913 -4.030 10.045 1.00 97.62 343 LEU A CA 1
ATOM 2696 C C . LEU A 1 343 ? 51.574 -4.931 8.847 1.00 97.62 343 LEU A C 1
ATOM 2698 O O . LEU A 1 343 ? 51.265 -4.479 7.735 1.00 97.62 343 LEU A O 1
ATOM 2702 N N . SER A 1 344 ? 51.577 -6.239 9.088 1.00 98.00 344 SER A N 1
ATOM 2703 C CA . SER A 1 344 ? 51.083 -7.241 8.143 1.00 98.00 344 SER A CA 1
ATOM 2704 C C . SER A 1 344 ? 49.554 -7.181 8.004 1.00 98.00 344 SER A C 1
ATOM 2706 O O . SER A 1 344 ? 48.833 -6.713 8.889 1.00 98.00 344 SER A O 1
ATOM 2708 N N . ILE A 1 345 ? 49.013 -7.708 6.898 1.00 97.50 345 ILE A N 1
ATOM 2709 C CA . ILE A 1 345 ? 47.552 -7.786 6.695 1.00 97.50 345 ILE A CA 1
ATOM 2710 C C . ILE A 1 345 ? 46.882 -8.605 7.812 1.00 97.50 345 ILE A C 1
ATOM 2712 O O . ILE A 1 345 ? 45.780 -8.264 8.239 1.00 97.50 345 ILE A O 1
ATOM 2716 N N . ALA A 1 346 ? 47.534 -9.658 8.316 1.00 97.69 346 ALA A N 1
ATOM 2717 C CA . ALA A 1 346 ? 47.005 -10.484 9.400 1.00 97.69 346 ALA A CA 1
ATOM 2718 C C . ALA A 1 346 ? 46.856 -9.693 10.713 1.00 97.69 346 ALA A C 1
ATOM 2720 O O . ALA A 1 346 ? 45.815 -9.768 11.369 1.00 97.69 346 ALA A O 1
ATOM 2721 N N . GLU A 1 347 ? 47.850 -8.874 11.062 1.00 98.25 347 GLU A N 1
ATOM 2722 C CA . GLU A 1 347 ? 47.806 -8.005 12.245 1.00 98.25 347 GLU A CA 1
ATOM 2723 C C . GLU A 1 347 ? 46.759 -6.899 12.104 1.00 98.25 347 GLU A C 1
ATOM 2725 O O . GLU A 1 347 ? 46.027 -6.619 13.053 1.00 98.25 347 GLU A O 1
ATOM 2730 N N . LEU A 1 348 ? 46.622 -6.316 10.909 1.00 97.81 348 LEU A N 1
ATOM 2731 C CA . LEU A 1 348 ? 45.577 -5.331 10.623 1.00 97.81 348 LEU A CA 1
ATOM 2732 C C . LEU A 1 348 ? 44.178 -5.941 10.767 1.00 97.81 348 LEU A C 1
ATOM 2734 O O . LEU A 1 348 ? 43.314 -5.347 11.409 1.00 97.81 348 LEU A O 1
ATOM 2738 N N . LYS A 1 349 ? 43.958 -7.158 10.253 1.00 97.50 349 LYS A N 1
ATOM 2739 C CA . LYS A 1 349 ? 42.692 -7.886 10.440 1.00 97.50 349 LYS A CA 1
ATOM 2740 C C . LYS A 1 349 ? 42.412 -8.177 11.913 1.00 97.50 349 LYS A C 1
ATOM 2742 O O . LYS A 1 349 ? 41.269 -8.024 12.342 1.00 97.50 349 LYS A O 1
ATOM 2747 N N . LYS A 1 350 ? 43.436 -8.545 12.693 1.00 97.50 350 LYS A N 1
ATOM 2748 C CA . LYS A 1 350 ? 43.322 -8.737 14.148 1.00 97.50 350 LYS A CA 1
ATOM 2749 C C . LYS A 1 350 ? 42.909 -7.435 14.844 1.00 97.50 350 LYS A C 1
ATOM 2751 O O . LYS A 1 350 ? 41.912 -7.432 15.559 1.00 97.50 350 LYS A O 1
ATOM 2756 N N . LYS A 1 351 ? 43.567 -6.310 14.538 1.00 96.94 351 LYS A N 1
ATOM 2757 C CA . LYS A 1 351 ? 43.190 -4.986 15.067 1.00 96.94 351 LYS A CA 1
ATOM 2758 C C . LYS A 1 351 ? 41.771 -4.561 14.653 1.00 96.94 351 LYS A C 1
ATOM 2760 O O . LYS A 1 351 ? 41.043 -4.001 15.471 1.00 96.94 351 LYS A O 1
ATOM 2765 N N . CYS A 1 352 ? 41.338 -4.845 13.419 1.00 95.94 352 CYS A N 1
ATOM 2766 C CA . CYS A 1 352 ? 39.959 -4.592 12.978 1.00 95.94 352 CYS A CA 1
ATOM 2767 C C . CYS A 1 352 ? 38.945 -5.468 13.728 1.00 95.94 352 CYS A C 1
ATOM 2769 O O . CYS A 1 352 ? 37.892 -4.974 14.131 1.00 95.94 352 CYS A O 1
ATOM 2771 N N . LYS A 1 353 ? 39.267 -6.746 13.968 1.00 94.81 353 LYS A N 1
ATOM 2772 C CA . LYS A 1 353 ? 38.443 -7.670 14.766 1.00 94.81 353 LYS A CA 1
ATOM 2773 C C . LYS A 1 353 ? 38.263 -7.175 16.199 1.00 94.81 353 LYS A C 1
ATOM 2775 O O . LYS A 1 353 ? 37.151 -7.211 16.726 1.00 94.81 353 LYS A O 1
ATOM 2780 N N . ASP A 1 354 ? 39.326 -6.657 16.807 1.00 92.69 354 ASP A N 1
ATOM 2781 C CA . ASP A 1 354 ? 39.279 -6.117 18.167 1.00 92.69 354 ASP A CA 1
ATOM 2782 C C . ASP A 1 354 ? 38.355 -4.894 18.280 1.00 92.69 354 ASP A C 1
ATOM 2784 O O . ASP A 1 354 ? 37.789 -4.650 19.346 1.00 92.69 354 ASP A O 1
ATOM 2788 N N . ARG A 1 355 ? 38.137 -4.174 17.172 1.00 93.31 355 ARG A N 1
ATOM 2789 C CA . ARG A 1 355 ? 37.256 -2.999 17.070 1.00 93.31 355 ARG A CA 1
ATOM 2790 C C . ARG A 1 355 ? 35.862 -3.293 16.506 1.00 93.31 355 ARG A C 1
ATOM 2792 O O . ARG A 1 355 ? 35.089 -2.356 16.314 1.00 93.31 355 ARG A O 1
ATOM 2799 N N . ASP A 1 356 ? 35.546 -4.563 16.252 1.00 90.94 356 ASP A N 1
ATOM 2800 C CA . ASP A 1 356 ? 34.311 -4.992 15.586 1.00 90.94 356 ASP A CA 1
ATOM 2801 C C . ASP A 1 356 ? 34.077 -4.262 14.245 1.00 90.94 356 ASP A C 1
ATOM 2803 O O . ASP A 1 356 ? 33.012 -3.708 13.958 1.00 90.94 356 ASP A O 1
ATOM 2807 N N . GLU A 1 357 ? 35.135 -4.196 13.433 1.00 92.00 357 GLU A N 1
ATOM 2808 C CA . GLU A 1 357 ? 35.124 -3.636 12.081 1.00 92.00 357 GLU A CA 1
ATOM 2809 C C . GLU A 1 357 ? 35.301 -4.727 11.014 1.00 92.00 357 GLU A C 1
ATOM 2811 O O . GLU A 1 357 ? 35.701 -5.863 11.292 1.00 92.00 357 GLU A O 1
ATOM 2816 N N . LYS A 1 358 ? 35.016 -4.372 9.755 1.00 92.19 358 LYS A N 1
ATOM 2817 C CA . LYS A 1 358 ? 35.165 -5.261 8.593 1.00 92.19 358 LYS A CA 1
ATOM 2818 C C . LYS A 1 358 ? 36.617 -5.764 8.481 1.00 92.19 358 LYS A C 1
ATOM 2820 O O . LYS A 1 358 ? 37.553 -4.972 8.439 1.00 92.19 358 LYS A O 1
ATOM 2825 N N . GLN A 1 359 ? 36.798 -7.087 8.408 1.00 96.06 359 GLN A N 1
ATOM 2826 C CA . GLN A 1 359 ? 38.116 -7.748 8.306 1.00 96.06 359 GLN A CA 1
ATOM 2827 C C . GLN A 1 359 ? 38.529 -8.081 6.860 1.00 96.06 359 GLN A C 1
ATOM 2829 O O . GLN A 1 359 ? 39.629 -8.572 6.618 1.00 96.06 359 GLN A O 1
ATOM 2834 N N . SER A 1 360 ? 37.648 -7.871 5.885 1.00 94.19 360 SER A N 1
ATOM 2835 C CA . SER A 1 360 ? 37.917 -8.107 4.462 1.00 94.19 360 SER A CA 1
ATOM 2836 C C . SER A 1 360 ? 38.255 -6.793 3.760 1.00 94.19 360 SER A C 1
ATOM 2838 O O . SER A 1 360 ? 37.553 -5.807 3.990 1.00 94.19 360 SER A O 1
ATOM 2840 N N . GLY A 1 361 ? 39.240 -6.803 2.866 1.00 94.56 361 GLY A N 1
ATOM 2841 C CA . GLY A 1 361 ? 39.619 -5.639 2.069 1.00 94.56 361 GLY A CA 1
ATOM 2842 C C . GLY A 1 361 ? 41.111 -5.602 1.757 1.00 94.56 361 GLY A C 1
ATOM 2843 O O . GLY A 1 361 ? 41.873 -6.469 2.199 1.00 94.56 361 GLY A O 1
ATOM 2844 N N . THR A 1 362 ? 41.522 -4.586 1.002 1.00 97.56 362 THR A N 1
ATOM 2845 C CA . THR A 1 362 ? 42.939 -4.294 0.748 1.00 97.56 362 THR A CA 1
ATOM 2846 C C . THR A 1 362 ? 43.622 -3.751 2.010 1.00 97.56 362 THR A C 1
ATOM 2848 O O . THR A 1 362 ? 42.970 -3.263 2.936 1.00 97.56 362 THR A O 1
ATOM 2851 N N . LYS A 1 363 ? 44.963 -3.786 2.065 1.00 97.50 363 LYS A N 1
ATOM 2852 C CA . LYS A 1 363 ? 45.730 -3.221 3.194 1.00 97.50 363 LYS A CA 1
ATOM 2853 C C . LYS A 1 363 ? 45.358 -1.753 3.460 1.00 97.50 363 LYS A C 1
ATOM 2855 O O . LYS A 1 363 ? 45.151 -1.380 4.610 1.00 97.50 363 LYS A O 1
ATOM 2860 N N . LYS A 1 364 ? 45.192 -0.953 2.399 1.00 96.94 364 LYS A N 1
ATOM 2861 C CA . LYS A 1 364 ? 44.789 0.460 2.487 1.00 96.94 364 LYS A CA 1
ATOM 2862 C C . LYS A 1 364 ? 43.399 0.632 3.107 1.00 96.94 364 LYS A C 1
ATOM 2864 O O . LYS A 1 364 ? 43.221 1.506 3.948 1.00 96.94 364 LYS A O 1
ATOM 2869 N N . GLU A 1 365 ? 42.437 -0.220 2.752 1.00 95.94 365 GLU A N 1
ATOM 2870 C CA . GLU A 1 365 ? 41.082 -0.186 3.325 1.00 95.94 365 GLU A CA 1
ATOM 2871 C C . GLU A 1 365 ? 41.074 -0.535 4.818 1.00 95.94 365 GLU A C 1
ATOM 2873 O O . GLU A 1 365 ? 40.396 0.131 5.599 1.00 95.94 365 GLU A O 1
ATOM 2878 N N . LEU A 1 366 ? 41.859 -1.536 5.235 1.00 96.88 366 LEU A N 1
ATOM 2879 C CA . LEU A 1 366 ? 41.982 -1.907 6.650 1.00 96.88 366 LEU A CA 1
ATOM 2880 C C . LEU A 1 366 ? 42.618 -0.778 7.473 1.00 96.88 366 LEU A C 1
ATOM 2882 O O . LEU A 1 366 ? 42.120 -0.452 8.549 1.00 96.88 366 LEU A O 1
ATOM 2886 N N . ILE A 1 367 ? 43.672 -0.142 6.953 1.00 96.69 367 ILE A N 1
ATOM 2887 C CA . ILE A 1 367 ? 44.304 1.025 7.588 1.00 96.69 367 ILE A CA 1
ATOM 2888 C C . ILE A 1 367 ? 43.304 2.181 7.684 1.00 96.69 367 ILE A C 1
ATOM 2890 O O . ILE A 1 367 ? 43.126 2.746 8.760 1.00 96.69 367 ILE A O 1
ATOM 2894 N N . PHE A 1 368 ? 42.578 2.481 6.604 1.00 94.88 368 PHE A N 1
ATOM 2895 C CA . PHE A 1 368 ? 41.544 3.516 6.602 1.00 94.88 368 PHE A CA 1
ATOM 2896 C C . PHE A 1 368 ? 40.444 3.250 7.642 1.00 94.88 368 PHE A C 1
ATOM 2898 O O . PHE A 1 368 ? 40.003 4.170 8.329 1.00 94.88 368 PHE A O 1
ATOM 2905 N N . CYS A 1 369 ? 40.024 1.994 7.813 1.00 93.38 369 CYS A N 1
ATOM 2906 C CA . CYS A 1 369 ? 39.098 1.598 8.875 1.00 93.38 369 CYS A CA 1
ATOM 2907 C C . CYS A 1 369 ? 39.672 1.837 10.281 1.00 93.38 369 CYS A C 1
ATOM 2909 O O . CYS A 1 369 ? 38.943 2.296 11.160 1.00 93.38 369 CYS A O 1
ATOM 2911 N N . LEU A 1 370 ? 40.960 1.558 10.500 1.00 95.19 370 LEU A N 1
ATOM 2912 C CA . LEU A 1 370 ? 41.626 1.753 11.793 1.00 95.19 370 LEU A CA 1
ATOM 2913 C C . LEU A 1 370 ? 41.911 3.227 12.115 1.00 95.19 370 LEU A C 1
ATOM 2915 O O . LEU A 1 370 ? 41.928 3.583 13.290 1.00 95.19 370 LEU A O 1
ATOM 2919 N N . LEU A 1 371 ? 42.063 4.091 11.113 1.00 94.81 371 LEU A N 1
ATOM 2920 C CA . LEU A 1 371 ? 42.239 5.534 11.318 1.00 94.81 371 LEU A CA 1
ATOM 2921 C C . LEU A 1 371 ? 40.941 6.253 11.716 1.00 94.81 371 LEU A C 1
ATOM 2923 O O . LEU A 1 371 ? 40.979 7.352 12.266 1.00 94.81 371 LEU A O 1
ATOM 2927 N N . LYS A 1 372 ? 39.772 5.648 11.473 1.00 90.19 372 LYS A N 1
ATOM 2928 C CA . LYS A 1 372 ? 38.503 6.195 11.972 1.00 90.19 372 LYS A CA 1
ATOM 2929 C C . LYS A 1 372 ? 38.477 6.169 13.505 1.00 90.19 372 LYS A C 1
ATOM 2931 O O . LYS A 1 372 ? 39.126 5.312 14.106 1.00 90.19 372 LYS A O 1
ATOM 2936 N N . PRO A 1 373 ? 37.688 7.029 14.169 1.00 87.56 373 PRO A N 1
ATOM 2937 C CA . PRO A 1 373 ? 37.471 6.935 15.610 1.00 87.56 373 PRO A CA 1
ATOM 2938 C C . PRO A 1 373 ? 36.972 5.543 16.023 1.00 87.56 373 PRO A C 1
ATOM 2940 O O . PRO A 1 373 ? 36.158 4.927 15.329 1.00 87.56 373 PRO A O 1
ATOM 2943 N N . ARG A 1 374 ? 37.467 5.024 17.151 1.00 87.31 374 ARG A N 1
ATOM 2944 C CA . ARG A 1 374 ? 37.017 3.732 17.692 1.00 87.31 374 ARG A CA 1
ATOM 2945 C C . ARG A 1 374 ? 35.548 3.829 18.108 1.00 87.31 374 ARG A C 1
ATOM 2947 O O . ARG A 1 374 ? 35.160 4.781 18.781 1.00 87.31 374 ARG A O 1
ATOM 2954 N N . LYS A 1 375 ? 34.739 2.832 17.723 1.00 82.75 375 LYS A N 1
ATOM 2955 C CA . LYS A 1 375 ? 33.360 2.690 18.215 1.00 82.75 375 LYS A CA 1
ATOM 2956 C C . LYS A 1 375 ? 33.369 2.644 19.752 1.00 82.75 375 LYS A C 1
ATOM 2958 O O . LYS A 1 375 ? 34.255 1.999 20.313 1.00 82.75 375 LYS A O 1
ATOM 2963 N N . PRO A 1 376 ? 32.398 3.269 20.439 1.00 81.62 376 PRO A N 1
ATOM 2964 C CA . PRO A 1 376 ? 32.261 3.135 21.887 1.00 81.62 376 PRO A CA 1
ATOM 2965 C C . PRO A 1 376 ? 32.263 1.663 22.334 1.00 81.62 376 PRO A C 1
ATOM 2967 O O . PRO A 1 376 ? 31.605 0.826 21.713 1.00 81.62 376 PRO A O 1
ATOM 2970 N N . GLU A 1 377 ? 32.972 1.349 23.424 1.00 80.62 377 GLU A N 1
ATOM 2971 C CA . GLU A 1 377 ? 33.223 -0.034 23.880 1.00 80.62 377 GLU A CA 1
ATOM 2972 C C . GLU A 1 377 ? 31.935 -0.831 24.147 1.00 80.62 377 GLU A C 1
ATOM 2974 O O . GLU A 1 377 ? 31.861 -2.040 23.925 1.00 80.62 377 GLU A O 1
ATOM 2979 N N . ILE A 1 378 ? 30.872 -0.143 24.557 1.00 75.25 378 ILE A N 1
ATOM 2980 C CA . ILE A 1 378 ? 29.552 -0.740 24.764 1.00 75.25 378 ILE A CA 1
ATOM 2981 C C . ILE A 1 378 ? 28.915 -1.249 23.464 1.00 75.25 378 ILE A C 1
ATOM 2983 O O . ILE A 1 378 ? 28.282 -2.302 23.482 1.00 75.25 378 ILE A O 1
ATOM 2987 N N . LEU A 1 379 ? 29.123 -0.583 22.321 1.00 78.19 379 LEU A N 1
ATOM 2988 C CA . LEU A 1 379 ? 28.630 -1.073 21.028 1.00 78.19 379 LEU A CA 1
ATOM 2989 C C . LEU A 1 379 ? 29.397 -2.326 20.594 1.00 78.19 379 LEU A C 1
ATOM 2991 O O . LEU A 1 379 ? 28.787 -3.295 20.148 1.00 78.19 379 LEU A O 1
ATOM 2995 N N . ILE A 1 380 ? 30.717 -2.334 20.803 1.00 85.00 380 ILE A N 1
ATOM 2996 C CA . ILE A 1 380 ? 31.583 -3.493 20.537 1.00 85.00 380 ILE A CA 1
ATOM 2997 C C . ILE A 1 380 ? 31.141 -4.686 21.400 1.00 85.00 380 ILE A C 1
ATOM 2999 O O . ILE A 1 380 ? 30.939 -5.792 20.896 1.00 85.00 380 ILE A O 1
ATOM 3003 N N . THR A 1 381 ? 30.920 -4.458 22.697 1.00 80.06 381 THR A N 1
ATOM 3004 C CA . THR A 1 381 ? 30.473 -5.489 23.647 1.00 80.06 381 THR A CA 1
ATOM 3005 C C . THR A 1 381 ? 29.113 -6.070 23.258 1.00 80.06 381 THR A C 1
ATOM 3007 O O . THR A 1 381 ? 28.934 -7.288 23.280 1.00 80.06 381 THR A O 1
ATOM 3010 N N . ARG A 1 382 ? 28.157 -5.222 22.857 1.00 79.44 382 ARG A N 1
ATOM 3011 C CA . ARG A 1 382 ? 26.828 -5.655 22.398 1.00 79.44 382 ARG A CA 1
ATOM 3012 C C . ARG A 1 382 ? 26.906 -6.489 21.126 1.00 79.44 382 ARG A C 1
ATOM 3014 O O . ARG A 1 382 ? 26.303 -7.558 21.082 1.00 79.44 382 ARG A O 1
ATOM 3021 N N . SER A 1 383 ? 27.683 -6.048 20.138 1.00 81.50 383 SER A N 1
ATOM 3022 C CA . SER A 1 383 ? 27.890 -6.801 18.896 1.00 81.50 383 SER A CA 1
ATOM 3023 C C . SER A 1 383 ? 28.444 -8.203 19.174 1.00 81.50 383 SER A C 1
ATOM 3025 O O . SER A 1 383 ? 27.880 -9.201 18.725 1.00 81.50 383 SER A O 1
ATOM 3027 N N . ARG A 1 384 ? 29.462 -8.308 20.044 1.00 83.69 384 ARG A N 1
ATOM 3028 C CA . ARG A 1 384 ? 30.032 -9.596 20.488 1.00 83.69 384 ARG A CA 1
ATOM 3029 C C . ARG A 1 384 ? 29.016 -10.495 21.195 1.00 83.69 384 ARG A C 1
ATOM 3031 O O . ARG A 1 384 ? 29.066 -11.711 21.038 1.00 83.69 384 ARG A O 1
ATOM 3038 N N . ARG A 1 385 ? 28.069 -9.908 21.934 1.00 80.69 385 ARG A N 1
ATOM 3039 C CA . ARG A 1 385 ? 26.943 -10.612 22.576 1.00 80.69 385 ARG A CA 1
ATOM 3040 C C . ARG A 1 385 ? 25.773 -10.896 21.623 1.00 80.69 385 ARG A C 1
ATOM 3042 O O . ARG A 1 385 ? 24.727 -11.340 22.083 1.00 80.69 385 ARG A O 1
ATOM 3049 N N . LYS A 1 386 ? 25.921 -10.632 20.317 1.00 76.88 386 LYS A N 1
ATOM 3050 C CA . LYS A 1 386 ? 24.857 -10.725 19.298 1.00 76.88 386 LYS A CA 1
ATOM 3051 C C . LYS A 1 386 ? 23.622 -9.873 19.631 1.00 76.88 386 LYS A C 1
ATOM 3053 O O . LYS A 1 386 ? 22.503 -10.199 19.244 1.00 76.88 386 LYS A O 1
ATOM 3058 N N . GLN A 1 387 ? 23.821 -8.769 20.348 1.00 71.69 387 GLN A N 1
ATOM 3059 C CA . GLN A 1 387 ? 22.781 -7.797 20.671 1.00 71.69 387 GLN A CA 1
ATOM 3060 C C . GLN A 1 387 ? 22.722 -6.701 19.601 1.00 71.69 387 GLN A C 1
ATOM 3062 O O . GLN A 1 387 ? 23.685 -6.455 18.878 1.00 71.69 387 GLN A O 1
ATOM 3067 N N . TYR A 1 388 ? 21.584 -6.011 19.504 1.00 71.88 388 TYR A N 1
ATOM 3068 C CA . TYR A 1 388 ? 21.402 -4.944 18.520 1.00 71.88 388 TYR A CA 1
ATOM 3069 C C . TYR A 1 388 ? 22.416 -3.803 18.699 1.00 71.88 388 TYR A C 1
ATOM 3071 O O . TYR A 1 388 ? 22.557 -3.263 19.804 1.00 71.88 388 TYR A O 1
ATOM 3079 N N . VAL A 1 389 ? 23.058 -3.427 17.587 1.00 71.12 389 VAL A N 1
ATOM 3080 C CA . VAL A 1 389 ? 23.938 -2.264 17.430 1.00 71.12 389 VAL A CA 1
ATOM 3081 C C . VAL A 1 389 ? 23.434 -1.447 16.231 1.00 71.12 389 VAL A C 1
ATOM 3083 O O . VAL A 1 389 ? 23.334 -1.997 15.128 1.00 71.12 389 VAL A O 1
ATOM 3086 N N . PRO A 1 390 ? 23.080 -0.163 16.407 1.00 68.75 390 PRO A N 1
ATOM 3087 C CA . PRO A 1 390 ? 22.624 0.683 15.314 1.00 68.75 390 PRO A CA 1
ATOM 3088 C C . PRO A 1 390 ? 23.703 0.837 14.236 1.00 68.75 390 PRO A C 1
ATOM 3090 O O . PRO A 1 390 ? 24.884 1.026 14.522 1.00 68.75 390 PRO A O 1
ATOM 3093 N N . LYS A 1 391 ? 23.293 0.770 12.965 1.00 67.38 391 LYS A N 1
ATOM 3094 C CA . LYS A 1 391 ? 24.206 0.940 11.818 1.00 67.38 391 LYS A CA 1
ATOM 3095 C C . LYS A 1 391 ? 24.523 2.405 11.514 1.00 67.38 391 LYS A C 1
ATOM 3097 O O . LYS A 1 391 ? 25.512 2.691 10.849 1.00 67.38 391 LYS A O 1
ATOM 3102 N N . VAL A 1 392 ? 23.665 3.320 11.961 1.00 67.12 392 VAL A N 1
ATOM 3103 C CA . VAL A 1 392 ? 23.772 4.753 11.675 1.00 67.12 392 VAL A CA 1
ATOM 3104 C C . VAL A 1 392 ? 24.419 5.443 12.879 1.00 67.12 392 VAL A C 1
ATOM 3106 O O . VAL A 1 392 ? 23.903 5.291 13.986 1.00 67.12 392 VAL A O 1
ATOM 3109 N N . PRO A 1 393 ? 25.517 6.201 12.697 1.00 60.47 393 PRO A N 1
ATOM 3110 C CA . PRO A 1 393 ? 26.209 6.867 13.799 1.00 60.47 393 PRO A CA 1
ATOM 3111 C C . PRO A 1 393 ? 25.329 7.795 14.650 1.00 60.47 393 PRO A C 1
ATOM 3113 O O . PRO A 1 393 ? 25.515 7.824 15.862 1.00 60.47 393 PRO A O 1
ATOM 3116 N N . SER A 1 394 ? 24.346 8.493 14.067 1.00 60.06 394 SER A N 1
ATOM 3117 C CA . SER A 1 394 ? 23.406 9.345 14.821 1.00 60.06 394 SER A CA 1
ATOM 3118 C C . SER A 1 394 ? 22.534 8.536 15.791 1.00 60.06 394 SER A C 1
ATOM 3120 O O . SER A 1 394 ? 22.379 8.905 16.953 1.00 60.06 394 SER A O 1
ATOM 3122 N N . CYS A 1 395 ? 22.088 7.343 15.388 1.00 62.50 395 CYS A N 1
ATOM 3123 C CA . CYS A 1 395 ? 21.339 6.424 16.249 1.00 62.50 395 CYS A CA 1
ATOM 3124 C C . CYS A 1 395 ? 22.178 5.830 17.396 1.00 62.50 395 CYS A C 1
ATOM 3126 O O . CYS A 1 395 ? 21.613 5.285 18.346 1.00 62.50 395 CYS A O 1
ATOM 3128 N N . ASN A 1 396 ? 23.513 5.914 17.335 1.00 63.06 396 ASN A N 1
ATOM 3129 C CA . ASN A 1 396 ? 24.364 5.474 18.439 1.00 63.06 396 ASN A CA 1
ATOM 3130 C C . ASN A 1 396 ? 24.259 6.425 19.632 1.00 63.06 396 ASN A C 1
ATOM 3132 O O . ASN A 1 396 ? 24.260 5.946 20.758 1.00 63.06 396 ASN A O 1
ATOM 3136 N N . ALA A 1 397 ? 24.116 7.737 19.415 1.00 59.25 397 ALA A N 1
ATOM 3137 C CA . ALA A 1 397 ? 23.913 8.692 20.506 1.00 59.25 397 ALA A CA 1
ATOM 3138 C C . ALA A 1 397 ? 22.583 8.428 21.233 1.00 59.25 397 ALA A C 1
ATOM 3140 O O . ALA A 1 397 ? 22.566 8.335 22.457 1.00 59.25 397 ALA A O 1
ATOM 3141 N N . ALA A 1 398 ? 21.509 8.180 20.476 1.00 56.16 398 ALA A N 1
ATOM 3142 C CA . ALA A 1 398 ? 20.198 7.787 20.998 1.00 56.16 398 ALA A CA 1
ATOM 3143 C C . ALA A 1 398 ? 20.257 6.518 21.855 1.00 56.16 398 ALA A C 1
ATOM 3145 O O . ALA A 1 398 ? 19.779 6.492 22.987 1.00 56.16 398 ALA A O 1
ATOM 3146 N N . LEU A 1 399 ? 20.911 5.472 21.338 1.00 62.00 399 LEU A N 1
ATOM 3147 C CA . LEU A 1 399 ? 21.088 4.219 22.063 1.00 62.00 399 LEU A CA 1
ATOM 3148 C C . LEU A 1 399 ? 21.917 4.418 23.338 1.00 62.00 399 LEU A C 1
ATOM 3150 O O . LEU A 1 399 ? 21.593 3.846 24.373 1.00 62.00 399 LEU A O 1
ATOM 3154 N N . MET A 1 400 ? 22.982 5.220 23.270 1.00 64.00 400 MET A N 1
ATOM 3155 C CA . MET A 1 400 ? 23.831 5.525 24.421 1.00 64.00 400 MET A CA 1
ATOM 3156 C C . MET A 1 400 ? 23.056 6.271 25.505 1.00 64.00 400 MET A C 1
ATOM 3158 O O . MET A 1 400 ? 23.187 5.907 26.667 1.00 64.00 400 MET A O 1
ATOM 3162 N N . VAL A 1 401 ? 22.221 7.248 25.139 1.00 58.75 401 VAL A N 1
ATOM 3163 C CA . VAL A 1 401 ? 21.354 7.989 26.070 1.00 58.75 401 VAL A CA 1
ATOM 3164 C C . VAL A 1 401 ? 20.293 7.070 26.676 1.00 58.75 401 VAL A C 1
ATOM 3166 O O . VAL A 1 401 ? 20.166 7.023 27.896 1.00 58.75 401 VAL A O 1
ATOM 3169 N N . ALA A 1 402 ? 19.602 6.262 25.866 1.00 59.06 402 ALA A N 1
ATOM 3170 C CA . ALA A 1 402 ? 18.605 5.306 26.351 1.00 59.06 402 ALA A CA 1
ATOM 3171 C C . ALA A 1 402 ? 19.210 4.264 27.311 1.00 59.06 402 ALA A C 1
ATOM 3173 O O . ALA A 1 402 ? 18.590 3.915 28.317 1.00 59.06 402 ALA A O 1
ATOM 3174 N N . LEU A 1 403 ? 20.433 3.797 27.030 1.00 60.97 403 LEU A N 1
ATOM 3175 C CA . LEU A 1 403 ? 21.184 2.898 27.907 1.00 60.97 403 LEU A CA 1
ATOM 3176 C C . LEU A 1 403 ? 21.660 3.607 29.182 1.00 60.97 403 LEU A C 1
ATOM 3178 O O . LEU A 1 403 ? 21.519 3.032 30.253 1.00 60.97 403 LEU A O 1
ATOM 3182 N N . LEU A 1 404 ? 22.176 4.838 29.104 1.00 62.81 404 LEU A N 1
ATOM 3183 C CA . LEU A 1 404 ? 22.613 5.615 30.274 1.00 62.81 404 LEU A CA 1
ATOM 3184 C C . LEU A 1 404 ? 21.459 5.929 31.230 1.00 62.81 404 LEU A C 1
ATOM 3186 O O . LEU A 1 404 ? 21.625 5.803 32.438 1.00 62.81 404 LEU A O 1
ATOM 3190 N N . LEU A 1 405 ? 20.292 6.294 30.695 1.00 56.59 405 LEU A N 1
ATOM 3191 C CA . LEU A 1 405 ? 19.104 6.610 31.491 1.00 56.59 405 LEU A CA 1
ATOM 3192 C C . LEU A 1 405 ? 18.497 5.377 32.181 1.00 56.59 405 LEU A C 1
ATOM 3194 O O . LEU A 1 405 ? 17.769 5.529 33.157 1.00 56.59 405 LEU A O 1
ATOM 3198 N N . ASN A 1 406 ? 18.796 4.161 31.704 1.00 59.41 406 ASN A N 1
ATOM 3199 C CA . ASN A 1 406 ? 18.145 2.929 32.167 1.00 59.41 406 ASN A CA 1
ATOM 3200 C C . ASN A 1 406 ? 19.109 1.838 32.668 1.00 59.41 406 ASN A C 1
ATOM 3202 O O . ASN A 1 406 ? 18.664 0.738 33.003 1.00 59.41 406 ASN A O 1
ATOM 3206 N N . HIS A 1 407 ? 20.418 2.093 32.737 1.00 61.72 407 HIS A N 1
ATOM 3207 C CA . HIS A 1 407 ? 21.371 1.104 33.236 1.00 61.72 407 HIS A CA 1
ATOM 3208 C C . HIS A 1 407 ? 21.379 1.065 34.769 1.00 61.72 407 HIS A C 1
ATOM 3210 O O . HIS A 1 407 ? 21.813 2.009 35.425 1.00 61.72 407 HIS A O 1
ATOM 3216 N N . LYS A 1 408 ? 20.960 -0.071 35.340 1.00 59.66 408 LYS A N 1
ATOM 3217 C CA . LYS A 1 408 ? 21.233 -0.442 36.735 1.00 59.66 408 LYS A CA 1
ATOM 3218 C C . LYS A 1 408 ? 22.208 -1.629 36.743 1.00 59.66 408 LYS A C 1
ATOM 3220 O O . LYS A 1 408 ? 21.944 -2.605 36.032 1.00 59.66 408 LYS A O 1
ATOM 3225 N N . PRO A 1 409 ? 23.319 -1.577 37.502 1.00 55.97 409 PRO A N 1
ATOM 3226 C CA . PRO A 1 409 ? 24.250 -2.699 37.599 1.00 55.97 409 PRO A CA 1
ATOM 3227 C C . PRO A 1 409 ? 23.530 -3.983 38.039 1.00 55.97 409 PRO A C 1
ATOM 3229 O O . PRO A 1 409 ? 22.746 -3.953 38.982 1.00 55.97 409 PRO A O 1
ATOM 3232 N N . GLY A 1 410 ? 23.791 -5.101 37.354 1.00 64.19 410 GLY A N 1
ATOM 3233 C CA . GLY A 1 410 ? 23.218 -6.414 37.688 1.00 64.19 410 GLY A CA 1
ATOM 3234 C C . GLY A 1 410 ? 21.886 -6.766 37.013 1.00 64.19 410 GLY A C 1
ATOM 3235 O O . GLY A 1 410 ? 21.380 -7.856 37.254 1.00 64.19 410 GLY A O 1
ATOM 3236 N N . ILE A 1 411 ? 21.329 -5.899 36.159 1.00 62.09 411 ILE A N 1
ATOM 3237 C CA . ILE A 1 411 ? 20.111 -6.202 35.387 1.00 62.09 411 ILE A CA 1
ATOM 3238 C C . ILE A 1 411 ? 20.474 -6.621 33.959 1.00 62.09 411 ILE A C 1
ATOM 3240 O O . ILE A 1 411 ? 21.361 -6.031 33.331 1.00 62.09 411 ILE A O 1
ATOM 3244 N N . ASP A 1 412 ? 19.762 -7.622 33.437 1.00 56.72 412 ASP A N 1
ATOM 3245 C CA . ASP A 1 412 ? 19.851 -8.020 32.036 1.00 56.72 412 ASP A CA 1
ATOM 3246 C C . ASP A 1 412 ? 19.576 -6.831 31.108 1.00 56.72 412 ASP A C 1
ATOM 3248 O O . ASP A 1 412 ? 18.647 -6.042 31.296 1.00 56.72 412 ASP A O 1
ATOM 3252 N N . GLY A 1 413 ? 20.432 -6.672 30.098 1.00 58.69 413 GLY A N 1
ATOM 3253 C CA . GLY A 1 413 ? 20.319 -5.570 29.148 1.00 58.69 413 GLY A CA 1
ATOM 3254 C C . GLY A 1 413 ? 18.963 -5.563 28.434 1.00 58.69 413 GLY A C 1
ATOM 3255 O O . GLY A 1 413 ? 18.371 -6.606 28.174 1.00 58.69 413 GLY A O 1
ATOM 3256 N N . LEU A 1 414 ? 18.488 -4.375 28.064 1.00 63.97 414 LEU A N 1
ATOM 3257 C CA . LEU A 1 414 ? 17.215 -4.220 27.361 1.00 63.97 414 LEU A CA 1
ATOM 3258 C C . LEU A 1 414 ? 17.232 -4.900 25.980 1.00 63.97 414 LEU A C 1
ATOM 3260 O O . LEU A 1 414 ? 18.234 -4.840 25.248 1.00 63.97 414 LEU A O 1
ATOM 3264 N N . SER A 1 415 ? 16.098 -5.513 25.618 1.00 64.50 415 SER A N 1
ATOM 3265 C CA . SER A 1 415 ? 15.869 -6.073 24.283 1.00 64.50 415 SER A CA 1
ATOM 3266 C C . SER A 1 415 ? 15.913 -4.983 23.210 1.00 64.50 415 SER A C 1
ATOM 3268 O O . SER A 1 415 ? 15.773 -3.788 23.491 1.00 64.50 415 SER A O 1
ATOM 3270 N N . LYS A 1 416 ? 16.120 -5.392 21.953 1.00 57.09 416 LYS A N 1
ATOM 3271 C CA . LYS A 1 416 ? 16.157 -4.478 20.805 1.00 57.09 416 LYS A CA 1
ATOM 3272 C C . LYS A 1 416 ? 14.863 -3.673 20.707 1.00 57.09 416 LYS A C 1
ATOM 3274 O O . LYS A 1 416 ? 14.913 -2.466 20.515 1.00 57.09 416 LYS A O 1
ATOM 3279 N N . GLU A 1 417 ? 13.734 -4.347 20.863 1.00 59.25 417 GLU A N 1
ATOM 3280 C CA . GLU A 1 417 ? 12.392 -3.783 20.758 1.00 59.25 417 GLU A CA 1
ATOM 3281 C C . GLU A 1 417 ? 12.180 -2.722 21.841 1.00 59.25 417 GLU A C 1
ATOM 3283 O O . GLU A 1 417 ? 11.729 -1.621 21.547 1.00 59.25 417 GLU A O 1
ATOM 3288 N N . LYS A 1 418 ? 12.613 -3.001 23.078 1.00 64.62 418 LYS A N 1
ATOM 3289 C CA . LYS A 1 418 ? 12.475 -2.064 24.198 1.00 64.62 418 LYS A CA 1
ATOM 3290 C C . LYS A 1 418 ? 13.400 -0.852 24.083 1.00 64.62 418 LYS A C 1
ATOM 3292 O O . LYS A 1 418 ? 13.014 0.243 24.467 1.00 64.62 418 LYS A O 1
ATOM 3297 N N . LEU A 1 419 ? 14.596 -1.022 23.517 1.00 61.84 419 LEU A N 1
ATOM 3298 C CA . LEU A 1 419 ? 15.504 0.093 23.226 1.00 61.84 419 LEU A CA 1
ATOM 3299 C C . LEU A 1 419 ? 14.996 0.991 22.097 1.00 61.84 419 LEU A C 1
ATOM 3301 O O . LEU A 1 419 ? 15.181 2.200 22.173 1.00 61.84 419 LEU A O 1
ATOM 3305 N N . MET A 1 420 ? 14.376 0.410 21.067 1.00 60.22 420 MET A N 1
ATOM 3306 C CA . MET A 1 420 ? 13.762 1.176 19.980 1.00 60.22 420 MET A CA 1
ATOM 3307 C C . MET A 1 420 ? 12.563 1.983 20.490 1.00 60.22 420 MET A C 1
ATOM 3309 O O . MET A 1 420 ? 12.524 3.180 20.237 1.00 60.22 420 MET A O 1
ATOM 3313 N N . MET A 1 421 ? 11.681 1.371 21.294 1.00 62.50 421 MET A N 1
ATOM 3314 C CA . MET A 1 421 ? 10.572 2.090 21.939 1.00 62.50 421 MET A CA 1
ATOM 3315 C C . MET A 1 421 ? 11.073 3.237 22.821 1.00 62.50 421 MET A C 1
ATOM 3317 O O . MET A 1 421 ? 10.606 4.355 22.678 1.00 62.50 421 MET A O 1
ATOM 3321 N N . LEU A 1 422 ? 12.080 3.009 23.674 1.00 60.06 422 LEU A N 1
ATOM 3322 C CA . LEU A 1 422 ? 12.613 4.070 24.541 1.00 60.06 422 LEU A CA 1
ATOM 3323 C C . LEU A 1 422 ? 13.297 5.202 23.759 1.00 60.06 422 LEU A C 1
ATOM 3325 O O . LEU A 1 422 ? 13.215 6.360 24.159 1.00 60.06 422 LEU A O 1
ATOM 3329 N N . ALA A 1 423 ? 13.991 4.894 22.660 1.00 58.69 423 ALA A N 1
ATOM 3330 C CA . ALA A 1 423 ? 14.592 5.914 21.799 1.00 58.69 423 ALA A CA 1
ATOM 3331 C C . ALA A 1 423 ? 13.519 6.781 21.113 1.00 58.69 423 ALA A C 1
ATOM 3333 O O . ALA A 1 423 ? 13.693 7.993 20.996 1.00 58.69 423 ALA A O 1
ATOM 3334 N N . GLU A 1 424 ? 12.404 6.165 20.716 1.00 59.44 424 GLU A N 1
ATOM 3335 C CA . GLU A 1 424 ? 11.237 6.851 20.157 1.00 59.44 424 GLU A CA 1
ATOM 3336 C C . GLU A 1 424 ? 10.505 7.688 21.226 1.00 59.44 424 GLU A C 1
ATOM 3338 O O . GLU A 1 424 ? 10.252 8.870 21.002 1.00 59.44 424 GLU A O 1
ATOM 3343 N N . GLU A 1 425 ? 10.259 7.134 22.418 1.00 57.47 425 GLU A N 1
ATOM 3344 C CA . GLU A 1 425 ? 9.613 7.815 23.557 1.00 57.47 425 GLU A CA 1
ATOM 3345 C C . GLU A 1 425 ? 10.415 9.016 24.076 1.00 57.47 425 GLU A C 1
ATOM 3347 O O . GLU A 1 425 ? 9.844 10.009 24.522 1.00 57.47 425 GLU A O 1
ATOM 3352 N N . THR A 1 426 ? 11.747 8.952 24.009 1.00 53.28 426 THR A N 1
ATOM 3353 C CA . THR A 1 426 ? 12.630 10.053 24.436 1.00 53.28 426 THR A CA 1
ATOM 3354 C C . THR A 1 426 ? 12.830 11.125 23.363 1.00 53.28 426 THR A C 1
ATOM 3356 O O . THR A 1 426 ? 13.602 12.062 23.570 1.00 53.28 426 THR A O 1
ATOM 3359 N N . GLY A 1 427 ? 12.135 11.019 22.224 1.00 46.94 427 GLY A N 1
ATOM 3360 C CA . GLY A 1 427 ? 12.188 12.004 21.145 1.00 46.94 427 GLY A CA 1
ATOM 3361 C C . GLY A 1 427 ? 13.539 12.063 20.432 1.00 46.94 427 GLY A C 1
ATOM 3362 O O . GLY A 1 427 ? 13.816 13.038 19.730 1.00 46.94 427 GLY A O 1
ATOM 3363 N N . VAL A 1 428 ? 14.396 11.046 20.596 1.00 49.12 428 VAL A N 1
ATOM 3364 C CA . VAL A 1 428 ? 15.686 11.009 19.909 1.00 49.12 428 VAL A CA 1
ATOM 3365 C C . VAL A 1 428 ? 15.471 10.486 18.495 1.00 49.12 428 VAL A C 1
ATOM 3367 O O . VAL A 1 428 ? 15.517 9.287 18.215 1.00 49.12 428 VAL A O 1
ATOM 3370 N N . SER A 1 429 ? 15.208 11.427 17.595 1.00 46.84 429 SER A N 1
ATOM 3371 C CA . SER A 1 429 ? 15.096 11.164 16.169 1.00 46.84 429 SER A CA 1
ATOM 3372 C C . SER A 1 429 ? 16.467 10.844 15.549 1.00 46.84 429 SER A C 1
ATOM 3374 O O . SER A 1 429 ? 17.523 11.052 16.143 1.00 46.84 429 SER A O 1
ATOM 3376 N N . LYS A 1 430 ? 16.443 10.268 14.345 1.00 41.47 430 LYS A N 1
ATOM 3377 C CA . LYS A 1 430 ? 17.627 9.890 13.557 1.00 41.47 430 LYS A CA 1
ATOM 3378 C C . LYS A 1 430 ? 18.432 11.101 13.051 1.00 41.47 430 LYS A C 1
ATOM 3380 O O . LYS A 1 430 ? 19.585 10.903 12.643 1.00 41.47 430 LYS A O 1
ATOM 3385 N N . ASP A 1 431 ? 17.820 12.278 13.070 1.00 39.50 431 ASP A N 1
ATOM 3386 C CA . ASP A 1 431 ? 18.380 13.572 12.674 1.00 39.50 431 ASP A CA 1
ATOM 3387 C C . ASP A 1 431 ? 19.008 14.279 13.878 1.00 39.50 431 ASP A C 1
ATOM 3389 O O . ASP A 1 431 ? 20.102 14.865 13.695 1.00 39.50 431 ASP A O 1
#